Protein AF-A0A951I8P9-F1 (afdb_monomer_lite)

Secondary structure (DSSP, 8-state):
-----HHHHHHHHHHHHHHHHHHHHHHSS------PPEEEEEE-TT--GGGEEEEEEETTEEEEEE-S-SSSEEEEEEETTT--EEEEEESS--TT-EEEE-SSEEEEEEEEEETTEEEEEEEEEETTS-EEEEEEEEEE--SS--EEEE-TTS-EEEEEEEEE-SSSEEEEEEEEEESSS-EEEEEEEEEE--TTTBPPPEEEE-TT--EEEEEEB-TT-S-SSEEEEEEEE-SS-SS-EEEEEEETTEEES--EEEEETTTTEEEEEEEEEETTT--EEEEEEEEEETT--S----EEEEPPHHHHHHHHTTS---HHHHHHHEEEEEEEEETTEEEEEEEE--SPPPP-----GGG-HHHHHHHHHHHHHHHHS-----------------------------------------------PPPPPP----TTTPPEEEEEEE-TTS-EEEEEEE----SSSGGGGGS-EE----SS--EEEEEEEE-TTS-EEEEEEEEETTEEEEEE-SSSSEEE---EEEETTEEEEEEEETTT--EEEEEEE---

Sequence (552 aa):
MPAAPMAAYMDFISYIKRSAIALVCLMAIPQLWAQTPEFLFYPIKGLAMEQQGFIGRTGDHLFLLNLESKAELGLYIHDMQTGEGINRKYPVPAAGLQFIQKPASVLFVSCSEEKETLIVHFLELDEKGGTILKKDLIVPALKTPVHMLVSSDKTQLLLYQLVKKSSDSVSIRGSLFNTVPKVVKQLAYSFRHDGELDMEPEVFLDNGGNTHVLVYDKPSNYRISADLTLNTIPAGEDQIVSETFNFNKVKLQSLRVFQNNECNCMQAEGLYLDGMDKTNKGLYSMIFPANRKNALAPRFIPFQPDMIRNFRRGFSATDELVQHSLQLQDIFYSDSGSFAVFRLSVGEPQKLLNPDMNSDPSVRNLQRSLAVSRAYEPPATVSRVASGAPNIRGAGTPSRTSSTIGVSSDRSNDFSPLLSSAYKKPPPLLSRASGRNAPKIIFVKLDKDRGANWYTGRSLDVFNSSADLYNRQFMAGALGQQVGMILYQADVTDEPLPVFVQVTEGKMMQEKFPVKNLLFSPIQQLGAGQFGSLYVNGETGESGVVMIVIRK

Foldseek 3Di:
DDDDDPPVVVVVVVVVVVVVVVVCVVVPPPPPVVQDKDKDFLFQPPPLLLQWDWDFAADQWTWIWGNPFQQWTWIWIAGNVVSDIDIDIGRAGPPQWDWADDNFKIWIWDWDDDDQKIKIWIFIAGNNRHTPDTDIDIDGRDPFDWDWDAAPNRFKIWIWTWADDDQFKIWIWTFMAGPVRDTLDTGTDMDTAHPVFKADWDWDAYPQRKIKIWIKGALPHLDQKMKIKIWIHGSPDRDIDIDIDIGPQKGFHDKDWHQDPVQSWIKIKGWMAGSPPRWTFAMKIWIGHPVNPDPIDIDGDGQDPVNLVVQCQLHPDDSRLQRRQWDFPDWAFFPFAIWTWTDGPDDDPPDDDDDPCVPPCVLVSVLSVLVVVVVVVDDPDDDDDDDDDDDDDDDDDDDDDDDDDDDDDDDDDDDDDDDDDPPPPDPDDDDAQDLNNARWTKIWGQGPVRDIDIDTDGAHNLPRDSSSSQAWAWDHDDAARKTWTWHWHQDPPGATWIWIWIAHNNDIDIGTDPDGQKTWAHWDDNHHQKIKIWIARPVPRTIGMMIIHRDD

Structure (mmCIF, N/CA/C/O backbone):
data_AF-A0A951I8P9-F1
#
_entry.id   AF-A0A951I8P9-F1
#
loop_
_atom_site.group_PDB
_atom_site.id
_atom_site.type_symbol
_atom_site.label_atom_id
_atom_site.label_alt_id
_atom_site.label_comp_id
_atom_site.l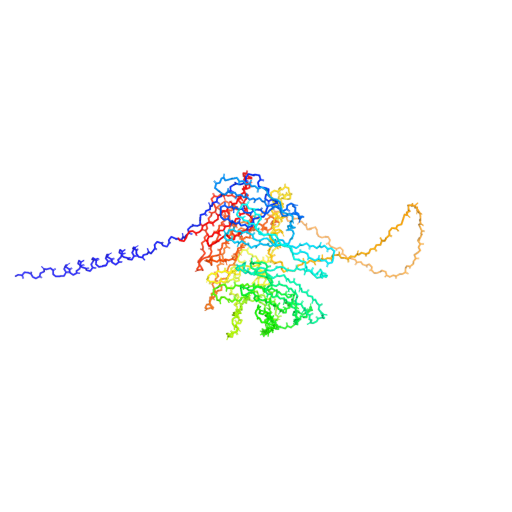abel_asym_id
_atom_site.label_entity_id
_atom_site.label_seq_id
_atom_site.pdbx_PDB_ins_code
_atom_site.Cartn_x
_atom_site.Cartn_y
_atom_site.Cartn_z
_atom_site.occupancy
_atom_site.B_iso_or_equiv
_atom_site.auth_seq_id
_atom_site.auth_comp_id
_atom_site.auth_asym_id
_atom_site.auth_atom_id
_atom_site.pdbx_PDB_model_num
ATOM 1 N N . MET A 1 1 ? -32.854 -46.186 -67.258 1.00 48.38 1 MET A N 1
ATOM 2 C CA . MET A 1 1 ? -33.132 -45.538 -65.957 1.00 48.38 1 MET A CA 1
ATOM 3 C C . MET A 1 1 ? -31.915 -44.699 -65.602 1.00 48.38 1 MET A C 1
ATOM 5 O O . MET A 1 1 ? -30.846 -45.288 -65.487 1.00 48.38 1 MET A O 1
ATOM 9 N N . PRO A 1 2 ? -32.006 -43.360 -65.560 1.00 46.53 2 PRO A N 1
ATOM 10 C CA . PRO A 1 2 ? -30.828 -42.532 -65.351 1.00 46.53 2 PRO A CA 1
ATOM 11 C C . PRO A 1 2 ? -30.468 -42.518 -63.863 1.00 46.53 2 PRO A C 1
ATOM 13 O O . PRO A 1 2 ? -31.278 -42.156 -63.013 1.00 46.53 2 PRO A O 1
ATOM 16 N N . ALA A 1 3 ? -29.245 -42.942 -63.559 1.00 53.81 3 ALA A N 1
ATOM 17 C CA . ALA A 1 3 ? -28.650 -42.844 -62.238 1.00 53.81 3 ALA A CA 1
ATOM 18 C C . ALA A 1 3 ? -28.105 -41.423 -62.027 1.00 53.81 3 ALA A C 1
ATOM 20 O O . ALA A 1 3 ? -26.953 -41.133 -62.329 1.00 53.81 3 ALA A O 1
ATOM 21 N N . ALA A 1 4 ? -28.953 -40.532 -61.525 1.00 56.06 4 ALA A N 1
ATOM 22 C CA . ALA A 1 4 ? -28.571 -39.315 -60.809 1.00 56.06 4 ALA A CA 1
ATOM 23 C C . ALA A 1 4 ? -29.785 -38.925 -59.951 1.00 56.06 4 ALA A C 1
ATOM 25 O O . ALA A 1 4 ? -30.877 -38.815 -60.507 1.00 56.06 4 ALA A O 1
ATOM 26 N N . PRO A 1 5 ? -29.648 -38.780 -58.616 1.00 59.84 5 PRO A N 1
ATOM 27 C CA . PRO A 1 5 ? -28.985 -37.592 -58.081 1.00 59.84 5 PRO A CA 1
ATOM 28 C C . PRO A 1 5 ? -28.321 -37.835 -56.706 1.00 59.84 5 PRO A C 1
ATOM 30 O O . PRO A 1 5 ? -28.568 -37.108 -55.748 1.00 59.84 5 PRO A O 1
ATOM 33 N N . MET A 1 6 ? -27.493 -38.873 -56.557 1.00 61.72 6 MET A N 1
ATOM 34 C CA . MET A 1 6 ? -26.866 -39.140 -55.251 1.00 61.72 6 MET A CA 1
ATOM 35 C C . MET A 1 6 ? -25.736 -38.144 -54.925 1.00 61.72 6 MET A C 1
ATOM 37 O O . MET A 1 6 ? -25.550 -37.778 -53.767 1.00 61.72 6 MET A O 1
ATOM 41 N N . ALA A 1 7 ? -25.035 -37.640 -55.949 1.00 64.81 7 ALA A N 1
ATOM 42 C CA . ALA A 1 7 ? -23.979 -36.638 -55.789 1.00 64.81 7 ALA A CA 1
ATOM 43 C C . ALA A 1 7 ? -24.532 -35.282 -55.310 1.00 64.81 7 ALA A C 1
ATOM 45 O O . ALA A 1 7 ? -24.052 -34.737 -54.321 1.00 64.81 7 ALA A O 1
ATOM 46 N N . ALA A 1 8 ? -25.619 -34.800 -55.925 1.00 67.00 8 ALA A N 1
ATOM 47 C CA . ALA A 1 8 ? -26.260 -33.542 -55.532 1.00 67.00 8 ALA A CA 1
ATOM 48 C C . ALA A 1 8 ? -26.799 -33.579 -54.088 1.00 67.00 8 ALA A C 1
ATOM 50 O O . ALA A 1 8 ? -26.758 -32.579 -53.375 1.00 67.00 8 ALA A O 1
ATOM 51 N N . TYR A 1 9 ? -27.264 -34.747 -53.635 1.00 71.06 9 TYR A N 1
ATOM 52 C CA . TYR A 1 9 ? -27.729 -34.936 -52.263 1.00 71.06 9 TYR A CA 1
ATOM 53 C C . TYR A 1 9 ? -26.576 -34.915 -51.242 1.00 71.06 9 TYR A C 1
ATOM 55 O O . TYR A 1 9 ? -26.698 -34.307 -50.178 1.00 71.06 9 TYR A O 1
ATOM 63 N N . MET A 1 10 ? -25.431 -35.519 -51.578 1.00 72.69 10 MET A N 1
ATOM 64 C CA . MET A 1 10 ? -24.228 -35.484 -50.735 1.00 72.69 10 MET A CA 1
ATOM 65 C C . MET A 1 10 ? -23.642 -34.071 -50.619 1.00 72.69 10 MET A C 1
ATOM 67 O O . MET A 1 10 ? -23.266 -33.652 -49.520 1.00 72.69 10 MET A O 1
ATOM 71 N N . ASP A 1 11 ? -23.635 -33.307 -51.713 1.00 76.44 11 ASP A N 1
ATOM 72 C CA . ASP A 1 11 ? -23.175 -31.915 -51.708 1.00 76.44 11 ASP A CA 1
ATOM 73 C C . ASP A 1 11 ? -24.094 -31.013 -50.877 1.00 76.44 11 ASP A C 1
ATOM 75 O O . ASP A 1 11 ? -23.617 -30.179 -50.102 1.00 76.44 11 ASP A O 1
ATOM 79 N N . PHE A 1 12 ? -25.410 -31.237 -50.940 1.00 75.62 12 PHE A N 1
ATOM 80 C CA . PHE A 1 12 ? -26.379 -30.510 -50.122 1.00 75.62 12 PHE A CA 1
ATOM 81 C C . PHE A 1 12 ? -26.209 -30.791 -48.619 1.00 75.62 12 PHE A C 1
ATOM 83 O O . PHE A 1 12 ? -26.192 -29.862 -47.810 1.00 75.62 12 PHE A O 1
ATOM 90 N N . ILE A 1 13 ? -25.991 -32.053 -48.226 1.00 78.19 13 ILE A N 1
ATOM 91 C CA . ILE A 1 13 ? -25.718 -32.412 -46.822 1.00 78.19 13 ILE A CA 1
ATOM 92 C C . ILE A 1 13 ? -24.390 -31.811 -46.342 1.00 78.19 13 ILE A C 1
ATOM 94 O O . ILE A 1 13 ? -24.305 -31.320 -45.213 1.00 78.19 13 ILE A O 1
ATOM 98 N N . SER A 1 14 ? -23.355 -31.822 -47.185 1.00 78.69 14 SER A N 1
ATOM 99 C CA . SER A 1 14 ? -22.060 -31.200 -46.885 1.00 78.69 14 SER A CA 1
ATOM 100 C C . SER A 1 14 ? -22.199 -29.688 -46.675 1.00 78.69 14 SER A C 1
ATOM 102 O O . SER A 1 14 ? -21.657 -29.143 -45.710 1.00 78.69 14 SER A O 1
ATOM 104 N N . TYR A 1 15 ? -22.993 -29.018 -47.514 1.00 81.62 15 TYR A N 1
ATOM 105 C CA . TYR A 1 15 ? -23.287 -27.592 -47.396 1.00 81.62 15 TYR A CA 1
ATOM 106 C C . TYR A 1 15 ? -24.054 -27.256 -46.110 1.00 81.62 15 TYR A C 1
ATOM 108 O O . TYR A 1 15 ? -23.663 -26.337 -45.393 1.00 81.62 15 TYR A O 1
ATOM 116 N N . ILE A 1 16 ? -25.087 -28.031 -45.755 1.00 82.75 16 ILE A N 1
ATOM 117 C CA . ILE A 1 16 ? -25.834 -27.835 -44.500 1.00 82.75 16 ILE A CA 1
ATOM 118 C C . ILE A 1 16 ? -24.924 -28.032 -43.287 1.00 82.75 16 ILE A C 1
ATOM 120 O O . ILE A 1 16 ? -24.959 -27.220 -42.367 1.00 82.75 16 ILE A O 1
ATOM 124 N N . LYS A 1 17 ? -24.066 -29.061 -43.285 1.00 77.19 17 LYS A N 1
ATOM 125 C CA . LYS A 1 17 ? -23.124 -29.297 -42.180 1.00 77.19 17 LYS A CA 1
ATOM 126 C C . LYS A 1 17 ? -22.113 -28.165 -42.032 1.00 77.19 17 LYS A C 1
ATOM 128 O O . LYS A 1 17 ? -21.875 -27.722 -40.915 1.00 77.19 17 LYS A O 1
ATOM 133 N N . ARG A 1 18 ? -21.541 -27.667 -43.132 1.00 80.38 18 ARG A N 1
ATOM 134 C CA . ARG A 1 18 ? -20.599 -26.534 -43.097 1.00 80.38 18 ARG A CA 1
ATOM 135 C C . ARG A 1 18 ? -21.276 -25.251 -42.626 1.00 80.38 18 ARG A C 1
ATOM 137 O O . ARG A 1 18 ? -20.708 -24.548 -41.799 1.00 80.38 18 ARG A O 1
ATOM 144 N N . SER A 1 19 ? -22.495 -24.989 -43.088 1.00 79.50 19 SER A N 1
ATOM 145 C CA . SER A 1 19 ? -23.290 -23.835 -42.661 1.00 79.50 19 SER A CA 1
ATOM 146 C C . SER A 1 19 ? -23.705 -23.936 -41.192 1.00 79.50 19 SER A C 1
ATOM 148 O O . SER A 1 19 ? -23.611 -22.952 -40.471 1.00 79.50 19 SER A O 1
ATOM 150 N N . ALA A 1 20 ? -24.079 -25.125 -40.712 1.00 78.19 20 ALA A N 1
ATOM 151 C CA . ALA A 1 20 ? -24.385 -25.361 -39.304 1.00 78.19 20 ALA A CA 1
ATOM 152 C C . ALA A 1 20 ? -23.140 -25.223 -38.415 1.00 78.19 20 ALA A C 1
ATOM 154 O O . ALA A 1 20 ? -23.228 -24.618 -37.355 1.00 78.19 20 ALA A O 1
ATOM 155 N N . ILE A 1 21 ? -21.973 -25.707 -38.855 1.00 77.19 21 ILE A N 1
ATOM 156 C CA . ILE A 1 21 ? -20.702 -25.509 -38.141 1.00 77.19 21 ILE A CA 1
ATOM 157 C C . ILE A 1 21 ? -20.325 -24.027 -38.125 1.00 77.19 21 ILE A C 1
ATOM 159 O O . ILE A 1 21 ? -19.961 -23.524 -37.074 1.00 77.19 21 ILE A O 1
ATOM 163 N N . ALA A 1 22 ? -20.463 -23.301 -39.236 1.00 74.25 22 ALA A N 1
ATOM 164 C CA . ALA A 1 22 ? -20.201 -21.863 -39.277 1.00 74.25 22 ALA A CA 1
ATOM 165 C C . ALA A 1 22 ? -21.160 -21.076 -38.371 1.00 74.25 22 ALA A C 1
ATOM 167 O O . ALA A 1 22 ? -20.727 -20.167 -37.671 1.00 74.25 22 ALA A O 1
ATOM 168 N N . LEU A 1 23 ? -22.442 -21.455 -38.333 1.00 74.44 23 LEU A N 1
ATOM 169 C CA . LEU A 1 23 ? -23.452 -20.847 -37.469 1.00 74.44 23 LEU A CA 1
ATOM 170 C C . LEU A 1 23 ? -23.193 -21.164 -35.988 1.00 74.44 23 LEU A C 1
ATOM 172 O O . LEU A 1 23 ? -23.276 -20.271 -35.155 1.00 74.44 23 LEU A O 1
ATOM 176 N N . VAL A 1 24 ? -22.813 -22.403 -35.660 1.00 72.69 24 VAL A N 1
ATOM 177 C CA . VAL A 1 24 ? -22.394 -22.790 -34.306 1.00 72.69 24 VAL A CA 1
ATOM 178 C C . VAL A 1 24 ? -21.094 -22.088 -33.930 1.00 72.69 24 VAL A C 1
ATOM 180 O O . VAL A 1 24 ? -21.002 -21.609 -32.817 1.00 72.69 24 VAL A O 1
ATOM 183 N N . CYS A 1 25 ? -20.124 -21.923 -34.830 1.00 66.69 25 CYS A N 1
ATOM 184 C CA . CYS A 1 25 ? -18.923 -21.129 -34.565 1.00 66.69 25 CYS A CA 1
ATOM 185 C C . CYS A 1 25 ? -19.245 -19.639 -34.382 1.00 66.69 25 CYS A C 1
ATOM 187 O O . CYS A 1 25 ? -18.626 -19.005 -33.542 1.00 66.69 25 CYS A O 1
ATOM 189 N N . LEU A 1 26 ? -20.225 -19.083 -35.101 1.00 60.94 26 LEU A N 1
ATOM 190 C CA . LEU A 1 26 ? -20.686 -17.699 -34.926 1.00 60.94 26 LEU A CA 1
ATOM 191 C C . LEU A 1 26 ? -21.480 -17.495 -33.626 1.00 60.94 26 LEU A C 1
ATOM 193 O O . LEU A 1 26 ? -21.363 -16.439 -33.015 1.00 60.94 26 LEU A O 1
ATOM 197 N N . MET A 1 27 ? -22.255 -18.493 -33.189 1.00 57.47 27 MET A N 1
ATOM 198 C CA . MET A 1 27 ? -23.034 -18.450 -31.941 1.00 57.47 27 MET A CA 1
ATOM 199 C C . MET A 1 27 ? -22.258 -18.938 -30.706 1.00 57.47 27 MET A C 1
ATOM 201 O O . MET A 1 27 ? -22.633 -18.614 -29.585 1.00 57.47 27 MET A O 1
ATOM 205 N N . ALA A 1 28 ? -21.186 -19.710 -30.900 1.00 48.78 28 ALA A N 1
ATOM 206 C CA . ALA A 1 28 ? -20.274 -20.186 -29.859 1.00 48.78 28 ALA A CA 1
ATOM 207 C C . ALA A 1 28 ? -18.998 -19.345 -29.763 1.00 48.78 28 ALA A C 1
ATOM 209 O O . ALA A 1 28 ? -18.128 -19.685 -28.967 1.00 48.78 28 ALA A O 1
ATOM 210 N N . ILE A 1 29 ? -18.882 -18.245 -30.520 1.00 51.03 29 ILE A N 1
ATOM 211 C CA . ILE A 1 29 ? -18.137 -17.087 -30.027 1.00 51.03 29 ILE A CA 1
ATOM 212 C C . ILE A 1 29 ? -19.000 -16.595 -28.868 1.00 51.03 29 ILE A C 1
ATOM 214 O O . ILE A 1 29 ? -20.047 -15.994 -29.128 1.00 51.03 29 ILE A O 1
ATOM 218 N N . PRO A 1 30 ? -18.630 -16.861 -27.598 1.00 47.53 30 PRO A N 1
ATOM 219 C CA . PRO A 1 30 ? -19.264 -16.122 -26.529 1.00 47.53 30 PRO A CA 1
ATOM 220 C C . PRO A 1 30 ? -19.042 -14.674 -26.923 1.00 47.53 30 PRO A C 1
ATOM 222 O O . PRO A 1 30 ? -17.935 -14.304 -27.330 1.00 47.53 30 PRO A O 1
ATOM 225 N N . GLN A 1 31 ? -20.098 -13.881 -26.882 1.00 42.97 31 GLN A N 1
ATOM 226 C CA . GLN A 1 31 ? -19.967 -12.445 -26.848 1.00 42.97 31 GLN A CA 1
ATOM 227 C C . GLN A 1 31 ? -19.040 -12.117 -25.666 1.00 42.97 31 GLN A C 1
ATOM 229 O O . GLN A 1 31 ? -19.479 -11.909 -24.544 1.00 42.97 31 GLN A O 1
ATOM 234 N N . LEU A 1 32 ? -17.729 -12.133 -25.928 1.00 43.28 32 LEU A N 1
ATOM 235 C CA . LEU A 1 32 ? -16.637 -11.579 -25.146 1.00 43.28 32 LEU A CA 1
ATOM 236 C C . LEU A 1 32 ? -16.824 -10.070 -25.242 1.00 43.28 32 LEU A C 1
ATOM 238 O O . LEU A 1 32 ? -16.033 -9.351 -25.845 1.00 43.28 32 LEU A O 1
ATOM 242 N N . TRP A 1 33 ? -17.959 -9.596 -24.741 1.00 48.16 33 TRP A N 1
ATOM 243 C CA . TRP A 1 33 ? -18.144 -8.198 -24.459 1.00 48.16 33 TRP A CA 1
ATOM 244 C C . TRP A 1 33 ? -17.157 -7.956 -23.337 1.00 48.16 33 TRP A C 1
ATOM 246 O O . TRP A 1 33 ? -17.308 -8.477 -22.233 1.00 48.16 33 TRP A O 1
ATOM 256 N N . ALA A 1 34 ? -16.059 -7.283 -23.675 1.00 54.06 34 ALA A N 1
ATOM 257 C CA . ALA A 1 34 ? -15.178 -6.729 -22.672 1.00 54.06 34 ALA A CA 1
ATOM 258 C C . ALA A 1 34 ? -16.085 -5.979 -21.688 1.00 54.06 34 ALA A C 1
ATOM 260 O O . ALA A 1 34 ? -16.851 -5.118 -22.115 1.00 54.06 34 ALA A O 1
ATOM 261 N N . GLN A 1 35 ? -16.086 -6.400 -20.423 1.00 68.50 35 GLN A N 1
ATOM 262 C CA . GLN A 1 35 ? -16.945 -5.834 -19.388 1.00 68.50 35 GLN A CA 1
ATOM 263 C C . GLN A 1 35 ? -16.652 -4.339 -19.296 1.00 68.50 35 GLN A C 1
ATOM 265 O O . GLN A 1 35 ? -15.616 -3.950 -18.772 1.00 68.50 35 GLN A O 1
ATOM 270 N N . THR A 1 36 ? -17.516 -3.498 -19.855 1.00 78.25 36 THR A N 1
ATOM 271 C CA . THR A 1 36 ? -17.284 -2.056 -19.846 1.00 78.25 36 THR A CA 1
ATOM 272 C C . THR A 1 36 ? -17.544 -1.528 -18.439 1.00 78.25 36 THR A C 1
ATOM 274 O O . THR A 1 36 ? -18.623 -1.798 -17.897 1.00 78.25 36 THR A O 1
ATOM 277 N N . PRO A 1 37 ? -16.599 -0.793 -17.833 1.00 85.88 37 PRO A N 1
AT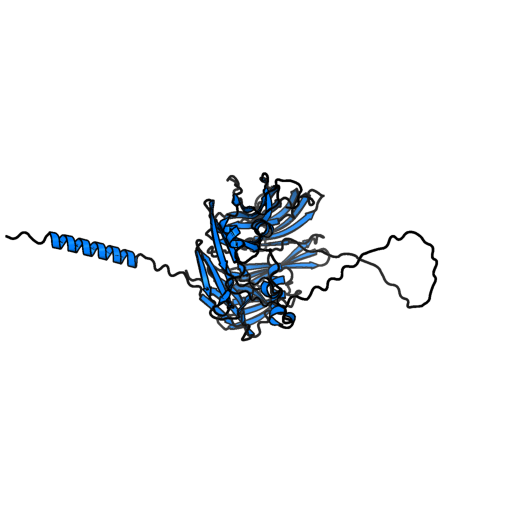OM 278 C CA . PRO A 1 37 ? -16.812 -0.194 -16.527 1.00 85.88 37 PRO A CA 1
ATOM 279 C C . PRO A 1 37 ? -17.950 0.831 -16.604 1.00 85.88 37 PRO A C 1
ATOM 281 O O . PRO A 1 37 ? -18.030 1.640 -17.526 1.00 85.88 37 PRO A O 1
ATOM 284 N N . GLU A 1 38 ? -18.834 0.793 -15.616 1.00 90.69 38 GLU A N 1
ATOM 285 C CA . GLU A 1 38 ? -19.907 1.759 -15.419 1.00 90.69 38 GLU A CA 1
ATOM 286 C C . GLU A 1 38 ? -19.442 2.816 -14.410 1.00 90.69 38 GLU A C 1
ATOM 288 O O . GLU A 1 38 ? -19.038 2.483 -13.294 1.00 90.69 38 GLU A O 1
ATOM 293 N N . PHE A 1 39 ? -19.491 4.091 -14.803 1.00 92.06 39 PHE A N 1
ATOM 294 C CA . PHE A 1 39 ? -19.123 5.222 -13.949 1.00 92.06 39 PHE A CA 1
ATOM 295 C C . PHE A 1 39 ? -20.377 5.857 -13.344 1.00 92.06 39 PHE A C 1
ATOM 297 O O . PHE A 1 39 ? -21.166 6.482 -14.051 1.00 92.06 39 PHE A O 1
ATOM 304 N N . LEU A 1 40 ? -20.553 5.713 -12.033 1.00 92.50 40 LEU A N 1
ATOM 305 C CA . LEU A 1 40 ? -21.676 6.259 -11.274 1.00 92.50 40 LEU A CA 1
ATOM 306 C C . LEU A 1 40 ? -21.196 7.450 -10.443 1.00 92.50 40 LEU A C 1
ATOM 308 O O . LEU A 1 40 ? -20.392 7.281 -9.529 1.00 92.50 40 LEU A O 1
ATOM 312 N N . PHE A 1 41 ? -21.682 8.648 -10.752 1.00 92.00 41 PHE A N 1
ATOM 313 C CA . PHE A 1 41 ? -21.313 9.874 -10.044 1.00 92.00 41 PHE A CA 1
ATOM 314 C C . PHE A 1 41 ? -22.359 10.220 -8.982 1.00 92.00 41 PHE A C 1
ATOM 316 O O . PHE A 1 41 ? -23.542 10.347 -9.289 1.00 92.00 41 PHE A O 1
ATOM 323 N N . TYR A 1 42 ? -21.901 10.398 -7.745 1.00 92.25 42 TYR A N 1
ATOM 324 C CA . TYR A 1 42 ? -22.693 10.827 -6.595 1.00 92.25 42 TYR A CA 1
ATOM 325 C C . TYR A 1 42 ? -22.229 12.229 -6.187 1.00 92.25 42 TYR A C 1
ATOM 327 O O . TYR A 1 42 ? -21.264 12.348 -5.424 1.00 92.25 42 TYR A O 1
ATOM 335 N N . PRO A 1 43 ? -22.847 13.297 -6.724 1.00 90.75 43 PRO A N 1
ATOM 336 C CA . PRO A 1 43 ? -22.480 14.663 -6.377 1.00 90.75 43 PRO A CA 1
ATOM 337 C C . PRO A 1 43 ? -22.873 14.962 -4.928 1.00 90.75 43 PRO A C 1
ATOM 339 O O . PRO A 1 43 ? -24.006 14.720 -4.512 1.00 90.75 43 PRO A O 1
ATOM 342 N N . ILE A 1 44 ? -21.949 15.537 -4.160 1.00 89.25 44 ILE A N 1
ATOM 343 C CA . ILE A 1 44 ? -22.154 15.868 -2.748 1.00 89.25 44 ILE A CA 1
ATOM 344 C C . ILE A 1 44 ? -22.018 17.379 -2.584 1.00 89.25 44 ILE A C 1
ATOM 346 O O . ILE A 1 44 ? -20.945 17.964 -2.728 1.00 89.25 44 ILE A O 1
ATOM 350 N N . LYS A 1 45 ? -23.135 18.042 -2.274 1.00 82.31 45 LYS A N 1
ATOM 351 C CA . LYS A 1 45 ? -23.165 19.502 -2.134 1.00 82.31 45 LYS A CA 1
ATOM 352 C C . LYS A 1 45 ? -22.289 19.959 -0.968 1.00 82.31 45 LYS A C 1
ATOM 354 O O . LYS A 1 45 ? -22.458 19.500 0.157 1.00 82.31 45 LYS A O 1
ATOM 359 N N . GLY A 1 46 ? -21.406 20.922 -1.235 1.00 71.69 46 GLY A N 1
ATOM 360 C CA . GLY A 1 46 ? -20.544 21.521 -0.212 1.00 71.69 46 GLY A CA 1
ATOM 361 C C . GLY A 1 46 ? -19.418 20.606 0.275 1.00 71.69 46 GLY A C 1
ATOM 362 O O . GL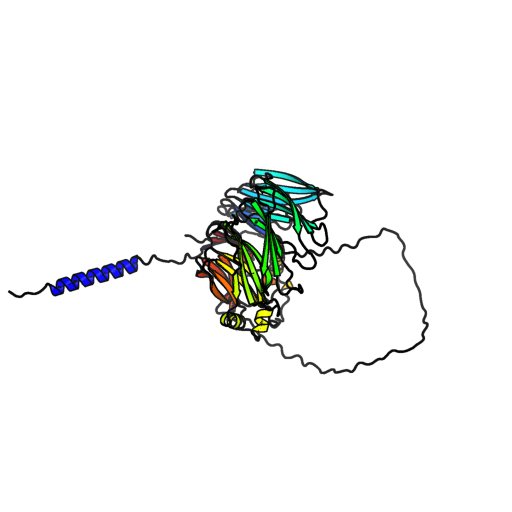Y A 1 46 ? -18.856 20.861 1.338 1.00 71.69 46 GLY A O 1
ATOM 363 N N . LEU A 1 47 ? -19.088 19.549 -0.477 1.00 75.31 47 LEU A N 1
ATOM 364 C CA . LEU A 1 47 ? -17.964 18.671 -0.175 1.00 75.31 47 LEU A CA 1
ATOM 365 C C . LEU A 1 47 ? -16.642 19.453 -0.261 1.00 75.31 47 LEU A C 1
ATOM 367 O O . LEU A 1 47 ? -16.122 19.740 -1.338 1.00 75.31 47 LEU A O 1
ATOM 371 N N . ALA A 1 48 ? -16.074 19.800 0.892 1.00 69.06 48 ALA A N 1
ATOM 372 C CA . ALA A 1 48 ? -14.755 20.414 0.965 1.00 69.06 48 ALA A CA 1
ATOM 373 C C . ALA A 1 48 ? -13.676 19.335 0.780 1.00 69.06 48 ALA A C 1
ATOM 375 O O . ALA A 1 48 ? -13.191 18.752 1.744 1.00 69.06 48 ALA A O 1
ATOM 376 N N . MET A 1 49 ? -13.297 19.057 -0.467 1.00 64.12 49 MET A N 1
ATOM 377 C CA . MET A 1 49 ? -12.335 18.001 -0.840 1.00 64.12 49 MET A CA 1
ATOM 378 C C . MET A 1 49 ? -10.969 18.097 -0.144 1.00 64.12 49 MET A C 1
ATOM 380 O O . MET A 1 49 ? -10.296 17.095 0.073 1.00 64.12 49 MET A O 1
ATOM 384 N N . GLU A 1 50 ? -10.581 19.302 0.263 1.00 56.03 50 GLU A N 1
ATOM 385 C CA . GLU A 1 50 ? -9.421 19.580 1.124 1.00 56.03 50 GLU A CA 1
ATOM 386 C C . GLU A 1 50 ? -9.430 18.869 2.464 1.00 56.03 50 GLU A C 1
ATOM 388 O O . GLU A 1 50 ? -8.395 18.586 3.065 1.00 56.03 50 GLU A O 1
ATOM 393 N N . GLN A 1 51 ? -10.640 18.698 2.963 1.00 64.38 51 GLN A N 1
ATOM 394 C CA . GLN A 1 51 ? -10.951 18.340 4.322 1.00 64.38 51 GLN A CA 1
ATOM 395 C C . GLN A 1 51 ? -11.548 16.951 4.359 1.00 64.38 51 GLN A C 1
ATOM 397 O O . GLN A 1 51 ? -11.974 16.537 5.424 1.00 64.38 51 GLN A O 1
ATOM 402 N N . GLN A 1 52 ? -11.634 16.248 3.227 1.00 67.69 52 GLN A N 1
ATOM 403 C CA . GLN A 1 52 ? -12.301 14.963 3.172 1.00 67.69 52 GLN A CA 1
ATOM 404 C C . GLN A 1 52 ? -11.423 13.869 2.571 1.00 67.69 52 GLN A C 1
ATOM 406 O O . GLN A 1 52 ? -10.775 14.048 1.542 1.00 67.69 52 GLN A O 1
ATOM 411 N N . GLY A 1 53 ? -11.390 12.726 3.252 1.00 76.44 53 GLY A N 1
ATOM 412 C CA . GLY A 1 53 ? -10.824 11.478 2.754 1.00 76.44 53 GLY A CA 1
ATOM 413 C C . GLY A 1 53 ? -11.933 10.461 2.518 1.00 76.44 53 GLY A C 1
ATOM 414 O O . GLY A 1 53 ? -12.862 10.365 3.315 1.00 76.44 53 GLY A O 1
ATOM 415 N N . PHE A 1 54 ? -11.851 9.683 1.443 1.00 81.12 54 PHE A N 1
ATOM 416 C CA . PHE A 1 54 ? -12.760 8.554 1.265 1.00 81.12 54 PHE A CA 1
ATOM 417 C C . PHE A 1 54 ? -12.337 7.392 2.163 1.00 81.12 54 PHE A C 1
ATOM 419 O O . PHE A 1 54 ? -11.142 7.154 2.327 1.00 81.12 54 PHE A O 1
ATOM 426 N N . ILE A 1 55 ? -13.302 6.719 2.787 1.00 81.31 55 ILE A N 1
ATOM 427 C CA . ILE A 1 55 ? -13.055 5.540 3.632 1.00 81.31 55 ILE A CA 1
ATOM 428 C C . ILE A 1 55 ? -13.600 4.286 2.953 1.00 81.31 55 ILE A C 1
ATOM 430 O O . ILE A 1 55 ? -12.955 3.243 2.962 1.00 81.31 55 ILE A O 1
ATOM 434 N N . GLY A 1 56 ? -14.811 4.369 2.404 1.00 84.62 56 GLY A N 1
ATOM 435 C CA . GLY A 1 56 ? -15.453 3.233 1.760 1.00 84.62 56 GLY A CA 1
ATOM 436 C C . GLY A 1 56 ? -16.974 3.312 1.787 1.00 84.62 56 GLY A C 1
ATOM 437 O O . GLY A 1 56 ? -17.560 4.389 1.933 1.00 84.62 56 GLY A O 1
ATOM 438 N N . ARG A 1 57 ? -17.612 2.146 1.647 1.00 87.44 57 ARG A N 1
ATOM 439 C CA . ARG A 1 57 ? -19.068 1.991 1.533 1.00 87.44 57 ARG A CA 1
ATOM 440 C C . ARG A 1 57 ? -19.580 0.888 2.458 1.00 87.44 57 ARG A C 1
ATOM 442 O O . ARG A 1 57 ? -19.097 -0.235 2.399 1.00 87.44 57 ARG A O 1
ATOM 449 N N . THR A 1 58 ? -20.630 1.159 3.217 1.00 87.38 58 THR A N 1
ATOM 450 C CA . THR A 1 58 ? -21.316 0.126 4.009 1.00 87.38 58 THR A CA 1
ATOM 451 C C . THR A 1 58 ? -22.806 0.204 3.716 1.00 87.38 58 THR A C 1
ATOM 453 O O . THR A 1 58 ? -23.398 1.274 3.859 1.00 87.38 58 THR A O 1
ATOM 456 N N . GLY A 1 59 ? -23.404 -0.893 3.246 1.00 87.38 59 GLY A N 1
ATOM 457 C CA . GLY A 1 59 ? -24.767 -0.865 2.708 1.00 87.38 59 GLY A CA 1
ATOM 458 C C . GLY A 1 59 ? -24.897 0.180 1.595 1.00 87.38 59 GLY A C 1
ATOM 459 O O . GLY A 1 59 ? -24.108 0.187 0.648 1.00 87.38 59 GLY A O 1
ATOM 460 N N . ASP A 1 60 ? -25.849 1.100 1.733 1.00 90.56 60 ASP A N 1
ATOM 461 C CA . ASP A 1 60 ? -26.053 2.215 0.797 1.00 90.56 60 ASP A CA 1
ATOM 462 C C . ASP A 1 60 ? -25.445 3.547 1.258 1.00 90.56 60 ASP A C 1
ATOM 464 O O . ASP A 1 60 ? -25.776 4.604 0.724 1.00 90.56 60 ASP A O 1
ATOM 468 N N . HIS A 1 61 ? -24.518 3.499 2.219 1.00 92.50 61 HIS A N 1
ATOM 469 C CA . HIS A 1 61 ? -23.884 4.686 2.779 1.00 92.50 61 HIS A CA 1
ATOM 470 C C . HIS A 1 61 ? -22.399 4.767 2.423 1.00 92.50 61 HIS A C 1
ATOM 472 O O . HIS A 1 61 ? -21.650 3.795 2.558 1.00 92.50 61 HIS A O 1
ATOM 478 N N . LEU A 1 62 ? -21.961 5.953 2.004 1.00 91.69 62 LEU A N 1
ATOM 479 C CA . LEU A 1 62 ? -20.559 6.300 1.795 1.00 91.69 62 LEU A CA 1
ATOM 480 C C . LEU A 1 62 ? -20.004 6.965 3.053 1.00 91.69 62 LEU A C 1
ATOM 482 O O . LEU A 1 62 ? -20.627 7.866 3.615 1.00 91.69 62 LEU A O 1
ATOM 486 N N . PHE A 1 63 ? -18.814 6.540 3.468 1.00 91.62 63 PHE A N 1
ATOM 487 C CA . PHE A 1 63 ? -18.121 7.077 4.633 1.00 91.62 63 PHE A CA 1
ATOM 488 C C . PHE A 1 63 ? -16.993 8.002 4.181 1.00 91.62 63 PHE A C 1
ATOM 490 O O . PHE A 1 63 ? -16.065 7.584 3.481 1.00 91.62 63 PHE A O 1
ATOM 497 N N . LEU A 1 64 ? -17.080 9.261 4.604 1.00 90.06 64 LEU A N 1
ATOM 498 C CA . LEU A 1 64 ? -16.126 10.315 4.287 1.00 90.06 64 LEU A CA 1
ATOM 499 C C . LEU A 1 64 ? -15.512 10.850 5.581 1.00 90.06 64 LEU A C 1
ATOM 501 O O . LEU A 1 64 ? -16.215 11.277 6.492 1.00 90.06 64 LEU A O 1
ATOM 505 N N . LEU A 1 65 ? -14.190 10.802 5.682 1.00 87.19 65 LEU A N 1
ATOM 506 C CA . LEU A 1 65 ? -13.417 11.261 6.829 1.00 87.19 65 LEU A CA 1
ATOM 507 C C . LEU A 1 65 ? -13.229 12.771 6.759 1.00 87.19 65 LEU A C 1
ATOM 509 O O . LEU A 1 65 ? -12.596 13.233 5.823 1.00 87.19 65 LEU A O 1
ATOM 513 N N . ASN A 1 66 ? -13.674 13.526 7.761 1.00 83.31 66 ASN A N 1
ATOM 514 C CA . ASN A 1 66 ? -13.313 14.931 7.915 1.00 83.31 66 ASN A CA 1
ATOM 515 C C . ASN A 1 66 ? -11.907 15.063 8.539 1.00 83.31 66 ASN A C 1
ATOM 517 O O . ASN A 1 66 ? -11.655 14.607 9.653 1.00 83.31 66 ASN A O 1
ATOM 521 N N . LEU A 1 67 ? -11.004 15.712 7.809 1.00 70.00 67 LEU A N 1
ATOM 522 C CA . LEU A 1 67 ? -9.578 15.877 8.072 1.00 70.00 67 LEU A CA 1
ATOM 523 C C . LEU A 1 67 ? -9.232 17.172 8.830 1.00 70.00 67 LEU A C 1
ATOM 525 O O . LEU A 1 67 ? -8.074 17.346 9.210 1.00 70.00 67 LEU A O 1
ATOM 529 N N . GLU A 1 68 ? -10.180 18.094 9.049 1.00 68.38 68 GLU A N 1
ATOM 530 C CA . GLU A 1 68 ? -9.899 19.360 9.753 1.00 68.38 68 GLU A CA 1
ATOM 531 C C . GLU A 1 68 ? -9.562 19.149 11.231 1.00 68.38 68 GLU A C 1
ATOM 533 O O . GLU A 1 68 ? -8.705 19.838 11.791 1.00 68.38 68 GLU A O 1
ATOM 538 N N . SER A 1 69 ? -10.229 18.191 11.877 1.00 65.81 69 SER A N 1
ATOM 539 C CA . SER A 1 69 ? -10.019 17.888 13.288 1.00 65.81 69 SER A CA 1
ATOM 540 C C . SER A 1 69 ? -9.077 16.703 13.432 1.00 65.81 69 SER A C 1
ATOM 542 O O . SER A 1 69 ? -9.415 15.578 13.086 1.00 65.81 69 SER A O 1
ATOM 544 N N . LYS A 1 70 ? -7.885 16.937 13.990 1.00 69.62 70 LYS A N 1
ATOM 545 C CA . LYS A 1 70 ? -6.993 15.839 14.406 1.00 69.62 70 LYS A CA 1
ATOM 546 C C . LYS A 1 70 ? -7.371 15.260 15.769 1.00 69.62 70 LYS A C 1
ATOM 548 O O . LYS A 1 70 ? -7.029 14.116 16.056 1.00 69.62 70 LYS A O 1
ATOM 553 N N . ALA A 1 71 ? -8.049 16.056 16.596 1.00 77.56 71 ALA A N 1
ATOM 554 C CA . ALA A 1 71 ? -8.415 15.693 17.962 1.00 77.56 71 ALA A CA 1
ATOM 555 C C . ALA A 1 71 ? -9.614 14.736 18.018 1.00 77.56 71 ALA A C 1
ATOM 557 O O . ALA A 1 71 ? -9.700 13.917 18.926 1.00 77.56 71 ALA A O 1
ATOM 558 N N . GLU A 1 72 ? -10.514 14.826 17.039 1.00 86.81 72 GLU A N 1
ATOM 559 C CA . GLU A 1 72 ? -11.742 14.037 16.973 1.00 86.81 72 GLU A CA 1
ATOM 560 C C . GLU A 1 72 ? -11.962 13.509 15.560 1.00 86.81 72 GLU A C 1
ATOM 562 O O . GLU A 1 72 ? -11.706 14.203 14.578 1.00 86.81 72 GLU A O 1
ATOM 567 N N . LEU A 1 73 ? -12.514 12.308 15.470 1.00 88.00 73 LEU A N 1
ATOM 568 C CA . LEU A 1 73 ? -12.904 11.666 14.236 1.00 88.00 73 LEU A CA 1
ATOM 569 C C . LEU A 1 73 ? -14.210 12.303 13.767 1.00 88.00 73 LEU A C 1
ATOM 571 O O . LEU A 1 73 ? -15.282 12.012 14.299 1.00 88.00 73 LEU A O 1
ATOM 575 N N . GLY A 1 74 ? -14.123 13.190 12.782 1.00 89.81 74 GLY A N 1
ATOM 576 C CA . GLY A 1 74 ? -15.291 13.691 12.068 1.00 89.81 74 GLY A CA 1
ATOM 577 C C . GLY A 1 74 ? -15.600 12.791 10.879 1.00 89.81 74 GLY A C 1
ATOM 578 O O . GLY A 1 74 ? -14.702 12.490 10.103 1.00 89.81 74 GLY A O 1
ATOM 579 N N . LEU A 1 75 ? -16.853 12.378 10.715 1.00 91.31 75 LEU A N 1
ATOM 580 C CA . LEU A 1 75 ? -17.320 11.618 9.560 1.00 91.31 75 LEU A CA 1
ATOM 581 C C . LEU A 1 75 ? -18.507 12.329 8.917 1.00 91.31 75 LEU A C 1
ATOM 583 O O . LEU A 1 75 ? -19.431 12.747 9.614 1.00 91.31 75 LEU A O 1
ATOM 587 N N . TYR A 1 76 ? -18.503 12.418 7.595 1.00 91.38 76 TYR A N 1
ATOM 588 C CA . TYR A 1 76 ? -19.687 12.698 6.801 1.00 91.38 76 TYR A CA 1
ATOM 589 C C . TYR A 1 76 ? -20.174 11.383 6.191 1.00 91.38 76 TYR A C 1
ATOM 591 O O . TYR A 1 76 ? -19.422 10.676 5.520 1.00 91.38 76 TYR A O 1
ATOM 599 N N . ILE A 1 77 ? -21.418 11.024 6.484 1.00 92.38 77 ILE A N 1
ATOM 600 C CA . ILE A 1 77 ? -22.030 9.767 6.053 1.00 92.38 77 ILE A CA 1
ATOM 601 C C . ILE A 1 77 ? -23.106 10.124 5.041 1.00 92.38 77 ILE A C 1
ATOM 603 O O . ILE A 1 77 ? -24.084 10.778 5.401 1.00 92.38 77 ILE A O 1
ATOM 607 N N . HIS A 1 78 ? -22.899 9.735 3.788 1.00 92.69 78 HIS A N 1
ATOM 608 C CA . HIS A 1 78 ? -23.776 10.074 2.671 1.00 92.69 78 HIS A CA 1
ATOM 609 C C . HIS A 1 78 ? -24.622 8.871 2.266 1.00 92.69 78 HIS A C 1
ATOM 611 O O . HIS A 1 78 ? -24.069 7.818 1.962 1.00 92.69 78 HIS A O 1
ATOM 617 N N . ASP A 1 79 ? -25.940 9.029 2.247 1.00 92.25 79 ASP A N 1
ATOM 618 C CA . ASP A 1 79 ? -26.897 8.028 1.782 1.00 92.25 79 ASP A CA 1
ATOM 619 C C . ASP A 1 79 ? -27.082 8.164 0.265 1.00 92.25 79 ASP A C 1
ATOM 621 O O . ASP A 1 79 ? -27.539 9.190 -0.240 1.00 92.25 79 ASP A O 1
ATOM 625 N N . MET A 1 80 ? -26.727 7.113 -0.472 1.00 90.19 80 MET A N 1
ATOM 626 C CA . MET A 1 80 ? -26.778 7.114 -1.934 1.00 90.19 80 MET A CA 1
ATOM 627 C C . MET A 1 80 ? -28.197 7.011 -2.507 1.00 90.19 80 MET A C 1
ATOM 629 O O . MET A 1 80 ? -28.385 7.314 -3.683 1.00 90.19 80 MET A O 1
ATOM 633 N N . GLN A 1 81 ? -29.186 6.559 -1.728 1.00 90.56 81 GLN A N 1
ATOM 634 C CA . GLN A 1 81 ? -30.576 6.468 -2.182 1.00 90.56 81 GLN A CA 1
ATOM 635 C C . GLN A 1 81 ? -31.285 7.816 -2.067 1.00 90.56 81 GLN A C 1
ATOM 637 O O . GLN A 1 81 ? -31.998 8.228 -2.982 1.00 90.56 81 GLN A O 1
ATOM 642 N N . THR A 1 82 ? -31.105 8.493 -0.933 1.00 90.19 82 THR A N 1
ATOM 643 C CA . THR A 1 82 ? -31.765 9.776 -0.656 1.00 90.19 82 THR A CA 1
ATOM 644 C C . THR A 1 82 ? -30.959 10.971 -1.162 1.00 90.19 82 THR A C 1
ATOM 646 O O . THR A 1 82 ? -31.527 12.033 -1.415 1.00 90.19 82 THR A O 1
ATOM 649 N N . GLY A 1 83 ? -29.642 10.812 -1.331 1.00 87.88 83 GLY A N 1
ATOM 650 C CA . GLY A 1 83 ? -28.713 11.899 -1.639 1.00 87.88 83 GLY A CA 1
ATOM 651 C C . GLY A 1 83 ? -28.446 12.822 -0.445 1.00 87.88 83 GLY A C 1
ATOM 652 O O . GLY A 1 83 ? -27.789 13.856 -0.596 1.00 87.88 83 GLY A O 1
ATOM 653 N N . GLU A 1 84 ? -28.955 12.480 0.739 1.00 89.25 84 GLU A N 1
ATOM 654 C CA . GLU A 1 84 ? -28.727 13.228 1.970 1.00 89.25 84 GLU A CA 1
ATOM 655 C C . GLU A 1 84 ? -27.439 12.768 2.659 1.00 89.25 84 GLU A C 1
ATOM 657 O O . GLU A 1 84 ? -26.895 11.698 2.390 1.00 89.25 84 GLU A O 1
ATOM 662 N N . GLY A 1 85 ? -26.918 13.581 3.576 1.00 88.56 85 GLY A N 1
ATOM 663 C CA . GLY A 1 85 ? -25.799 13.143 4.395 1.00 88.56 85 GLY A CA 1
ATOM 664 C C . GLY A 1 85 ? -25.753 13.815 5.750 1.00 88.56 85 GLY A C 1
ATOM 665 O O . GLY A 1 85 ? -26.244 14.928 5.941 1.00 88.56 85 GLY A O 1
ATOM 666 N N . ILE A 1 86 ? -25.154 13.110 6.702 1.00 90.38 86 ILE A N 1
ATOM 667 C CA . ILE A 1 86 ? -25.083 13.505 8.103 1.00 90.38 86 ILE A CA 1
ATOM 668 C C . ILE A 1 86 ? -23.630 13.636 8.546 1.00 90.38 86 ILE A C 1
ATOM 670 O O . ILE A 1 86 ? -22.810 12.746 8.331 1.00 90.38 86 ILE A O 1
ATOM 674 N N . ASN A 1 87 ? -23.319 14.748 9.210 1.00 89.12 87 ASN A N 1
ATOM 675 C CA . ASN A 1 87 ? -22.044 14.926 9.895 1.00 89.12 87 ASN A CA 1
ATOM 676 C C . ASN A 1 87 ? -22.130 14.343 11.306 1.00 89.12 87 ASN A C 1
ATOM 678 O O . ASN A 1 87 ? -23.028 14.688 12.076 1.00 89.12 87 ASN A O 1
ATOM 682 N N . ARG A 1 88 ? -21.165 13.502 11.670 1.00 90.88 88 ARG A N 1
ATOM 683 C CA . ARG A 1 88 ? -20.993 12.961 13.018 1.00 90.88 88 ARG A CA 1
ATOM 684 C C . ARG A 1 88 ? -19.573 13.203 13.499 1.00 90.88 88 ARG A C 1
ATOM 686 O O . ARG A 1 88 ? -18.632 13.213 12.714 1.00 90.88 88 ARG A O 1
ATOM 693 N N . LYS A 1 89 ? -19.425 13.405 14.804 1.00 91.19 89 LYS A N 1
ATOM 694 C CA . LYS A 1 89 ? -18.126 13.521 15.465 1.00 91.19 89 LYS A CA 1
ATOM 695 C C . LYS A 1 89 ? -18.025 12.458 16.539 1.00 91.19 89 LYS A C 1
ATOM 697 O O . LYS A 1 89 ? -18.987 12.231 17.273 1.00 91.19 89 LYS A O 1
ATOM 702 N N . TYR A 1 90 ? -16.860 11.837 16.629 1.00 91.38 90 TYR A N 1
ATOM 703 C CA . TYR A 1 90 ? -16.566 10.814 17.615 1.00 91.38 90 TYR A CA 1
ATOM 704 C C . TYR A 1 90 ? -15.340 11.229 18.428 1.00 91.38 90 TYR A C 1
ATOM 706 O O . TYR A 1 90 ? -14.366 11.726 17.858 1.00 91.38 90 TYR A O 1
ATOM 714 N N . PRO A 1 91 ? -15.355 11.000 19.752 1.00 86.81 91 PRO A N 1
ATOM 715 C CA . PRO A 1 91 ? -14.258 11.350 20.652 1.00 86.81 91 PRO A CA 1
ATOM 716 C C . PRO A 1 91 ? -13.130 10.312 20.543 1.00 86.81 91 PRO A C 1
ATOM 718 O O . PRO A 1 91 ? -12.874 9.549 21.474 1.00 86.81 91 PRO A O 1
ATOM 721 N N . VAL A 1 92 ? -12.543 10.222 19.355 1.00 85.88 92 VAL A N 1
ATOM 722 C CA . VAL A 1 92 ? -11.464 9.316 18.953 1.00 85.88 92 VAL A CA 1
ATOM 723 C C . VAL A 1 92 ? -10.540 10.134 18.053 1.00 85.88 92 VAL A C 1
ATOM 725 O O . VAL A 1 92 ? -11.056 10.806 17.166 1.00 85.88 92 VAL A O 1
ATOM 728 N N . PRO A 1 93 ? -9.215 10.134 18.244 1.00 83.62 93 PRO A N 1
ATOM 729 C CA . PRO A 1 93 ? -8.320 10.940 17.422 1.00 83.62 93 PRO A CA 1
ATOM 730 C C . PRO A 1 93 ? -8.340 10.481 15.958 1.00 83.62 93 PRO A C 1
ATOM 732 O O . PRO A 1 93 ? -8.331 9.290 15.657 1.00 83.62 93 PRO A O 1
ATOM 735 N N . ALA A 1 94 ? -8.322 11.439 15.031 1.00 75.56 94 ALA A N 1
ATOM 736 C CA . ALA A 1 94 ? -8.203 11.144 13.600 1.00 75.56 94 ALA A CA 1
ATOM 737 C C . ALA A 1 94 ? -6.741 10.910 13.171 1.00 75.56 94 ALA A C 1
ATOM 739 O O . ALA A 1 94 ? -6.475 10.398 12.086 1.00 75.56 94 ALA A O 1
ATOM 740 N N . ALA A 1 95 ? -5.769 11.297 14.002 1.00 69.12 95 ALA A N 1
ATOM 741 C CA . ALA A 1 95 ? -4.356 11.077 13.718 1.00 69.12 95 ALA A CA 1
ATOM 742 C C . ALA A 1 95 ? -3.994 9.582 13.808 1.00 69.12 95 ALA A C 1
ATOM 744 O O . ALA A 1 95 ? -4.304 8.923 14.797 1.00 69.12 95 ALA A O 1
ATOM 745 N N . GLY A 1 96 ? -3.313 9.053 12.783 1.00 66.50 96 GLY A N 1
ATOM 746 C CA . GLY A 1 96 ? -2.884 7.647 12.757 1.00 66.50 96 GLY A CA 1
ATOM 747 C C . GLY A 1 96 ? -4.037 6.641 12.654 1.00 66.50 96 GLY A C 1
ATOM 748 O O . GLY A 1 96 ? -3.881 5.497 13.074 1.00 66.50 96 GLY A O 1
ATOM 749 N N . LEU A 1 97 ? -5.188 7.074 12.132 1.00 79.75 97 LEU A N 1
ATOM 750 C CA . LEU A 1 97 ? -6.379 6.252 11.958 1.00 79.75 97 LEU A CA 1
ATOM 751 C C . LEU A 1 97 ? -6.139 5.124 10.939 1.00 79.75 97 LEU A C 1
ATOM 753 O O . LEU A 1 97 ? -5.681 5.354 9.826 1.00 79.75 97 LEU A O 1
ATOM 757 N N . GLN A 1 98 ? -6.506 3.905 11.293 1.00 82.19 98 GLN A N 1
ATOM 758 C CA . GLN A 1 98 ? -6.683 2.788 10.372 1.00 82.19 98 GLN A CA 1
ATOM 759 C C . GLN A 1 98 ? -8.138 2.345 10.421 1.00 82.19 98 GLN A C 1
ATOM 761 O O . GLN A 1 98 ? -8.838 2.584 11.409 1.00 82.19 98 GLN A O 1
ATOM 766 N N . PHE A 1 99 ? -8.606 1.690 9.364 1.00 83.69 99 PHE A N 1
ATOM 767 C CA . PHE A 1 99 ? -9.964 1.173 9.335 1.00 83.69 99 PHE A CA 1
ATOM 768 C C . PHE A 1 99 ? -10.072 -0.187 8.651 1.00 83.69 99 PHE A C 1
ATOM 770 O O . PHE A 1 99 ? -9.278 -0.561 7.787 1.00 83.69 99 PHE A O 1
ATOM 777 N N . ILE A 1 100 ? -11.089 -0.930 9.072 1.00 82.00 100 ILE A N 1
ATOM 778 C CA . ILE A 1 100 ? -11.480 -2.233 8.553 1.00 82.00 100 ILE A CA 1
ATOM 779 C C . ILE A 1 100 ? -12.946 -2.120 8.144 1.00 82.00 100 ILE A C 1
ATOM 781 O O . ILE A 1 100 ? -13.828 -1.986 8.995 1.00 82.00 100 ILE A O 1
ATOM 785 N N . GLN A 1 101 ? -13.200 -2.162 6.839 1.00 79.81 101 GLN A N 1
ATOM 786 C CA . GLN A 1 101 ? -14.550 -2.193 6.288 1.00 79.81 101 GLN A CA 1
ATOM 787 C C . GLN A 1 101 ? -15.099 -3.621 6.380 1.00 79.81 101 GLN A C 1
ATOM 789 O O . GLN A 1 101 ? -14.469 -4.575 5.922 1.00 79.81 101 GLN A O 1
ATOM 794 N N . LYS A 1 102 ? -16.276 -3.768 6.985 1.00 80.62 102 LYS A N 1
ATOM 795 C CA . LYS A 1 102 ? -17.053 -5.009 7.062 1.00 80.62 102 LYS A CA 1
ATOM 796 C C . LYS A 1 102 ? -18.349 -4.819 6.255 1.00 80.62 102 LYS A C 1
ATOM 798 O O . LYS A 1 102 ? -18.722 -3.684 5.973 1.00 80.62 102 LYS A O 1
ATOM 803 N N . PRO A 1 103 ? -19.079 -5.893 5.901 1.00 82.00 103 PRO A N 1
ATOM 804 C CA . PRO A 1 103 ? -20.301 -5.762 5.102 1.00 82.00 103 PRO A CA 1
ATOM 805 C C . PRO A 1 103 ? -21.367 -4.821 5.691 1.00 82.00 103 PRO A C 1
ATOM 807 O O . PRO A 1 103 ? -22.053 -4.153 4.926 1.00 82.00 103 PRO A O 1
ATOM 810 N N . ALA A 1 104 ? -21.483 -4.761 7.024 1.00 87.31 104 ALA A N 1
ATOM 811 C CA . ALA A 1 104 ? -22.514 -4.000 7.744 1.00 87.31 104 ALA A CA 1
ATOM 812 C C . ALA A 1 104 ? -21.948 -2.999 8.774 1.00 87.31 104 ALA A C 1
ATOM 814 O O . ALA A 1 104 ? -22.698 -2.401 9.547 1.00 87.31 104 ALA A O 1
ATOM 815 N N . SER A 1 105 ? -20.624 -2.834 8.832 1.00 90.56 105 SER A N 1
ATOM 816 C CA . SER A 1 105 ? -19.981 -1.915 9.772 1.00 90.56 105 SER A CA 1
ATOM 817 C C . SER A 1 105 ? -18.589 -1.488 9.315 1.00 90.56 105 SER A C 1
ATOM 819 O O . SER A 1 105 ? -17.974 -2.115 8.454 1.00 90.56 105 SER A O 1
ATOM 821 N N . VAL A 1 106 ? -18.054 -0.436 9.930 1.00 89.50 106 VAL A N 1
ATOM 822 C CA . VAL A 1 106 ? -16.655 -0.019 9.768 1.00 89.50 106 VAL A CA 1
ATOM 823 C C . VAL A 1 106 ? -16.009 0.070 11.143 1.00 89.50 106 VAL A C 1
ATOM 825 O O . VAL A 1 106 ? -16.516 0.759 12.027 1.00 89.50 106 VAL A O 1
ATOM 828 N N . LEU A 1 107 ? -14.892 -0.632 11.330 1.00 88.75 107 LEU A N 1
ATOM 829 C CA . LEU A 1 107 ? -14.075 -0.551 12.539 1.00 88.75 107 LEU A CA 1
ATOM 830 C C . LEU A 1 107 ? -12.929 0.428 12.312 1.00 88.75 107 LEU A C 1
ATOM 832 O O . LEU A 1 107 ? -12.096 0.211 11.442 1.00 88.75 107 LEU A O 1
ATOM 836 N N . PHE A 1 108 ? -12.865 1.457 13.140 1.00 89.25 108 PHE A N 1
ATOM 837 C CA . PHE A 1 108 ? -11.792 2.432 13.215 1.00 89.25 108 PHE A CA 1
ATOM 838 C C . PHE A 1 108 ? -10.846 2.099 14.363 1.00 89.25 108 PHE A C 1
ATOM 840 O O . PHE A 1 108 ? -11.281 1.739 15.461 1.00 89.25 108 PHE A O 1
ATOM 847 N N . VAL A 1 109 ? -9.552 2.262 14.110 1.00 87.12 109 VAL A N 1
ATOM 848 C CA . VAL A 1 109 ? -8.484 2.092 15.090 1.00 87.12 109 VAL A CA 1
ATOM 849 C C . VAL A 1 109 ? -7.596 3.321 15.049 1.00 87.12 109 VAL A C 1
ATOM 851 O O . VAL A 1 109 ? -7.127 3.702 13.985 1.00 87.12 109 VAL A O 1
ATOM 854 N N . SER A 1 110 ? -7.353 3.952 16.187 1.00 87.69 110 SER A N 1
ATOM 855 C CA . SER A 1 110 ? -6.426 5.084 16.280 1.00 87.69 110 SER A CA 1
ATOM 856 C C . SER A 1 110 ? -5.628 5.018 17.571 1.00 87.69 110 SER A C 1
ATOM 858 O O . SER A 1 110 ? -5.961 4.252 18.476 1.00 87.69 110 SER A O 1
ATOM 860 N N . CYS A 1 111 ? -4.580 5.829 17.663 1.00 84.56 111 CYS A N 1
ATOM 861 C CA . CYS A 1 111 ? -3.747 5.909 18.851 1.00 84.56 111 CYS A CA 1
ATOM 862 C C . CYS A 1 111 ? -3.664 7.357 19.342 1.00 84.56 111 CYS A C 1
ATOM 864 O O . CYS A 1 111 ? -3.472 8.274 18.544 1.00 84.56 111 CYS A O 1
ATOM 866 N N . SER A 1 112 ? -3.754 7.559 20.653 1.00 85.56 112 SER A N 1
ATOM 867 C CA . SER A 1 112 ? -3.355 8.799 21.319 1.00 85.56 112 SER A CA 1
ATOM 868 C C . SER A 1 112 ? -2.262 8.520 22.343 1.00 85.56 112 SER A C 1
ATOM 870 O O . SER A 1 112 ? -2.160 7.421 22.884 1.00 85.56 112 SER A O 1
ATOM 872 N N . GLU A 1 113 ? -1.422 9.515 22.601 1.00 81.88 113 GLU A N 1
ATOM 873 C CA . GLU A 1 113 ? -0.444 9.465 23.684 1.00 81.88 113 GLU A CA 1
ATOM 874 C C . GLU A 1 113 ? -0.928 10.347 24.832 1.00 81.88 113 GLU A C 1
ATOM 876 O O . GLU A 1 113 ? -1.205 11.534 24.652 1.00 81.88 113 GLU A O 1
ATOM 881 N N . GLU A 1 114 ? -0.996 9.771 26.028 1.00 82.56 114 GLU A N 1
ATOM 882 C CA . GLU A 1 114 ? -1.260 10.486 27.266 1.00 82.56 114 GLU A CA 1
ATOM 883 C C . GLU A 1 114 ? -0.121 10.204 28.255 1.00 82.56 114 GLU A C 1
ATOM 885 O O . GLU A 1 114 ? -0.005 9.117 28.825 1.00 82.56 114 GLU A O 1
ATOM 890 N N . LYS A 1 115 ? 0.745 11.205 28.466 1.00 80.31 115 LYS A N 1
ATOM 891 C CA . LYS A 1 115 ? 1.936 11.120 29.333 1.00 80.31 115 LYS A CA 1
ATOM 892 C C . LYS A 1 115 ? 2.883 9.983 28.913 1.00 80.31 115 LYS A C 1
ATOM 894 O O . LYS A 1 115 ? 3.548 10.092 27.893 1.00 80.31 115 LYS A O 1
ATOM 899 N N . GLU A 1 116 ? 2.961 8.921 29.715 1.00 80.12 116 GLU A N 1
ATOM 900 C CA . GLU A 1 116 ? 3.779 7.719 29.492 1.00 80.12 116 GLU A CA 1
ATOM 901 C C . GLU A 1 116 ? 2.917 6.515 29.074 1.00 80.12 116 GLU A C 1
ATOM 903 O O . GLU A 1 116 ? 3.332 5.360 29.177 1.00 80.12 116 GLU A O 1
ATOM 908 N N . THR A 1 117 ? 1.696 6.769 28.604 1.00 81.88 117 THR A N 1
ATOM 909 C CA . THR A 1 117 ? 0.779 5.739 28.114 1.00 81.88 117 THR A CA 1
ATOM 910 C C . THR A 1 117 ? 0.334 6.044 26.696 1.00 81.88 117 THR A C 1
ATOM 912 O O . THR A 1 117 ? 0.104 7.194 26.334 1.00 81.88 117 THR A O 1
ATOM 915 N N . LEU A 1 118 ? 0.236 5.001 25.885 1.00 83.50 118 LEU A N 1
ATOM 916 C CA . LEU A 1 118 ? -0.406 5.045 24.586 1.00 83.50 118 LEU A CA 1
ATOM 917 C C . LEU A 1 118 ? -1.790 4.420 24.746 1.00 83.50 118 LEU A C 1
ATOM 919 O O . LEU A 1 118 ? -1.918 3.297 25.236 1.00 83.50 118 LEU A O 1
ATOM 923 N N . ILE A 1 119 ? -2.822 5.137 24.328 1.00 86.56 119 ILE A N 1
ATOM 924 C CA . ILE A 1 119 ? -4.195 4.653 24.312 1.00 86.56 119 ILE A CA 1
ATOM 925 C C . ILE A 1 119 ? -4.542 4.304 22.872 1.00 86.56 119 ILE A C 1
ATOM 927 O O . ILE A 1 119 ? -4.492 5.144 21.978 1.00 86.56 119 ILE A O 1
ATOM 931 N N . VAL A 1 120 ? -4.894 3.046 22.649 1.00 86.00 120 VAL A N 1
ATOM 932 C CA . VAL A 1 120 ? -5.387 2.543 21.372 1.00 86.00 120 VAL A CA 1
ATOM 933 C C . VAL A 1 120 ? -6.908 2.536 21.433 1.00 86.00 120 VAL A C 1
ATOM 935 O O . VAL A 1 120 ? -7.495 1.812 22.237 1.00 86.00 120 VAL A O 1
ATOM 938 N N . HIS A 1 121 ? -7.544 3.323 20.578 1.00 89.62 121 HIS A N 1
ATOM 939 C CA . HIS A 1 121 ? -8.990 3.461 20.512 1.00 89.62 121 HIS A CA 1
ATOM 940 C C . HIS A 1 121 ? -9.556 2.577 19.407 1.00 89.62 121 HIS A C 1
ATOM 942 O O . HIS A 1 121 ? -9.161 2.704 18.249 1.00 89.62 121 HIS A O 1
ATOM 948 N N . PHE A 1 122 ? -10.523 1.736 19.754 1.00 90.06 122 PHE A N 1
ATOM 949 C CA . PHE A 1 122 ? -11.327 0.952 18.824 1.00 90.06 122 PHE A CA 1
ATOM 950 C C . PHE A 1 122 ? -12.746 1.514 18.795 1.00 90.06 122 PHE A C 1
ATOM 952 O O . PHE A 1 122 ? -13.404 1.601 19.837 1.00 90.06 122 PHE A O 1
ATOM 959 N N . LEU A 1 123 ? -13.232 1.859 17.606 1.00 92.88 123 LEU A N 1
ATOM 960 C CA . LEU A 1 123 ? -14.583 2.367 17.388 1.00 92.88 123 LEU A CA 1
ATOM 961 C C . LEU A 1 123 ? -15.214 1.653 16.195 1.00 92.88 123 LEU A C 1
ATOM 963 O O . LEU A 1 123 ? -14.789 1.858 15.066 1.00 92.88 123 LEU A O 1
ATOM 967 N N . GLU A 1 124 ? -16.236 0.838 16.428 1.00 93.12 124 GLU A N 1
ATOM 968 C CA . GLU A 1 124 ? -17.005 0.208 15.353 1.00 93.12 124 GLU A CA 1
ATOM 969 C C . GLU A 1 124 ? -18.334 0.926 15.163 1.00 93.12 124 GLU A C 1
ATOM 971 O O . GLU A 1 124 ? -19.068 1.140 16.132 1.00 93.12 124 GLU A O 1
ATOM 976 N N . LEU A 1 125 ? -18.634 1.279 13.915 1.00 94.81 125 LEU A N 1
ATOM 977 C CA . LEU A 1 125 ? -19.839 1.994 13.518 1.00 94.81 125 LEU A CA 1
ATOM 978 C C . LEU A 1 125 ? -20.695 1.143 12.580 1.00 94.81 125 LEU A C 1
ATOM 980 O O . LEU A 1 125 ? -20.151 0.467 11.711 1.00 94.81 125 LEU A O 1
ATOM 984 N N . ASP A 1 126 ? -22.016 1.202 12.734 1.00 94.44 126 ASP A N 1
ATOM 985 C CA . ASP A 1 126 ? -22.976 0.645 11.775 1.00 94.44 126 ASP A CA 1
ATOM 986 C C . ASP A 1 126 ? -23.058 1.490 10.488 1.00 94.44 126 ASP A C 1
ATOM 988 O O . ASP A 1 126 ? -22.456 2.561 10.385 1.00 94.44 126 ASP A O 1
ATOM 992 N N . GLU A 1 127 ? -23.839 1.023 9.511 1.00 91.94 127 GLU A N 1
ATOM 993 C CA . GLU A 1 127 ? -24.081 1.692 8.221 1.00 91.94 127 GLU A CA 1
ATOM 994 C C . GLU A 1 127 ? -24.527 3.159 8.332 1.00 91.94 127 GLU A C 1
ATOM 996 O O . GLU A 1 127 ? -24.206 3.966 7.466 1.00 91.94 127 GLU A O 1
ATOM 1001 N N . LYS A 1 128 ? -25.234 3.528 9.405 1.00 92.44 128 LYS A N 1
ATOM 1002 C CA . LYS A 1 128 ? -25.758 4.883 9.644 1.00 92.44 128 LYS A CA 1
ATOM 1003 C C . LYS A 1 128 ? -24.855 5.700 10.576 1.00 92.44 128 LYS A C 1
ATOM 1005 O O . LYS A 1 128 ? -25.229 6.797 11.006 1.00 92.44 128 LYS A O 1
ATOM 1010 N N . GLY A 1 129 ? -23.689 5.165 10.943 1.00 91.94 129 GLY A N 1
ATOM 1011 C CA . GLY A 1 129 ? -22.755 5.765 11.891 1.00 91.94 129 GLY A CA 1
ATOM 1012 C C . GLY A 1 129 ? -23.151 5.612 13.359 1.00 91.94 129 GLY A C 1
ATOM 1013 O O . GLY A 1 129 ? -22.657 6.359 14.209 1.00 91.94 129 GLY A O 1
ATOM 1014 N N . GLY A 1 130 ? -24.096 4.739 13.695 1.00 95.19 130 GLY A N 1
ATOM 1015 C CA . GLY A 1 130 ? -24.384 4.368 15.078 1.00 95.19 130 GLY A CA 1
ATOM 1016 C C . GLY A 1 130 ? -23.223 3.578 15.679 1.00 95.19 130 GLY A C 1
ATOM 1017 O O . GLY A 1 130 ? -22.626 2.739 15.015 1.00 95.19 130 GLY A O 1
ATOM 1018 N N . THR A 1 131 ? -22.864 3.859 16.931 1.00 95.00 131 THR A N 1
ATOM 1019 C CA . THR A 1 131 ? -21.758 3.160 17.600 1.00 95.00 131 THR A CA 1
ATOM 1020 C C . THR A 1 131 ? -22.177 1.744 17.997 1.00 95.00 131 THR A C 1
ATOM 1022 O O . THR A 1 131 ? -23.047 1.581 18.850 1.00 95.00 131 THR A O 1
ATOM 1025 N N . ILE A 1 132 ? -21.515 0.735 17.428 1.00 94.25 132 ILE A N 1
ATOM 1026 C CA . ILE A 1 132 ? -21.654 -0.686 17.789 1.00 94.25 132 ILE A CA 1
ATOM 1027 C C . ILE A 1 132 ? -20.681 -1.041 18.919 1.00 94.25 132 ILE A C 1
ATOM 1029 O O . ILE A 1 132 ? -21.044 -1.723 19.877 1.00 94.25 132 ILE A O 1
ATOM 1033 N N . LEU A 1 133 ? -19.434 -0.573 18.814 1.00 91.75 133 LEU A N 1
ATOM 1034 C CA . LEU A 1 133 ? -18.368 -0.853 19.773 1.00 91.75 133 LEU A CA 1
ATOM 1035 C C . LEU A 1 133 ? -17.562 0.412 20.042 1.00 91.75 133 LEU A C 1
ATOM 1037 O O . LEU A 1 133 ? -17.173 1.112 19.113 1.00 91.75 133 LEU A O 1
ATOM 1041 N N . LYS A 1 134 ? -17.232 0.646 21.311 1.00 92.75 134 LYS A N 1
ATOM 1042 C CA . LYS A 1 134 ? -16.179 1.575 21.714 1.00 92.75 134 LYS A CA 1
ATOM 1043 C C . LYS A 1 134 ? -15.333 0.917 22.796 1.00 92.75 134 LYS A C 1
ATOM 1045 O O . LYS A 1 134 ? -15.868 0.530 23.834 1.00 92.75 134 LYS A O 1
ATOM 1050 N N . LYS A 1 135 ? -14.035 0.761 22.551 1.00 90.12 135 LYS A N 1
ATOM 1051 C CA . LYS A 1 135 ? -13.108 0.116 23.485 1.00 90.12 135 LYS A CA 1
ATOM 1052 C C . LYS A 1 135 ? -11.746 0.786 23.414 1.00 90.12 135 LYS A C 1
ATOM 1054 O O . LYS A 1 135 ? -11.195 0.915 22.330 1.00 90.12 135 LYS A O 1
ATOM 1059 N N . ASP A 1 136 ? -11.191 1.115 24.570 1.00 89.69 136 ASP A N 1
ATOM 1060 C CA . ASP A 1 136 ? -9.842 1.659 24.679 1.00 89.69 136 ASP A CA 1
ATOM 1061 C C . ASP A 1 136 ? -8.908 0.601 25.277 1.00 89.69 136 ASP A C 1
ATOM 1063 O O . ASP A 1 136 ? -9.276 -0.127 26.205 1.00 89.69 136 ASP A O 1
ATOM 1067 N N . LEU A 1 137 ? -7.700 0.496 24.729 1.00 84.38 137 LEU A N 1
ATOM 1068 C CA . LEU A 1 137 ? -6.631 -0.347 25.246 1.00 84.38 137 LEU A CA 1
ATOM 1069 C C . LEU A 1 137 ? -5.440 0.528 25.616 1.00 84.38 137 LEU A C 1
ATOM 1071 O O . LEU A 1 137 ? -4.891 1.230 24.774 1.00 84.38 137 LEU A O 1
ATOM 1075 N N . ILE A 1 138 ? -5.013 0.440 26.869 1.00 83.44 138 ILE A N 1
ATOM 1076 C CA . ILE A 1 138 ? -3.850 1.172 27.362 1.00 83.44 138 ILE A CA 1
ATOM 1077 C C . ILE A 1 138 ? -2.622 0.282 27.199 1.00 83.44 138 ILE A C 1
ATOM 1079 O O . ILE A 1 138 ? -2.584 -0.832 27.728 1.00 83.44 138 ILE A O 1
ATOM 1083 N N . VAL A 1 139 ? -1.614 0.777 26.488 1.00 75.44 139 VAL A N 1
ATOM 1084 C CA . VAL A 1 139 ? -0.296 0.147 26.383 1.00 75.44 139 VAL A CA 1
ATOM 1085 C C . VAL A 1 139 ? 0.784 1.114 26.884 1.00 75.44 139 VAL A C 1
ATOM 1087 O O . VAL A 1 139 ? 0.613 2.332 26.799 1.00 75.44 139 VAL A O 1
ATOM 1090 N N . PRO A 1 140 ? 1.899 0.619 27.447 1.00 71.06 140 PRO A N 1
ATOM 1091 C CA . PRO A 1 140 ? 2.982 1.491 27.895 1.00 71.06 140 PRO A CA 1
ATOM 1092 C C . PRO A 1 140 ? 3.530 2.326 26.729 1.00 71.06 140 PRO A C 1
ATOM 1094 O O . PRO A 1 140 ? 3.882 1.761 25.690 1.00 71.06 140 PRO A O 1
ATOM 1097 N N . ALA A 1 141 ? 3.641 3.649 26.890 1.00 67.94 141 ALA A N 1
ATOM 1098 C CA . ALA A 1 141 ? 4.328 4.470 25.900 1.00 67.94 141 ALA A CA 1
ATOM 1099 C C . ALA A 1 141 ? 5.833 4.234 26.046 1.00 67.94 141 ALA A C 1
ATOM 1101 O O . ALA A 1 141 ? 6.464 4.606 27.036 1.00 67.94 141 ALA A O 1
ATOM 1102 N N . LEU A 1 142 ? 6.421 3.581 25.051 1.00 66.69 142 LEU A N 1
ATOM 1103 C CA . LEU A 1 142 ? 7.870 3.529 24.908 1.00 66.69 142 LEU A CA 1
ATOM 1104 C C . LEU A 1 142 ? 8.321 4.730 24.072 1.00 66.69 142 LEU A C 1
ATOM 1106 O O . LEU A 1 142 ? 7.575 5.218 23.233 1.00 66.69 142 LEU A O 1
ATOM 1110 N N . LYS A 1 143 ? 9.576 5.169 24.241 1.00 72.19 143 LYS A N 1
ATOM 1111 C CA . LYS A 1 143 ? 10.193 6.253 23.438 1.00 72.19 143 LYS A CA 1
ATOM 1112 C C . LYS A 1 143 ? 10.287 5.944 21.930 1.00 72.19 143 LYS A C 1
ATOM 1114 O O . LYS A 1 143 ? 10.881 6.714 21.182 1.00 72.19 143 LYS A O 1
ATOM 1119 N N . THR A 1 144 ? 9.786 4.791 21.502 1.00 75.81 144 THR A N 1
ATOM 1120 C CA . THR A 1 144 ? 9.807 4.303 20.126 1.00 75.81 144 THR A CA 1
ATOM 1121 C C . THR A 1 144 ? 8.420 4.420 19.503 1.00 75.81 144 THR A C 1
ATOM 1123 O O . THR A 1 144 ? 7.443 4.034 20.152 1.00 75.81 144 THR A O 1
ATOM 1126 N N . PRO A 1 145 ? 8.326 4.887 18.247 1.00 79.69 145 PRO A N 1
ATOM 1127 C CA . PRO A 1 145 ? 7.051 5.050 17.565 1.00 79.69 145 PRO A CA 1
ATOM 1128 C C . PRO A 1 145 ? 6.312 3.717 17.453 1.00 79.69 145 PRO A C 1
ATOM 1130 O O . PRO A 1 145 ? 6.919 2.662 17.254 1.00 79.69 145 PRO A O 1
ATOM 1133 N N . VAL A 1 146 ? 4.993 3.785 17.605 1.00 81.25 146 VAL A N 1
ATOM 1134 C CA . VAL A 1 146 ? 4.091 2.645 17.450 1.00 81.25 146 VAL A CA 1
ATOM 1135 C C . VAL A 1 146 ? 3.616 2.615 16.011 1.00 81.25 146 VAL A C 1
ATOM 1137 O O . VAL A 1 146 ? 3.148 3.613 15.468 1.00 81.25 146 VAL A O 1
ATOM 1140 N N . HIS A 1 147 ? 3.736 1.449 15.407 1.00 85.75 147 HIS A N 1
ATOM 1141 C CA . HIS A 1 147 ? 3.314 1.160 14.055 1.00 85.75 147 HIS A CA 1
ATOM 1142 C C . HIS A 1 147 ? 2.063 0.288 14.085 1.00 85.75 147 HIS A C 1
ATOM 1144 O O . HIS A 1 147 ? 1.875 -0.529 14.989 1.00 85.75 147 HIS A O 1
ATOM 1150 N N . MET A 1 148 ? 1.217 0.462 13.076 1.00 86.06 148 MET A N 1
ATOM 1151 C CA . MET A 1 148 ? -0.026 -0.276 12.917 1.00 86.06 148 MET A CA 1
ATOM 1152 C C . MET A 1 148 ? -0.070 -0.887 11.520 1.00 86.06 148 MET A C 1
ATOM 1154 O O . MET A 1 148 ? 0.163 -0.190 10.536 1.00 86.06 148 MET A O 1
ATOM 1158 N N . LEU A 1 149 ? -0.362 -2.183 11.441 1.00 87.44 149 LEU A N 1
ATOM 1159 C CA . LEU A 1 149 ? -0.546 -2.912 10.189 1.00 87.44 149 LEU A CA 1
ATOM 1160 C C . LEU A 1 149 ? -1.871 -3.656 10.215 1.00 87.44 149 LEU A C 1
ATOM 1162 O O . LEU A 1 149 ? -2.252 -4.221 11.237 1.00 87.44 149 LEU A O 1
ATOM 1166 N N . VAL A 1 150 ? -2.544 -3.691 9.073 1.00 84.88 150 VAL A N 1
ATOM 1167 C CA . VAL A 1 150 ? -3.775 -4.456 8.869 1.00 84.88 150 VAL A CA 1
ATOM 1168 C C . VAL A 1 150 ? -3.503 -5.499 7.789 1.00 84.88 150 VAL A C 1
ATOM 1170 O O . VAL A 1 150 ? -2.897 -5.163 6.769 1.00 84.88 150 VAL A O 1
ATOM 1173 N N . SER A 1 151 ? -3.933 -6.746 7.998 1.00 84.62 151 SER A N 1
ATOM 1174 C CA . SER A 1 151 ? -3.785 -7.805 6.991 1.00 84.62 151 SER A CA 1
ATOM 1175 C C . SER A 1 151 ? -4.525 -7.444 5.699 1.00 84.62 151 SER A C 1
ATOM 1177 O O . SER A 1 151 ? -5.412 -6.586 5.680 1.00 84.62 151 SER A O 1
ATOM 1179 N N . SER A 1 152 ? -4.172 -8.091 4.588 1.00 78.75 152 SER A N 1
ATOM 1180 C CA . SER A 1 152 ? -4.750 -7.748 3.279 1.00 78.75 152 SER A CA 1
ATOM 1181 C C . SER A 1 152 ? -6.253 -8.035 3.208 1.00 78.75 152 SER A C 1
ATOM 1183 O O . SER A 1 152 ? -7.000 -7.260 2.616 1.00 78.75 152 SER A O 1
ATOM 1185 N N . ASP A 1 153 ? -6.703 -9.100 3.870 1.00 76.44 153 ASP A N 1
ATOM 1186 C CA . ASP A 1 153 ? -8.117 -9.455 4.040 1.00 76.44 153 ASP A CA 1
ATOM 1187 C C . ASP A 1 153 ? -8.843 -8.651 5.138 1.00 76.44 153 ASP A C 1
ATOM 1189 O O . ASP A 1 153 ? -10.032 -8.864 5.372 1.00 76.44 153 ASP A O 1
ATOM 1193 N N . LYS A 1 154 ? -8.139 -7.731 5.812 1.00 79.38 154 LYS A N 1
ATOM 1194 C CA . LYS A 1 154 ? -8.668 -6.879 6.885 1.00 79.38 154 LYS A CA 1
ATOM 1195 C C . LYS A 1 154 ? -9.185 -7.646 8.108 1.00 79.38 154 LYS A C 1
ATOM 1197 O O . LYS A 1 154 ? -9.977 -7.108 8.878 1.00 79.38 154 LYS A O 1
ATOM 1202 N N . THR A 1 155 ? -8.738 -8.884 8.324 1.00 83.12 155 THR A N 1
ATOM 1203 C CA . THR A 1 155 ? -9.171 -9.696 9.475 1.00 83.12 155 THR A CA 1
ATOM 1204 C C . THR A 1 155 ? -8.252 -9.594 10.693 1.00 83.12 155 THR A C 1
ATOM 1206 O O . THR A 1 155 ? -8.685 -9.884 11.813 1.00 83.12 155 THR A O 1
ATOM 1209 N N . GLN A 1 156 ? -7.009 -9.156 10.494 1.00 87.94 156 GLN A N 1
ATOM 1210 C CA . GLN A 1 156 ? -5.987 -9.050 11.529 1.00 87.94 156 GLN A CA 1
ATOM 1211 C C . GLN A 1 156 ? -5.439 -7.627 11.611 1.00 87.94 156 GLN A C 1
ATOM 1213 O O . GLN A 1 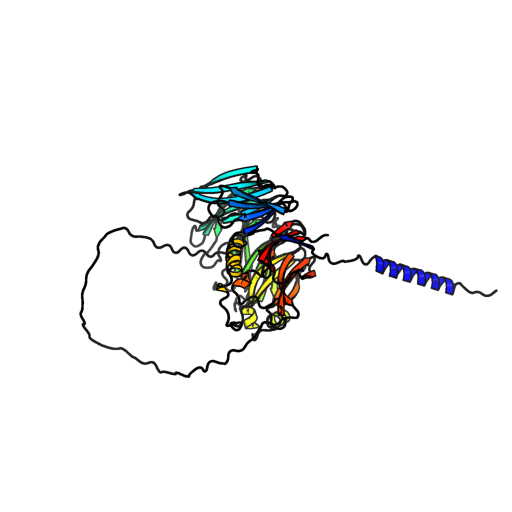156 ? -5.302 -6.927 10.606 1.00 87.94 156 GLN A O 1
ATOM 1218 N N . LEU A 1 157 ? -5.071 -7.229 12.823 1.00 88.69 157 LEU A N 1
ATOM 1219 C CA . LEU A 1 157 ? -4.452 -5.949 13.132 1.00 88.69 157 LEU A CA 1
ATOM 1220 C C . LEU A 1 157 ? -3.228 -6.188 14.013 1.00 88.69 157 LEU A C 1
ATOM 1222 O O . LEU A 1 157 ? -3.348 -6.758 15.094 1.00 88.69 157 LEU A O 1
ATOM 1226 N N . LEU A 1 158 ? -2.066 -5.702 13.599 1.00 90.81 158 LEU A N 1
ATOM 1227 C CA . LEU A 1 158 ? -0.846 -5.721 14.392 1.00 90.81 158 LEU A CA 1
ATOM 1228 C C . LEU A 1 158 ? -0.500 -4.305 14.845 1.00 90.81 158 LEU A C 1
ATOM 1230 O O . LEU A 1 158 ? -0.309 -3.415 14.021 1.00 90.81 158 LEU A O 1
ATOM 1234 N N . LEU A 1 159 ? -0.341 -4.128 16.153 1.00 88.69 159 LEU A N 1
ATOM 1235 C CA . LEU A 1 159 ? 0.316 -2.963 16.739 1.00 88.69 159 LEU A CA 1
ATOM 1236 C C . LEU A 1 159 ? 1.714 -3.375 17.158 1.00 88.69 159 LEU A C 1
ATOM 1238 O O . LEU A 1 159 ? 1.848 -4.326 17.925 1.00 88.69 159 LEU A O 1
ATOM 1242 N N . TYR A 1 160 ? 2.749 -2.693 16.678 1.00 90.56 160 TYR A N 1
ATOM 1243 C CA . TYR A 1 160 ? 4.123 -3.069 16.993 1.00 90.56 160 TYR A CA 1
ATOM 1244 C C . TYR A 1 160 ? 5.075 -1.880 17.099 1.00 90.56 160 TYR A C 1
ATOM 1246 O O . TYR A 1 160 ? 4.797 -0.774 16.655 1.00 90.56 160 TYR A O 1
ATOM 1254 N N . GLN A 1 161 ? 6.231 -2.130 17.696 1.00 89.62 161 GLN A N 1
ATOM 1255 C CA . GLN A 1 161 ? 7.346 -1.209 17.842 1.00 89.62 161 GLN A CA 1
ATOM 1256 C C . GLN A 1 161 ? 8.636 -1.948 17.510 1.00 89.62 161 GLN A C 1
ATOM 1258 O O . GLN A 1 161 ? 8.808 -3.110 17.893 1.00 89.62 161 GLN A O 1
ATOM 1263 N N . LEU A 1 162 ? 9.557 -1.254 16.844 1.00 91.56 162 LEU A N 1
ATOM 1264 C CA . LEU A 1 162 ? 10.930 -1.709 16.653 1.00 91.56 162 LEU A CA 1
ATOM 1265 C C . LEU A 1 162 ? 11.836 -0.978 17.642 1.00 91.56 162 LEU A C 1
ATOM 1267 O O . LEU A 1 162 ? 11.909 0.249 17.666 1.00 91.56 162 LEU A O 1
ATOM 1271 N N . VAL A 1 163 ? 12.519 -1.745 18.486 1.00 90.69 163 VAL A N 1
ATOM 1272 C CA . VAL A 1 163 ? 13.383 -1.235 19.549 1.00 90.69 163 VAL A CA 1
ATOM 1273 C C . VAL A 1 163 ? 14.804 -1.705 19.291 1.00 90.69 163 VAL A C 1
ATOM 1275 O O . VAL A 1 163 ? 15.099 -2.896 19.413 1.00 90.69 163 VAL A O 1
ATOM 1278 N N . LYS A 1 164 ? 15.703 -0.770 18.981 1.00 89.19 164 LYS A N 1
ATOM 1279 C CA . LYS A 1 164 ? 17.135 -1.063 18.868 1.00 89.19 164 LYS A CA 1
ATOM 1280 C C . LYS A 1 164 ? 17.679 -1.537 20.219 1.00 89.19 164 LYS A C 1
ATOM 1282 O O . LYS A 1 164 ? 17.486 -0.868 21.235 1.00 89.19 164 LYS A O 1
ATOM 1287 N N . LYS A 1 165 ? 18.329 -2.704 20.234 1.00 87.06 165 LYS A N 1
ATOM 1288 C CA . LYS A 1 165 ? 18.918 -3.309 21.441 1.00 87.06 165 LYS A CA 1
ATOM 1289 C C . LYS A 1 165 ? 20.421 -3.075 21.514 1.00 87.06 165 LYS A C 1
ATOM 1291 O O . LYS A 1 165 ? 20.920 -2.682 22.563 1.00 87.06 165 LYS A O 1
ATOM 1296 N N . SER A 1 166 ? 21.106 -3.279 20.398 1.00 88.81 166 SER A N 1
ATOM 1297 C CA . SER A 1 166 ? 22.550 -3.102 20.220 1.00 88.81 166 SER A CA 1
ATOM 1298 C C . SER A 1 166 ? 22.828 -2.566 18.810 1.00 88.81 166 SER A C 1
ATOM 1300 O O . SER A 1 166 ? 21.903 -2.183 18.091 1.00 88.81 166 SER A O 1
ATOM 1302 N N . SER A 1 167 ? 24.098 -2.475 18.408 1.00 86.06 167 SER A N 1
ATOM 1303 C CA . SER A 1 167 ? 24.478 -2.105 17.036 1.00 86.06 167 SER A CA 1
ATOM 1304 C C . SER A 1 167 ? 24.052 -3.138 15.989 1.00 86.06 167 SER A C 1
ATOM 1306 O O . SER A 1 167 ? 23.848 -2.761 14.842 1.00 86.06 167 SER A O 1
ATOM 1308 N N . ASP A 1 168 ? 23.902 -4.397 16.400 1.00 91.19 168 ASP A N 1
ATOM 1309 C CA . ASP A 1 168 ? 23.687 -5.581 15.562 1.00 91.19 168 ASP A CA 1
ATOM 1310 C C . ASP A 1 168 ? 22.354 -6.309 15.841 1.00 91.19 168 ASP A C 1
ATOM 1312 O O . ASP A 1 168 ? 22.111 -7.401 15.317 1.00 91.19 168 ASP A O 1
ATOM 1316 N N . SER A 1 169 ? 21.474 -5.729 16.667 1.00 93.00 169 SER A N 1
ATOM 1317 C CA . SER A 1 169 ? 20.186 -6.334 17.009 1.00 93.00 169 SER A CA 1
ATOM 1318 C C . SER A 1 169 ? 19.063 -5.323 17.237 1.00 93.00 169 SER A C 1
ATOM 1320 O O . SER A 1 169 ? 19.209 -4.303 17.925 1.00 93.00 169 SER A O 1
ATOM 1322 N N . VAL A 1 170 ? 17.889 -5.688 16.723 1.00 94.56 170 VAL A N 1
ATOM 1323 C CA . VAL A 1 170 ? 16.609 -5.004 16.916 1.00 94.56 170 VAL A CA 1
ATOM 1324 C C . VAL A 1 170 ? 15.594 -5.989 17.497 1.00 94.56 170 VAL A C 1
ATOM 1326 O O . VAL A 1 170 ? 15.634 -7.190 17.233 1.00 94.56 170 VAL A O 1
ATOM 1329 N N . SER A 1 171 ? 14.676 -5.479 18.318 1.00 93.56 171 SER A N 1
ATOM 1330 C CA . SER A 1 171 ? 13.561 -6.237 18.878 1.00 93.56 171 SER A CA 1
ATOM 1331 C C . SER A 1 171 ? 12.225 -5.696 18.388 1.00 93.56 171 SER A C 1
ATOM 1333 O O . SER A 1 171 ? 11.984 -4.494 18.472 1.00 93.56 171 SER A O 1
ATOM 1335 N N . ILE A 1 172 ? 11.348 -6.589 17.929 1.00 94.00 172 ILE A N 1
ATOM 1336 C CA . ILE A 1 172 ? 9.942 -6.295 17.658 1.00 94.00 172 ILE A CA 1
ATOM 1337 C C . ILE A 1 172 ? 9.093 -6.628 18.886 1.00 94.00 172 ILE A C 1
ATOM 1339 O O . ILE A 1 172 ? 9.166 -7.728 19.444 1.00 94.00 172 ILE A O 1
ATOM 1343 N N . ARG A 1 173 ? 8.285 -5.658 19.316 1.00 91.94 173 ARG A N 1
ATOM 1344 C CA . ARG A 1 173 ? 7.342 -5.783 20.434 1.00 91.94 173 ARG A CA 1
ATOM 1345 C C . ARG A 1 173 ? 5.967 -5.326 20.002 1.00 91.94 173 ARG A C 1
ATOM 1347 O O . ARG A 1 173 ? 5.891 -4.368 19.247 1.00 91.94 173 ARG A O 1
ATOM 1354 N N . GLY A 1 174 ? 4.899 -5.962 20.463 1.00 90.25 174 GLY A N 1
ATOM 1355 C CA . GLY A 1 174 ? 3.571 -5.590 19.988 1.00 90.25 174 GLY A CA 1
ATOM 1356 C C . GLY A 1 174 ? 2.459 -6.550 20.362 1.00 90.25 174 GLY A C 1
ATOM 1357 O O . GLY A 1 174 ? 2.680 -7.527 21.068 1.00 90.25 174 GLY A O 1
ATOM 1358 N N . SER A 1 175 ? 1.265 -6.287 19.848 1.00 90.31 175 SER A N 1
ATOM 1359 C CA . SER A 1 175 ? 0.087 -7.127 20.031 1.00 90.31 175 SER A CA 1
ATOM 1360 C C . SER A 1 175 ? -0.638 -7.312 18.701 1.00 90.31 175 SER A C 1
ATOM 1362 O O . SER A 1 175 ? -0.909 -6.345 17.989 1.00 90.31 175 SER A O 1
ATOM 1364 N N . LEU A 1 176 ? -0.963 -8.562 18.389 1.00 92.38 176 LEU A N 1
ATOM 1365 C CA . LEU A 1 176 ? -1.822 -8.958 17.281 1.00 92.38 176 LEU A CA 1
ATOM 1366 C C . LEU A 1 176 ? -3.266 -9.068 17.777 1.00 92.38 176 LEU A C 1
ATOM 1368 O O . LEU A 1 176 ? -3.514 -9.677 18.821 1.00 92.38 176 LEU A O 1
ATOM 1372 N N . PHE A 1 177 ? -4.211 -8.534 17.014 1.00 88.75 177 PHE A N 1
ATOM 1373 C CA . PHE A 1 177 ? -5.644 -8.545 17.288 1.00 88.75 177 PHE A CA 1
ATOM 1374 C C . PHE A 1 177 ? -6.419 -9.125 16.109 1.00 88.75 177 PHE A C 1
ATOM 1376 O O . PHE A 1 177 ? -6.035 -8.940 14.956 1.00 88.75 177 PHE A O 1
ATOM 1383 N N . ASN A 1 178 ? -7.551 -9.755 16.414 1.00 86.56 178 ASN A N 1
ATOM 1384 C CA . ASN A 1 178 ? -8.537 -10.172 15.419 1.00 86.56 178 ASN A CA 1
ATOM 1385 C C . ASN A 1 178 ? -9.655 -9.122 15.240 1.00 86.56 178 ASN A C 1
ATOM 1387 O O . ASN A 1 178 ? -9.671 -8.080 15.897 1.00 86.56 178 ASN A O 1
ATOM 1391 N N . THR A 1 179 ? -10.648 -9.444 14.406 1.00 76.00 179 THR A N 1
ATOM 1392 C CA . THR A 1 179 ? -11.827 -8.605 14.109 1.00 76.00 179 THR A CA 1
ATOM 1393 C C . THR A 1 179 ? -12.738 -8.273 15.300 1.00 76.00 179 THR A C 1
ATOM 1395 O O . THR A 1 179 ? -13.597 -7.397 15.163 1.00 76.00 179 THR A O 1
ATOM 1398 N N . VAL A 1 180 ? -12.583 -8.952 16.447 1.00 80.56 180 VAL A N 1
ATOM 1399 C CA . VAL A 1 180 ? -13.383 -8.767 17.678 1.00 80.56 180 VAL A CA 1
ATOM 1400 C C . VAL A 1 180 ? -12.525 -8.114 18.782 1.00 80.56 180 VAL A C 1
ATOM 1402 O O . VAL A 1 180 ? -12.561 -8.524 19.942 1.00 80.56 180 VAL A O 1
ATOM 1405 N N . PRO A 1 181 ? -11.742 -7.081 18.418 1.00 78.06 181 PRO A N 1
ATOM 1406 C CA . PRO A 1 181 ? -10.556 -6.546 19.115 1.00 78.06 181 PRO A CA 1
ATOM 1407 C C . PRO A 1 181 ? -10.067 -7.341 20.336 1.00 78.06 181 PRO A C 1
ATOM 1409 O O . PRO A 1 181 ? -9.989 -6.842 21.472 1.00 78.06 181 PRO A O 1
ATOM 1412 N N . LYS A 1 182 ? -9.758 -8.619 20.099 1.00 85.25 182 LYS A N 1
ATOM 1413 C CA . LYS A 1 182 ? -9.220 -9.543 21.092 1.00 85.25 182 LYS A CA 1
ATOM 1414 C C . LYS A 1 182 ? -7.772 -9.816 20.734 1.00 85.25 182 LYS A C 1
ATOM 1416 O O . LYS A 1 182 ? -7.468 -10.112 19.581 1.00 85.25 182 LYS A O 1
ATOM 1421 N N . VAL A 1 183 ? -6.901 -9.732 21.736 1.00 88.44 183 VAL A N 1
ATOM 1422 C CA . VAL A 1 183 ? -5.488 -10.081 21.584 1.00 88.44 183 VAL A CA 1
ATOM 1423 C C . VAL A 1 183 ? -5.392 -11.555 21.196 1.00 88.44 183 VAL A C 1
ATOM 1425 O O . VAL A 1 183 ? -5.854 -12.426 21.933 1.00 88.44 183 VAL A O 1
ATOM 1428 N N . VAL A 1 184 ? -4.801 -11.804 20.034 1.00 91.75 184 VAL A N 1
ATOM 1429 C CA . VAL A 1 184 ? -4.459 -13.130 19.514 1.00 91.75 184 VAL A CA 1
ATOM 1430 C C . VAL A 1 184 ? -3.076 -13.530 20.014 1.00 91.75 184 VAL A C 1
ATOM 1432 O O . VAL A 1 184 ? -2.902 -14.644 20.495 1.00 91.75 184 VAL A O 1
ATOM 1435 N N . LYS A 1 185 ? -2.104 -12.610 19.944 1.00 93.25 185 LYS A N 1
ATOM 1436 C CA . LYS A 1 185 ? -0.712 -12.876 20.318 1.00 93.25 185 LYS A CA 1
ATOM 1437 C C . LYS A 1 185 ? 0.015 -11.617 20.786 1.00 93.25 185 LYS A C 1
ATOM 1439 O O . LYS A 1 185 ? -0.237 -10.526 20.283 1.00 93.25 185 LYS A O 1
ATOM 1444 N N . GLN A 1 186 ? 0.942 -11.781 21.729 1.00 92.12 186 GLN A N 1
ATOM 1445 C CA . GLN A 1 186 ? 1.917 -10.761 22.118 1.00 92.12 186 GLN A CA 1
ATOM 1446 C C . GLN A 1 186 ? 3.259 -11.046 21.436 1.00 92.12 186 GLN A C 1
ATOM 1448 O O . GLN A 1 186 ? 3.723 -12.184 21.413 1.00 92.12 186 GLN A O 1
ATOM 1453 N N . LEU A 1 187 ? 3.879 -10.017 20.869 1.00 92.75 187 LEU A N 1
ATOM 1454 C CA . LEU A 1 187 ? 5.176 -10.092 20.209 1.00 92.75 187 LEU A CA 1
ATOM 1455 C C . LEU A 1 187 ? 6.245 -9.569 21.168 1.00 92.75 187 LEU A C 1
ATOM 1457 O O . LEU A 1 187 ? 6.099 -8.487 21.737 1.00 92.75 187 LEU A O 1
ATOM 1461 N N . ALA A 1 188 ? 7.332 -10.321 21.319 1.00 93.06 188 ALA A N 1
ATOM 1462 C CA . ALA A 1 188 ? 8.511 -9.912 22.075 1.00 93.06 188 ALA A CA 1
ATOM 1463 C C . ALA A 1 188 ? 9.746 -10.663 21.559 1.00 93.06 188 ALA A C 1
ATOM 1465 O O . ALA A 1 188 ? 10.327 -11.493 22.254 1.00 93.06 188 ALA A O 1
ATOM 1466 N N . TYR A 1 189 ? 10.128 -10.383 20.315 1.00 94.44 189 TYR A N 1
ATOM 1467 C CA . TYR A 1 189 ? 11.171 -11.122 19.605 1.00 94.44 189 TYR A CA 1
ATOM 1468 C C . TYR A 1 189 ? 12.349 -10.221 19.265 1.00 94.44 189 TYR A C 1
ATOM 1470 O O . TYR A 1 189 ? 12.178 -9.017 19.081 1.00 94.44 189 TYR A O 1
ATOM 1478 N N . SER A 1 190 ? 13.543 -10.800 19.179 1.00 94.19 190 SER A N 1
ATOM 1479 C CA . SER A 1 190 ? 14.758 -10.116 18.732 1.00 94.19 190 SER A CA 1
ATOM 1480 C C . SER A 1 190 ? 15.303 -10.805 17.494 1.00 94.19 190 SER A C 1
ATOM 1482 O O . SER A 1 190 ? 15.245 -12.028 17.390 1.00 94.19 190 SER A O 1
ATOM 1484 N N . PHE A 1 191 ? 15.845 -10.018 16.576 1.00 94.31 191 PHE A N 1
ATOM 1485 C CA . PHE A 1 191 ? 16.486 -10.494 15.358 1.00 94.31 191 PHE A CA 1
ATOM 1486 C C . PHE A 1 191 ? 17.755 -9.677 15.086 1.00 94.31 191 PHE A C 1
ATOM 1488 O O . PHE A 1 191 ? 17.996 -8.627 15.698 1.00 94.31 191 PHE A O 1
ATOM 1495 N N . ARG A 1 192 ? 18.605 -10.205 14.205 1.00 94.19 192 ARG A N 1
ATOM 1496 C CA . ARG A 1 192 ? 19.846 -9.550 13.788 1.00 94.19 192 ARG A CA 1
ATOM 1497 C C . ARG A 1 192 ? 19.527 -8.381 12.857 1.00 94.19 192 ARG A C 1
ATOM 1499 O O . ARG A 1 192 ? 18.748 -8.547 11.923 1.00 94.19 192 ARG A O 1
ATOM 1506 N N . HIS A 1 193 ? 20.141 -7.233 13.113 1.00 94.94 193 HIS A N 1
ATOM 1507 C CA . HIS A 1 193 ? 20.060 -6.048 12.260 1.00 94.94 193 HIS A CA 1
ATOM 1508 C C . HIS A 1 193 ? 21.292 -5.181 12.486 1.00 94.94 193 HIS A C 1
ATOM 1510 O O . HIS A 1 193 ? 21.482 -4.647 13.577 1.00 94.94 193 HIS A O 1
ATOM 1516 N N . ASP A 1 194 ? 22.126 -5.060 11.464 1.00 93.12 194 ASP A N 1
ATOM 1517 C CA . ASP A 1 194 ? 23.276 -4.170 11.453 1.00 93.12 194 ASP A CA 1
ATOM 1518 C C . ASP A 1 194 ? 22.877 -2.844 10.803 1.00 93.12 194 ASP A C 1
ATOM 1520 O O . ASP A 1 194 ? 22.813 -2.722 9.583 1.00 93.12 194 ASP A O 1
ATOM 1524 N N . GLY A 1 195 ? 22.629 -1.819 11.617 1.00 87.81 195 GLY A N 1
ATOM 1525 C CA . GLY A 1 195 ? 22.172 -0.520 11.116 1.00 87.81 195 GLY A CA 1
ATOM 1526 C C . GLY A 1 195 ? 23.157 0.196 10.179 1.00 87.81 195 GLY A C 1
ATOM 1527 O O . GLY A 1 195 ? 22.765 1.170 9.530 1.00 87.81 195 GLY A O 1
ATOM 1528 N N . GLU A 1 196 ? 24.420 -0.235 10.080 1.00 89.06 196 GLU A N 1
ATOM 1529 C CA . GLU A 1 196 ? 25.371 0.300 9.101 1.00 89.06 196 GLU A CA 1
ATOM 1530 C C . GLU A 1 196 ? 25.197 -0.359 7.732 1.00 89.06 196 GLU A C 1
ATOM 1532 O O . GLU A 1 196 ? 25.175 0.349 6.717 1.00 89.06 196 GLU A O 1
ATOM 1537 N N . LEU A 1 197 ? 25.006 -1.679 7.712 1.00 91.00 197 LEU A N 1
ATOM 1538 C CA . LEU A 1 197 ? 24.996 -2.509 6.505 1.00 91.00 197 LEU A CA 1
ATOM 1539 C C . LEU A 1 197 ? 23.597 -2.793 5.956 1.00 91.00 197 LEU A C 1
ATOM 1541 O O . LEU A 1 197 ? 23.435 -2.839 4.736 1.00 91.00 197 LEU A O 1
ATOM 1545 N N . ASP A 1 198 ? 22.607 -2.915 6.833 1.00 92.25 198 ASP A N 1
ATOM 1546 C CA . ASP A 1 198 ? 21.248 -3.349 6.527 1.00 92.25 198 ASP A CA 1
ATOM 1547 C C . ASP A 1 198 ? 20.302 -2.157 6.364 1.00 92.25 198 ASP A C 1
ATOM 1549 O O . ASP A 1 198 ? 20.407 -1.130 7.042 1.00 92.25 198 ASP A O 1
ATOM 1553 N N . MET A 1 199 ? 19.337 -2.292 5.462 1.00 90.50 199 MET A N 1
ATOM 1554 C CA . MET A 1 199 ? 18.178 -1.407 5.394 1.00 90.50 199 MET A CA 1
ATOM 1555 C C . MET A 1 199 ? 17.376 -1.469 6.702 1.00 90.50 199 MET A C 1
ATOM 1557 O O . MET A 1 199 ? 17.500 -2.410 7.488 1.00 90.50 199 MET A O 1
ATOM 1561 N N . GLU A 1 200 ? 16.554 -0.449 6.954 1.00 89.62 200 GLU A N 1
ATOM 1562 C CA . GLU A 1 200 ? 15.607 -0.502 8.073 1.00 89.62 200 GLU A CA 1
ATOM 1563 C C . GLU A 1 200 ? 14.665 -1.708 7.904 1.00 89.62 200 GLU A C 1
ATOM 1565 O O . GLU A 1 200 ? 14.226 -1.959 6.778 1.00 89.62 200 GLU A O 1
ATOM 1570 N N . PRO A 1 201 ? 14.353 -2.461 8.976 1.00 91.69 201 PRO A N 1
ATOM 1571 C CA . PRO A 1 201 ? 13.531 -3.658 8.859 1.00 91.69 201 PRO A CA 1
ATOM 1572 C C . PRO A 1 201 ? 12.124 -3.337 8.353 1.00 91.69 201 PRO A C 1
ATOM 1574 O O . PRO A 1 201 ? 11.441 -2.466 8.896 1.00 91.69 201 PRO A O 1
ATOM 1577 N N . GLU A 1 202 ? 11.659 -4.094 7.365 1.00 90.25 202 GLU A N 1
ATOM 1578 C CA . GLU A 1 202 ? 10.291 -3.986 6.863 1.00 90.25 202 GLU A CA 1
ATOM 1579 C C . GLU A 1 202 ? 9.411 -5.062 7.508 1.00 90.25 202 GLU A C 1
ATOM 1581 O O . GLU A 1 202 ? 9.760 -6.246 7.508 1.00 90.25 202 GLU A O 1
ATOM 1586 N N . VAL A 1 203 ? 8.273 -4.656 8.079 1.00 91.75 203 VAL A N 1
ATOM 1587 C CA . VAL A 1 203 ? 7.351 -5.551 8.795 1.00 91.75 203 VAL A CA 1
ATOM 1588 C C . VAL A 1 203 ? 6.062 -5.721 8.003 1.00 91.75 203 VAL A C 1
ATOM 1590 O O . VAL A 1 203 ? 5.487 -4.745 7.526 1.00 91.75 203 VAL A O 1
ATOM 1593 N N . PHE A 1 204 ? 5.591 -6.961 7.908 1.00 89.44 204 PHE A N 1
ATOM 1594 C CA . PHE A 1 204 ? 4.391 -7.340 7.170 1.00 89.44 204 PHE A CA 1
ATOM 1595 C C . PHE A 1 204 ? 3.519 -8.283 7.993 1.00 89.44 204 PHE A C 1
ATOM 1597 O O . PHE A 1 204 ? 4.016 -9.053 8.816 1.00 89.44 204 PHE A O 1
ATOM 1604 N N . LEU A 1 205 ? 2.214 -8.226 7.742 1.00 89.69 205 LEU A N 1
ATOM 1605 C CA . LEU A 1 205 ? 1.211 -9.077 8.371 1.00 89.69 205 LEU A CA 1
ATOM 1606 C C . LEU A 1 205 ? 0.468 -9.856 7.284 1.00 89.69 205 LEU A C 1
ATOM 1608 O O . LEU A 1 205 ? -0.159 -9.246 6.414 1.00 89.69 205 LEU A O 1
ATOM 1612 N N . ASP A 1 206 ? 0.551 -11.185 7.324 1.00 87.62 206 ASP A N 1
ATOM 1613 C CA . ASP A 1 206 ? -0.191 -12.040 6.395 1.00 87.62 206 ASP A CA 1
ATOM 1614 C C . ASP A 1 206 ? -1.653 -12.247 6.846 1.00 87.62 206 ASP A C 1
ATOM 1616 O O . ASP A 1 206 ? -2.048 -11.887 7.960 1.00 87.62 206 ASP A O 1
ATOM 1620 N N . ASN A 1 207 ? -2.484 -12.834 5.978 1.00 86.44 207 ASN A N 1
ATOM 1621 C CA . ASN A 1 207 ? -3.893 -13.116 6.302 1.00 86.44 207 ASN A CA 1
ATOM 1622 C C . ASN A 1 207 ? -4.051 -14.199 7.392 1.00 86.44 207 ASN A C 1
ATOM 1624 O O . ASN A 1 207 ? -5.100 -14.303 8.021 1.00 86.44 207 ASN A O 1
ATOM 1628 N N . GLY A 1 208 ? -3.018 -15.014 7.626 1.00 87.19 208 GLY A N 1
ATOM 1629 C CA . GLY A 1 208 ? -2.978 -15.996 8.711 1.00 87.19 208 GLY A CA 1
ATOM 1630 C C . GLY A 1 208 ? -2.648 -15.386 10.078 1.00 87.19 208 GLY A C 1
ATOM 1631 O O . GLY A 1 208 ? -2.710 -16.090 11.085 1.00 87.19 208 GLY A O 1
ATOM 1632 N N . GLY A 1 209 ? -2.306 -14.095 10.131 1.00 89.69 209 GLY A N 1
ATOM 1633 C CA . GLY A 1 209 ? -1.850 -13.404 11.336 1.00 89.69 209 GLY A CA 1
ATOM 1634 C C . GLY A 1 209 ? -0.365 -13.615 11.648 1.00 89.69 209 GLY A C 1
ATOM 1635 O O . GLY A 1 209 ? 0.101 -13.201 12.710 1.00 89.69 209 GLY A O 1
ATOM 1636 N N . ASN A 1 210 ? 0.397 -14.254 10.760 1.00 91.50 210 ASN A N 1
ATOM 1637 C CA . ASN A 1 210 ? 1.838 -14.373 10.923 1.00 91.50 210 ASN A CA 1
ATOM 1638 C C . ASN A 1 210 ? 2.484 -13.014 10.659 1.00 91.50 210 ASN A C 1
ATOM 1640 O O . ASN A 1 210 ? 2.169 -12.317 9.691 1.00 91.50 210 ASN A O 1
ATOM 1644 N N . THR A 1 211 ? 3.409 -12.638 11.536 1.00 93.38 211 THR A N 1
ATOM 1645 C CA . THR A 1 211 ? 4.183 -11.407 11.382 1.00 93.38 211 THR A CA 1
ATOM 1646 C C . THR A 1 211 ? 5.520 -11.732 10.748 1.00 93.38 211 THR A C 1
ATOM 1648 O O . THR A 1 211 ? 6.249 -12.601 11.223 1.00 93.38 211 THR A O 1
ATOM 1651 N N . HIS A 1 212 ? 5.864 -11.013 9.695 1.00 91.94 212 HIS A N 1
ATOM 1652 C CA . HIS A 1 212 ? 7.093 -11.202 8.947 1.00 91.94 212 HIS A CA 1
ATOM 1653 C C . HIS A 1 212 ? 7.955 -9.954 9.043 1.00 91.94 212 HIS A C 1
ATOM 1655 O O . HIS A 1 212 ? 7.448 -8.844 8.923 1.00 91.94 212 HIS A O 1
ATOM 1661 N N . VAL A 1 213 ? 9.253 -10.134 9.253 1.00 93.62 213 VAL A N 1
ATOM 1662 C CA . VAL A 1 213 ? 10.237 -9.057 9.322 1.00 93.62 213 VAL A CA 1
ATOM 1663 C C . VAL A 1 213 ? 11.352 -9.354 8.335 1.00 93.62 213 VAL A C 1
ATOM 1665 O O . VAL A 1 213 ? 12.087 -10.333 8.501 1.00 93.62 213 VAL A O 1
ATOM 1668 N N . LEU A 1 214 ? 11.471 -8.516 7.311 1.00 91.88 214 LEU A N 1
ATOM 1669 C CA . LEU A 1 214 ? 12.507 -8.619 6.295 1.00 91.88 214 LEU A CA 1
ATOM 1670 C C . LEU A 1 214 ? 13.650 -7.662 6.622 1.00 91.88 214 LEU A C 1
ATOM 1672 O O . LEU A 1 214 ? 13.436 -6.488 6.917 1.00 91.88 214 LEU A O 1
ATOM 1676 N N . VAL A 1 215 ? 14.870 -8.182 6.544 1.00 93.31 215 VAL A N 1
ATOM 1677 C CA . VAL A 1 215 ? 16.118 -7.437 6.721 1.00 93.31 215 VAL A CA 1
ATOM 1678 C C . VAL A 1 215 ? 17.007 -7.743 5.527 1.00 93.31 215 VAL A C 1
ATOM 1680 O O . VAL A 1 215 ? 17.251 -8.912 5.235 1.00 93.31 215 VAL A O 1
ATOM 1683 N N . TYR A 1 216 ? 17.472 -6.718 4.819 1.00 92.12 216 TYR A N 1
ATOM 1684 C CA . TYR A 1 216 ? 18.320 -6.893 3.642 1.00 92.12 216 TYR A CA 1
ATOM 1685 C C . TYR A 1 216 ? 19.363 -5.787 3.518 1.00 92.12 216 TYR A C 1
ATOM 1687 O O . TYR A 1 216 ? 19.176 -4.684 4.029 1.00 92.12 216 TYR A O 1
ATOM 1695 N N . ASP A 1 217 ? 20.456 -6.089 2.823 1.00 91.75 217 ASP A N 1
ATOM 1696 C CA . ASP A 1 217 ? 21.590 -5.176 2.669 1.00 91.75 217 ASP A CA 1
ATOM 1697 C C . ASP A 1 217 ? 21.216 -3.851 1.985 1.00 91.75 217 ASP A C 1
ATOM 1699 O O . ASP A 1 217 ? 20.499 -3.809 0.980 1.00 91.75 217 ASP A O 1
ATOM 1703 N N . LYS A 1 218 ? 21.818 -2.750 2.450 1.00 90.75 218 LYS A N 1
ATOM 1704 C CA . LYS A 1 218 ? 21.773 -1.462 1.749 1.00 90.75 218 LYS A CA 1
ATOM 1705 C C . LYS A 1 218 ? 22.423 -1.585 0.366 1.00 90.75 218 LYS A C 1
ATOM 1707 O O . LYS A 1 218 ? 23.532 -2.120 0.245 1.00 90.75 218 LYS A O 1
ATOM 1712 N N . PRO A 1 219 ? 21.865 -0.949 -0.680 1.00 86.38 219 PRO A N 1
ATOM 1713 C CA . PRO A 1 219 ? 22.502 -0.916 -2.002 1.00 86.38 219 PRO A CA 1
ATOM 1714 C C . PRO A 1 219 ? 23.910 -0.290 -1.962 1.00 86.38 219 PRO A C 1
ATOM 1716 O O . PRO A 1 219 ? 24.836 -0.704 -2.672 1.00 86.38 219 PRO A O 1
ATOM 1719 N N . SER A 1 220 ? 24.100 0.690 -1.075 1.00 86.00 220 SER A N 1
ATOM 1720 C CA . SER A 1 220 ? 25.372 1.379 -0.852 1.00 86.00 220 SER A CA 1
ATOM 1721 C C . SER A 1 220 ? 26.434 0.527 -0.150 1.00 86.00 220 SER A C 1
ATOM 1723 O O . SER A 1 220 ? 27.605 0.888 -0.247 1.00 86.00 220 SER A O 1
ATOM 1725 N N . ASN A 1 221 ? 26.075 -0.611 0.460 1.00 84.12 221 ASN A N 1
ATOM 1726 C CA . ASN A 1 221 ? 27.010 -1.523 1.127 1.00 84.12 221 ASN A CA 1
ATOM 1727 C C . ASN A 1 221 ? 28.191 -1.890 0.190 1.00 84.12 221 ASN A C 1
ATOM 1729 O O . ASN A 1 221 ? 28.019 -2.012 -1.031 1.00 84.12 221 ASN A O 1
ATOM 1733 N N . TYR A 1 222 ? 29.398 -2.031 0.746 1.00 84.06 222 TYR A N 1
ATOM 1734 C CA . TYR A 1 222 ? 30.620 -2.390 0.016 1.00 84.06 222 TYR A CA 1
ATOM 1735 C C . TYR A 1 222 ? 30.617 -3.847 -0.470 1.00 84.06 222 TYR A C 1
ATOM 1737 O O . TYR A 1 222 ? 31.320 -4.170 -1.425 1.00 84.06 222 TYR A O 1
ATOM 1745 N N . ARG A 1 223 ? 29.830 -4.730 0.163 1.00 87.44 223 ARG A N 1
ATOM 1746 C CA . ARG A 1 223 ? 29.686 -6.131 -0.260 1.00 87.44 223 ARG A CA 1
ATOM 1747 C C . ARG A 1 223 ? 29.118 -6.207 -1.673 1.00 87.44 223 ARG A C 1
ATOM 1749 O O . ARG A 1 223 ? 28.190 -5.473 -1.992 1.00 87.44 223 ARG A O 1
ATOM 1756 N N . ILE A 1 224 ? 29.666 -7.088 -2.508 1.00 87.12 224 ILE A N 1
ATOM 1757 C CA . ILE A 1 224 ? 29.233 -7.265 -3.907 1.00 87.12 224 ILE A CA 1
ATOM 1758 C C . ILE A 1 224 ? 27.913 -8.055 -3.966 1.00 87.12 224 ILE A C 1
ATOM 1760 O O . ILE A 1 224 ? 27.040 -7.752 -4.773 1.00 87.12 224 ILE A O 1
ATOM 1764 N N . SER A 1 225 ? 27.768 -9.051 -3.097 1.00 89.38 225 SER A N 1
ATOM 1765 C CA . SER A 1 225 ? 26.545 -9.839 -2.921 1.00 89.38 225 SER A CA 1
ATOM 1766 C C . SER A 1 225 ? 25.652 -9.212 -1.852 1.00 89.38 225 SER A C 1
ATOM 1768 O O . SER A 1 225 ? 26.161 -8.492 -0.989 1.00 89.38 225 SER A O 1
ATOM 1770 N N . ALA A 1 226 ? 24.354 -9.495 -1.914 1.00 88.56 226 ALA A N 1
ATOM 1771 C CA . ALA A 1 226 ? 23.390 -9.101 -0.895 1.00 88.56 226 ALA A CA 1
ATOM 1772 C C . ALA A 1 226 ? 22.806 -10.314 -0.176 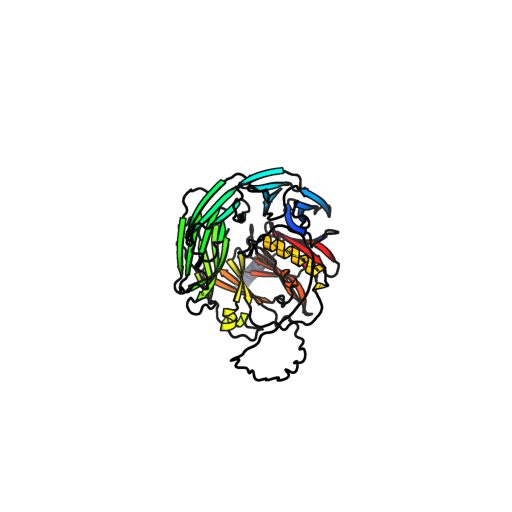1.00 88.56 226 ALA A C 1
ATOM 1774 O O . ALA A 1 226 ? 22.499 -11.326 -0.815 1.00 88.56 226 ALA A O 1
ATOM 1775 N N . ASP A 1 227 ? 22.580 -10.150 1.120 1.00 90.88 227 ASP A N 1
ATOM 1776 C CA . ASP A 1 227 ? 21.826 -11.084 1.941 1.00 90.88 227 ASP A CA 1
ATOM 1777 C C . ASP A 1 227 ? 20.410 -10.527 2.183 1.00 90.88 227 ASP A C 1
ATOM 1779 O O . ASP A 1 227 ? 20.210 -9.327 2.395 1.00 90.88 227 ASP A O 1
ATOM 1783 N N . LEU A 1 228 ? 19.412 -11.409 2.151 1.00 91.31 228 LEU A N 1
ATOM 1784 C CA . LEU A 1 228 ? 18.035 -11.143 2.564 1.00 91.31 228 LEU A CA 1
ATOM 1785 C C . LEU A 1 228 ? 17.662 -12.141 3.651 1.00 91.31 228 LEU A C 1
ATOM 1787 O O . LEU A 1 228 ? 17.642 -13.342 3.408 1.00 91.31 228 LEU A O 1
ATOM 1791 N N . THR A 1 229 ? 17.323 -11.650 4.833 1.00 91.62 229 THR A N 1
ATOM 1792 C CA . THR A 1 229 ? 16.820 -12.464 5.936 1.00 91.62 229 THR A CA 1
ATOM 1793 C C . THR A 1 229 ? 15.340 -12.198 6.152 1.00 91.62 229 THR A C 1
ATOM 1795 O O . THR A 1 229 ? 14.920 -11.057 6.335 1.00 91.62 229 THR A O 1
ATOM 1798 N N . LEU A 1 230 ? 14.551 -13.265 6.170 1.00 91.12 230 LEU A N 1
ATOM 1799 C CA . LEU A 1 230 ? 13.143 -13.250 6.519 1.00 91.12 230 LEU A CA 1
ATOM 1800 C C . LEU A 1 230 ? 12.956 -13.895 7.889 1.00 91.12 230 LEU A C 1
ATOM 1802 O O . LEU A 1 230 ? 13.200 -15.086 8.064 1.00 91.12 230 LEU A O 1
ATOM 1806 N N . ASN A 1 231 ? 12.474 -13.113 8.846 1.00 92.62 231 ASN A N 1
ATOM 1807 C CA . ASN A 1 231 ? 12.098 -13.587 10.168 1.00 92.62 231 ASN A CA 1
ATOM 1808 C C . ASN A 1 231 ? 10.574 -13.694 10.238 1.00 92.62 231 ASN A C 1
ATOM 1810 O O . ASN A 1 231 ? 9.874 -12.703 10.057 1.00 92.62 231 ASN A O 1
ATOM 1814 N N . THR A 1 232 ? 10.048 -14.883 10.491 1.00 91.81 232 THR A N 1
ATOM 1815 C CA . THR A 1 232 ? 8.614 -15.155 10.598 1.00 91.81 232 THR A CA 1
ATOM 1816 C C . THR A 1 232 ? 8.264 -15.487 12.038 1.00 91.81 232 THR A C 1
ATOM 1818 O O . THR A 1 232 ? 8.842 -16.394 12.629 1.00 91.81 232 THR A O 1
ATOM 1821 N N . ILE A 1 233 ? 7.296 -14.764 12.586 1.00 93.44 233 ILE A N 1
ATOM 1822 C CA . ILE A 1 233 ? 6.688 -14.985 13.894 1.00 93.44 233 ILE A CA 1
ATOM 1823 C C . ILE A 1 233 ? 5.286 -15.546 13.629 1.00 93.44 233 ILE A C 1
ATOM 1825 O O . ILE A 1 233 ? 4.383 -14.772 13.287 1.00 93.44 233 ILE A O 1
ATOM 1829 N N . PRO A 1 234 ? 5.078 -16.867 13.753 1.00 91.38 234 PRO A N 1
ATOM 1830 C CA . PRO A 1 234 ? 3.779 -17.468 13.490 1.00 91.38 234 PRO A CA 1
ATOM 1831 C C . PRO A 1 234 ? 2.721 -16.980 14.484 1.00 91.38 234 PRO A C 1
ATOM 1833 O O . PRO A 1 234 ? 3.035 -16.716 15.647 1.00 91.38 234 PRO A O 1
ATOM 1836 N N . ALA A 1 235 ? 1.459 -16.890 14.065 1.00 91.06 235 ALA A N 1
ATOM 1837 C CA . ALA A 1 235 ? 0.366 -16.480 14.953 1.00 91.06 235 ALA A CA 1
ATOM 1838 C C . ALA A 1 235 ? 0.122 -17.485 16.094 1.00 91.06 235 ALA A C 1
ATOM 1840 O O . ALA A 1 235 ? -0.220 -17.083 17.204 1.00 91.06 235 ALA A O 1
ATOM 1841 N N . GLY A 1 236 ? 0.300 -18.783 15.817 1.00 88.00 236 GLY A N 1
ATOM 1842 C CA . GLY A 1 236 ? -0.028 -19.881 16.735 1.00 88.00 236 GLY A CA 1
ATOM 1843 C C . GLY A 1 236 ? 1.156 -20.534 17.454 1.00 88.00 236 GLY A C 1
ATOM 1844 O O . GLY A 1 236 ? 0.934 -21.417 18.275 1.00 88.00 236 GLY A O 1
ATOM 1845 N N . GLU A 1 237 ? 2.396 -20.136 17.161 1.00 87.50 237 GLU A N 1
ATOM 1846 C CA . GLU A 1 237 ? 3.603 -20.762 17.724 1.00 87.50 237 GLU A CA 1
ATOM 1847 C C . GLU A 1 237 ? 4.495 -19.719 18.383 1.00 87.50 237 GLU A C 1
ATOM 1849 O O . GLU A 1 237 ? 4.632 -18.621 17.858 1.00 87.50 237 GLU A O 1
ATOM 1854 N N . ASP A 1 238 ? 5.157 -20.043 19.491 1.00 86.69 238 ASP A N 1
ATOM 1855 C CA . ASP A 1 238 ? 6.003 -19.076 20.201 1.00 86.69 238 ASP A CA 1
ATOM 1856 C C . ASP A 1 238 ? 7.411 -18.928 19.618 1.00 86.69 238 ASP A C 1
ATOM 1858 O O . ASP A 1 238 ? 8.125 -18.008 20.009 1.00 86.69 238 ASP A O 1
ATOM 1862 N N . GLN A 1 239 ? 7.828 -19.787 18.687 1.00 86.94 239 GLN A N 1
ATOM 1863 C CA . GLN A 1 239 ? 9.168 -19.742 18.103 1.00 86.94 239 GLN A CA 1
ATOM 1864 C C . GLN A 1 239 ? 9.210 -18.870 16.846 1.00 86.94 239 GLN A C 1
ATOM 1866 O O . GLN A 1 239 ? 8.291 -18.877 16.032 1.00 86.94 239 GLN A O 1
ATOM 1871 N N . ILE A 1 240 ? 10.300 -18.115 16.690 1.00 89.62 240 ILE A N 1
ATOM 1872 C CA . ILE A 1 240 ? 10.592 -17.369 15.464 1.00 89.62 240 ILE A CA 1
ATOM 1873 C C . ILE A 1 240 ? 11.353 -18.266 14.485 1.00 89.62 240 ILE A C 1
ATOM 1875 O O . ILE A 1 240 ? 12.263 -18.994 14.882 1.00 89.62 240 ILE A O 1
ATOM 1879 N N . VAL A 1 241 ? 10.997 -18.192 13.206 1.00 89.31 241 VAL A N 1
ATOM 1880 C CA . VAL A 1 241 ? 11.680 -18.894 12.114 1.00 89.31 241 VAL A CA 1
ATOM 1881 C C . VAL A 1 241 ? 12.452 -17.872 11.290 1.00 89.31 241 VAL A C 1
ATOM 1883 O O . VAL A 1 241 ? 11.849 -16.941 10.762 1.00 89.31 241 VAL A O 1
ATOM 1886 N N . SER A 1 242 ? 13.767 -18.039 11.162 1.00 90.00 242 SER A N 1
ATOM 1887 C CA . SER A 1 242 ? 14.631 -17.138 10.388 1.00 90.00 242 SER A CA 1
ATOM 1888 C C . SER A 1 242 ? 15.243 -17.871 9.199 1.00 90.00 242 SER A C 1
ATOM 1890 O O . SER A 1 242 ? 15.893 -18.902 9.365 1.00 90.00 242 SER A O 1
ATOM 1892 N N . GLU A 1 243 ? 15.058 -17.320 8.004 1.00 88.06 243 GLU A N 1
ATOM 1893 C CA . GLU A 1 243 ? 15.581 -17.856 6.746 1.00 88.06 243 GLU A CA 1
ATOM 1894 C C . GLU A 1 243 ? 16.438 -16.784 6.063 1.00 88.06 243 GLU A C 1
ATOM 1896 O O . GLU A 1 243 ? 15.975 -15.658 5.893 1.00 88.06 243 GLU A O 1
ATOM 1901 N N . THR A 1 244 ? 17.667 -17.114 5.657 1.00 89.50 244 THR A N 1
ATOM 1902 C CA . THR A 1 244 ? 18.576 -16.177 4.973 1.00 89.50 244 THR A CA 1
ATOM 1903 C C . THR A 1 244 ? 18.878 -16.649 3.554 1.00 89.50 244 THR A C 1
ATOM 1905 O O . THR A 1 244 ? 19.202 -17.816 3.326 1.00 89.50 244 THR A O 1
ATOM 1908 N N . PHE A 1 245 ? 18.801 -15.722 2.604 1.00 88.19 245 PHE A N 1
ATOM 1909 C CA . PHE A 1 245 ? 19.041 -15.925 1.182 1.00 88.19 245 PHE A CA 1
ATOM 1910 C C . PHE A 1 245 ? 20.207 -15.063 0.734 1.00 88.19 245 PHE A C 1
ATOM 1912 O O . PHE A 1 245 ? 20.185 -13.851 0.923 1.00 88.19 245 PHE A O 1
ATOM 1919 N N . ASN A 1 246 ? 21.190 -15.691 0.096 1.00 89.81 246 ASN A N 1
ATOM 1920 C CA . ASN A 1 246 ? 22.387 -15.008 -0.377 1.00 89.81 246 ASN A CA 1
ATOM 1921 C C . ASN A 1 246 ? 22.327 -14.885 -1.900 1.00 89.81 246 ASN A C 1
ATOM 1923 O O . ASN A 1 246 ? 22.208 -15.889 -2.611 1.00 89.81 246 ASN A O 1
ATOM 1927 N N . PHE A 1 247 ? 22.447 -13.664 -2.412 1.00 89.81 247 PHE A N 1
ATOM 1928 C CA . PHE A 1 247 ? 22.386 -13.375 -3.841 1.00 89.81 247 PHE A CA 1
ATOM 1929 C C . PHE A 1 247 ? 23.776 -13.050 -4.383 1.00 89.81 247 PHE A C 1
ATOM 1931 O O . PHE A 1 247 ? 24.331 -11.975 -4.160 1.00 89.81 247 PHE A O 1
ATOM 1938 N N . ASN A 1 248 ? 24.358 -14.002 -5.112 1.00 90.25 248 ASN A N 1
ATOM 1939 C CA . ASN A 1 248 ? 25.722 -13.875 -5.612 1.00 90.25 248 ASN A CA 1
ATOM 1940 C C . ASN A 1 248 ? 25.840 -12.771 -6.673 1.00 90.25 248 ASN A C 1
ATOM 1942 O O . ASN A 1 248 ? 25.201 -12.857 -7.721 1.00 90.25 248 ASN A O 1
ATOM 1946 N N . LYS A 1 249 ? 26.695 -11.773 -6.420 1.00 91.75 249 LYS A N 1
ATOM 1947 C CA . LYS A 1 249 ? 26.928 -10.611 -7.301 1.00 91.75 249 LYS A CA 1
ATOM 1948 C C . LYS A 1 249 ? 25.671 -9.816 -7.661 1.00 91.75 249 LYS A C 1
ATOM 1950 O O . LYS A 1 249 ? 25.631 -9.152 -8.696 1.00 91.75 249 LYS A O 1
ATOM 1955 N N . VAL A 1 250 ? 24.658 -9.868 -6.808 1.00 91.88 250 VAL A N 1
ATOM 1956 C CA . VAL A 1 250 ? 23.407 -9.138 -6.987 1.00 91.88 250 VAL A CA 1
ATOM 1957 C C . VAL A 1 250 ? 23.122 -8.347 -5.724 1.00 91.88 250 VAL A C 1
ATOM 1959 O O . VAL A 1 250 ? 23.313 -8.849 -4.619 1.00 91.88 250 VAL A O 1
ATOM 1962 N N . LYS A 1 251 ? 22.634 -7.118 -5.895 1.00 92.31 251 LYS A N 1
ATOM 1963 C CA . LYS A 1 251 ? 22.104 -6.291 -4.808 1.00 92.31 251 LYS A CA 1
ATOM 1964 C C . LYS A 1 251 ? 20.625 -6.025 -5.015 1.00 92.31 251 LYS A C 1
ATOM 1966 O O . LYS A 1 251 ? 20.183 -5.869 -6.147 1.00 92.31 251 LYS A O 1
ATOM 1971 N N . LEU A 1 252 ? 19.874 -5.909 -3.929 1.00 90.94 252 LEU A N 1
ATOM 1972 C CA . LEU A 1 252 ? 18.485 -5.460 -3.978 1.00 90.94 252 LEU A CA 1
ATOM 1973 C C . LEU A 1 252 ? 18.458 -3.940 -3.805 1.00 90.94 252 LEU A C 1
ATOM 1975 O O . LEU A 1 252 ? 18.984 -3.425 -2.824 1.00 90.94 252 LEU A O 1
ATOM 1979 N N . GLN A 1 253 ? 17.896 -3.212 -4.772 1.00 89.12 253 GLN A N 1
ATOM 1980 C CA . GLN A 1 253 ? 17.759 -1.755 -4.688 1.00 89.12 253 GLN A CA 1
ATOM 1981 C C . GLN A 1 253 ? 16.503 -1.356 -3.914 1.00 89.12 253 GLN A C 1
ATOM 1983 O O . GLN A 1 253 ? 16.517 -0.423 -3.116 1.00 89.12 253 GLN A O 1
ATOM 1988 N N . SER A 1 254 ? 15.406 -2.048 -4.204 1.00 85.75 254 SER A N 1
ATOM 1989 C CA . SER A 1 254 ? 14.093 -1.839 -3.605 1.00 85.75 254 SER A CA 1
ATOM 1990 C C . SER A 1 254 ? 13.418 -3.186 -3.418 1.00 85.75 254 SER A C 1
ATOM 1992 O O . SER A 1 254 ? 13.710 -4.131 -4.154 1.00 85.75 254 SER A O 1
ATOM 1994 N N . LEU A 1 255 ? 12.526 -3.255 -2.438 1.00 83.94 255 LEU A N 1
ATOM 1995 C CA . LEU A 1 255 ? 11.726 -4.425 -2.134 1.00 83.94 255 LEU A CA 1
ATOM 1996 C C . LEU A 1 255 ? 10.319 -3.957 -1.764 1.00 83.94 255 LEU A C 1
ATOM 1998 O O . LEU A 1 255 ? 10.147 -2.950 -1.085 1.00 83.94 255 LEU A O 1
ATOM 2002 N N . ARG A 1 256 ? 9.308 -4.660 -2.257 1.00 83.19 256 ARG A N 1
ATOM 2003 C CA . ARG A 1 256 ? 7.909 -4.506 -1.875 1.00 83.19 256 ARG A CA 1
ATOM 2004 C C . ARG A 1 256 ? 7.383 -5.890 -1.558 1.00 83.19 256 ARG A C 1
ATOM 2006 O O . ARG A 1 256 ? 7.505 -6.789 -2.387 1.00 83.19 256 ARG A O 1
ATOM 2013 N N . VAL A 1 257 ? 6.815 -6.054 -0.370 1.00 80.44 257 VAL A N 1
ATOM 2014 C CA . VAL A 1 257 ? 6.227 -7.318 0.079 1.00 80.44 257 VAL A CA 1
ATOM 2015 C C . VAL A 1 257 ? 4.734 -7.137 0.278 1.00 80.44 257 VAL A C 1
ATOM 2017 O O . VAL A 1 257 ? 4.269 -6.083 0.707 1.00 80.44 257 VAL A O 1
ATOM 2020 N N . PHE A 1 258 ? 3.979 -8.169 -0.060 1.00 78.25 258 PHE A N 1
ATOM 2021 C CA . PHE A 1 258 ? 2.524 -8.164 -0.026 1.00 78.25 258 PHE A CA 1
ATOM 2022 C C . PHE A 1 258 ? 2.024 -9.615 0.006 1.00 78.25 258 PHE A C 1
ATOM 2024 O O . PHE A 1 258 ? 2.764 -10.574 -0.251 1.00 78.25 258 PHE A O 1
ATOM 2031 N N . GLN A 1 259 ? 0.742 -9.768 0.326 1.00 78.62 259 GLN A N 1
ATOM 2032 C CA . GLN A 1 259 ? 0.061 -11.054 0.322 1.00 78.62 259 GLN A CA 1
ATOM 2033 C C . GLN A 1 259 ? -0.438 -11.389 -1.088 1.00 78.62 259 GLN A C 1
ATOM 2035 O O . GLN A 1 259 ? -1.285 -10.689 -1.643 1.00 78.62 259 GLN A O 1
ATOM 2040 N N . ASN A 1 260 ? 0.020 -12.508 -1.644 1.00 75.88 260 ASN A N 1
ATOM 2041 C CA . ASN A 1 260 ? -0.580 -13.115 -2.822 1.00 75.88 260 ASN A CA 1
ATOM 2042 C C . ASN A 1 260 ? -1.707 -14.066 -2.384 1.00 75.88 260 ASN A C 1
ATOM 2044 O O . ASN A 1 260 ? -1.485 -15.170 -1.878 1.00 75.88 260 ASN A O 1
ATOM 2048 N N . ASN A 1 261 ? -2.945 -13.612 -2.587 1.00 72.94 261 ASN A N 1
ATOM 2049 C CA . ASN A 1 261 ? -4.150 -14.324 -2.165 1.00 72.94 261 ASN A CA 1
ATOM 2050 C C . ASN A 1 261 ? -4.409 -15.628 -2.945 1.00 72.94 261 ASN A C 1
ATOM 2052 O O . ASN A 1 261 ? -5.134 -16.480 -2.445 1.00 72.94 261 ASN A O 1
ATOM 2056 N N . GLU A 1 262 ? -3.824 -15.826 -4.132 1.00 69.56 262 GLU A N 1
ATOM 2057 C CA . GLU A 1 262 ? -4.053 -17.038 -4.940 1.00 69.56 262 GLU A CA 1
ATOM 2058 C C . GLU A 1 262 ? -3.366 -18.271 -4.372 1.00 69.56 262 GLU A C 1
ATOM 2060 O O . GLU A 1 262 ? -3.955 -19.337 -4.231 1.00 69.56 262 GLU A O 1
ATOM 2065 N N . CYS A 1 263 ? -2.082 -18.113 -4.072 1.00 71.25 263 CYS A N 1
ATOM 2066 C CA . CYS A 1 263 ? -1.252 -19.145 -3.468 1.00 71.25 263 CYS A CA 1
ATOM 2067 C C . CYS A 1 263 ? -1.364 -19.137 -1.940 1.00 71.25 263 CYS A C 1
ATOM 2069 O O . CYS A 1 263 ? -0.734 -19.975 -1.293 1.00 71.25 263 CYS A O 1
ATOM 2071 N N . ASN A 1 264 ? -2.091 -18.164 -1.373 1.00 76.00 264 ASN A N 1
ATOM 2072 C CA . ASN A 1 264 ? -2.060 -17.816 0.042 1.00 76.00 264 ASN A CA 1
ATOM 2073 C C . ASN A 1 264 ? -0.614 -17.752 0.564 1.00 76.00 264 ASN A C 1
ATOM 2075 O O . ASN A 1 264 ? -0.220 -18.467 1.485 1.00 76.00 264 ASN A O 1
ATOM 2079 N N . CYS A 1 265 ? 0.209 -16.962 -0.115 1.00 79.00 265 CYS A N 1
ATOM 2080 C CA . CYS A 1 265 ? 1.633 -16.872 0.141 1.00 79.00 265 CYS A CA 1
ATOM 2081 C C . CYS A 1 265 ? 2.079 -15.417 0.150 1.00 79.00 265 CYS A C 1
ATOM 2083 O O . CYS A 1 265 ? 1.464 -14.567 -0.486 1.00 79.00 265 CYS A O 1
ATOM 2085 N N . MET A 1 266 ? 3.163 -15.123 0.856 1.00 82.00 266 MET A N 1
ATOM 2086 C CA . MET A 1 266 ? 3.797 -13.822 0.713 1.00 82.00 266 MET A CA 1
ATOM 2087 C C . MET A 1 266 ? 4.648 -13.811 -0.544 1.00 82.00 266 MET A C 1
ATOM 2089 O O . MET A 1 266 ? 5.236 -14.825 -0.922 1.00 82.00 266 MET A O 1
ATOM 2093 N N . GLN A 1 267 ? 4.780 -12.652 -1.159 1.00 82.62 267 GLN A N 1
ATOM 2094 C CA . GLN A 1 267 ? 5.681 -12.472 -2.280 1.00 82.62 267 GLN A CA 1
ATOM 2095 C C . GLN A 1 267 ? 6.375 -11.122 -2.128 1.00 82.62 267 GLN A C 1
ATOM 2097 O O . GLN A 1 267 ? 5.806 -10.171 -1.600 1.00 82.62 267 GLN A O 1
ATOM 2102 N N . ALA A 1 268 ? 7.652 -11.089 -2.488 1.00 85.81 268 ALA A N 1
ATOM 2103 C CA . ALA A 1 268 ? 8.506 -9.923 -2.387 1.00 85.81 268 ALA A CA 1
ATOM 2104 C C . ALA A 1 268 ? 9.146 -9.657 -3.738 1.00 85.81 268 ALA A C 1
ATOM 2106 O O . ALA A 1 268 ? 9.777 -10.541 -4.318 1.00 85.81 268 ALA A O 1
ATOM 2107 N N . GLU A 1 269 ? 8.985 -8.441 -4.235 1.00 86.69 269 GLU A N 1
ATOM 2108 C CA . GLU A 1 269 ? 9.445 -8.058 -5.561 1.00 86.69 269 GLU A CA 1
ATOM 2109 C C . GLU A 1 269 ? 10.074 -6.676 -5.548 1.00 86.69 269 GLU A C 1
ATOM 2111 O O . GLU A 1 269 ? 9.798 -5.859 -4.674 1.00 86.69 269 GLU A O 1
ATOM 2116 N N . GLY A 1 270 ? 10.937 -6.395 -6.516 1.00 88.50 270 GLY A N 1
ATOM 2117 C CA . GLY A 1 270 ? 11.601 -5.103 -6.562 1.00 88.50 270 GLY A CA 1
ATOM 2118 C C . GLY A 1 270 ? 12.668 -5.001 -7.632 1.00 88.50 270 GLY A C 1
ATOM 2119 O O . GLY A 1 270 ? 12.767 -5.860 -8.504 1.00 88.50 270 GLY A O 1
ATOM 2120 N N . LEU A 1 271 ? 13.474 -3.944 -7.577 1.00 90.62 271 LEU A N 1
ATOM 2121 C CA . LEU A 1 271 ? 14.621 -3.776 -8.470 1.00 90.62 271 LEU A CA 1
ATOM 2122 C C . LEU A 1 271 ? 15.862 -4.461 -7.914 1.00 90.62 271 LEU A C 1
ATOM 2124 O O . LEU A 1 271 ? 16.168 -4.330 -6.726 1.00 90.62 271 LEU A O 1
ATOM 2128 N N . TYR A 1 272 ? 16.623 -5.099 -8.801 1.00 93.19 272 TYR A N 1
ATOM 2129 C CA . TYR A 1 272 ? 17.959 -5.582 -8.479 1.00 93.19 272 TYR A CA 1
ATOM 2130 C C . TYR A 1 272 ? 19.038 -4.894 -9.316 1.00 93.19 272 TYR A C 1
ATOM 2132 O O . TYR A 1 272 ? 18.836 -4.508 -10.476 1.00 93.19 272 TYR A O 1
ATOM 2140 N N . LEU A 1 273 ? 20.205 -4.766 -8.693 1.00 93.44 273 LEU A N 1
ATOM 2141 C CA . LEU A 1 273 ? 21.418 -4.218 -9.269 1.00 93.44 273 LEU A CA 1
ATOM 2142 C C . LEU A 1 273 ? 22.430 -5.327 -9.517 1.00 93.44 273 LEU A C 1
ATOM 2144 O O . LEU A 1 273 ? 22.478 -6.320 -8.782 1.00 93.44 273 LEU A O 1
ATOM 2148 N N . ASP A 1 274 ? 23.305 -5.101 -10.486 1.00 90.75 274 ASP A N 1
ATOM 2149 C CA . ASP A 1 274 ? 24.577 -5.813 -10.526 1.00 90.75 274 ASP A CA 1
ATOM 2150 C C . ASP A 1 274 ? 25.471 -5.343 -9.369 1.00 90.75 274 ASP A C 1
ATOM 2152 O O . ASP A 1 274 ? 25.564 -4.154 -9.053 1.00 90.75 274 ASP A O 1
ATOM 2156 N N . GLY A 1 275 ? 26.086 -6.303 -8.683 1.00 87.94 275 GLY A N 1
ATOM 2157 C CA . GLY A 1 275 ? 26.862 -6.046 -7.475 1.00 87.94 275 GLY A CA 1
ATOM 2158 C C . GLY A 1 275 ? 28.135 -5.227 -7.697 1.00 87.94 275 GLY A C 1
ATOM 2159 O O . GLY A 1 275 ? 28.610 -4.595 -6.752 1.00 87.94 275 GLY A O 1
ATOM 2160 N N . MET A 1 276 ? 28.686 -5.239 -8.915 1.00 87.38 276 MET A N 1
ATOM 2161 C CA . MET A 1 276 ? 29.934 -4.562 -9.274 1.00 87.38 276 MET A CA 1
ATOM 2162 C C . MET A 1 276 ? 29.674 -3.132 -9.740 1.00 87.38 276 MET A C 1
ATOM 2164 O O . MET A 1 276 ? 30.241 -2.193 -9.183 1.00 87.38 276 MET A O 1
ATOM 2168 N N . ASP A 1 277 ? 28.827 -2.965 -10.758 1.00 86.62 277 ASP A N 1
ATOM 2169 C CA . ASP A 1 277 ? 28.585 -1.664 -11.397 1.00 86.62 277 ASP A CA 1
ATOM 2170 C C . ASP A 1 277 ? 27.440 -0.868 -10.736 1.00 86.62 277 ASP A C 1
ATOM 2172 O O . ASP A 1 277 ? 27.289 0.331 -10.981 1.00 86.62 277 ASP A O 1
ATOM 2176 N N . LYS A 1 278 ? 26.655 -1.517 -9.861 1.00 85.06 278 LYS A N 1
ATOM 2177 C CA . LYS A 1 278 ? 25.483 -0.955 -9.168 1.00 85.06 278 LYS A CA 1
ATOM 2178 C C . LYS A 1 278 ? 24.443 -0.346 -10.125 1.00 85.06 278 LYS A C 1
ATOM 2180 O O . LYS A 1 278 ? 23.689 0.547 -9.737 1.00 85.06 278 LYS A O 1
ATOM 2185 N N . THR A 1 279 ? 24.381 -0.831 -11.365 1.00 88.12 279 THR A N 1
ATOM 2186 C CA . THR A 1 279 ? 23.369 -0.464 -12.367 1.00 88.12 279 THR A CA 1
ATOM 2187 C C . THR A 1 279 ? 22.112 -1.314 -12.197 1.00 88.12 279 THR A C 1
ATOM 2189 O O . THR A 1 279 ? 22.196 -2.493 -11.848 1.00 88.12 279 THR A O 1
ATOM 2192 N N . ASN A 1 280 ? 20.936 -0.747 -12.486 1.00 90.06 280 ASN A N 1
ATOM 2193 C CA . ASN A 1 280 ? 19.696 -1.523 -12.511 1.00 90.06 280 ASN A CA 1
ATOM 2194 C C . ASN A 1 280 ? 19.731 -2.545 -13.644 1.00 90.06 280 ASN A C 1
ATOM 2196 O O . ASN A 1 280 ? 19.810 -2.175 -14.818 1.00 90.06 280 ASN A O 1
ATOM 2200 N N . LYS A 1 281 ? 19.607 -3.828 -13.299 1.00 91.81 281 LYS A N 1
ATOM 2201 C CA . LYS A 1 281 ? 19.597 -4.914 -14.287 1.00 91.81 281 LYS A CA 1
ATOM 2202 C C . LYS A 1 281 ? 18.204 -5.459 -14.560 1.00 91.81 281 LYS A C 1
ATOM 2204 O O . LYS A 1 281 ? 17.986 -5.983 -15.648 1.00 91.81 281 LYS A O 1
ATOM 2209 N N . GLY A 1 282 ? 17.262 -5.315 -13.631 1.00 90.31 282 GLY A N 1
ATOM 2210 C CA . GLY A 1 282 ? 15.903 -5.798 -13.841 1.00 90.31 282 GLY A CA 1
ATOM 2211 C C . GLY A 1 282 ? 15.071 -5.899 -12.574 1.00 90.31 282 GLY A C 1
ATOM 2212 O O . GLY A 1 282 ? 15.353 -5.251 -11.564 1.00 90.31 282 GLY A O 1
ATOM 2213 N N . LEU A 1 283 ? 14.045 -6.743 -12.651 1.00 88.69 283 LEU A N 1
ATOM 2214 C CA . LEU A 1 283 ? 13.152 -7.067 -11.548 1.00 88.69 283 LEU A CA 1
ATOM 2215 C C . LEU A 1 283 ? 13.576 -8.349 -10.847 1.00 88.69 283 LEU A C 1
ATOM 2217 O O . LEU A 1 283 ? 13.978 -9.321 -11.477 1.00 88.69 283 LEU A O 1
ATOM 2221 N N . TYR A 1 284 ? 13.450 -8.355 -9.535 1.00 88.94 284 TYR A N 1
ATOM 2222 C CA . TYR A 1 284 ? 13.567 -9.533 -8.701 1.00 88.94 284 TYR A CA 1
ATOM 2223 C C . TYR A 1 284 ? 12.176 -9.915 -8.185 1.00 88.94 284 TYR A C 1
ATOM 2225 O O . TYR A 1 284 ? 11.348 -9.038 -7.931 1.00 88.94 284 TYR A O 1
ATOM 2233 N N . SER A 1 285 ? 11.923 -11.213 -8.037 1.00 86.25 285 SER A N 1
ATOM 2234 C CA . SER A 1 285 ? 10.695 -11.747 -7.452 1.00 86.25 285 SER A CA 1
ATOM 2235 C C . SER A 1 285 ? 10.993 -12.991 -6.627 1.00 86.25 285 SER A C 1
ATOM 2237 O O . SER A 1 285 ? 11.721 -13.885 -7.064 1.00 86.25 285 SER A O 1
ATOM 2239 N N . MET A 1 286 ? 10.422 -13.063 -5.433 1.00 85.44 286 MET A N 1
ATOM 2240 C CA . MET A 1 286 ? 10.556 -14.194 -4.530 1.00 85.44 286 MET A CA 1
ATOM 2241 C C . MET A 1 286 ? 9.228 -14.489 -3.859 1.00 85.44 286 MET A C 1
ATOM 2243 O O . MET A 1 286 ? 8.547 -13.589 -3.380 1.00 85.44 286 MET A O 1
ATOM 2247 N N . ILE A 1 287 ? 8.868 -15.766 -3.815 1.00 82.38 287 ILE A N 1
ATOM 2248 C CA . ILE A 1 287 ? 7.620 -16.237 -3.222 1.00 82.38 287 ILE A CA 1
ATOM 2249 C C . ILE A 1 287 ? 7.941 -17.018 -1.956 1.00 82.38 287 ILE A C 1
ATOM 2251 O O . ILE A 1 287 ? 8.781 -17.912 -1.984 1.00 82.38 287 ILE A O 1
ATOM 2255 N N . PHE A 1 288 ? 7.215 -16.717 -0.886 1.00 81.44 288 PHE A N 1
ATOM 2256 C CA . PHE A 1 288 ? 7.297 -17.314 0.437 1.00 81.44 288 PHE A CA 1
ATOM 2257 C C . PHE A 1 288 ? 5.985 -18.058 0.763 1.00 81.44 288 PHE A C 1
ATOM 2259 O O . PHE A 1 288 ? 5.026 -17.440 1.236 1.00 81.44 288 PHE A O 1
ATOM 2266 N N . PRO A 1 289 ? 5.894 -19.379 0.511 1.00 74.69 289 PRO A N 1
ATOM 2267 C CA . PRO A 1 289 ? 4.689 -20.154 0.780 1.00 74.69 289 PRO A CA 1
ATOM 2268 C C . PRO A 1 289 ? 4.380 -20.188 2.278 1.00 74.69 289 PRO A C 1
ATOM 2270 O O . PRO A 1 289 ? 5.289 -20.387 3.083 1.00 74.69 289 PRO A O 1
ATOM 2273 N N . ALA A 1 290 ? 3.097 -20.087 2.646 1.00 68.00 290 ALA A N 1
ATOM 2274 C CA . ALA A 1 290 ? 2.657 -20.105 4.046 1.00 68.00 290 ALA A CA 1
ATOM 2275 C C . ALA A 1 290 ? 3.182 -21.327 4.819 1.00 68.00 290 ALA A C 1
ATOM 2277 O O . ALA A 1 290 ? 3.672 -21.198 5.935 1.00 68.00 290 ALA A O 1
ATOM 2278 N N . ASN A 1 291 ? 3.173 -22.504 4.183 1.00 65.44 291 ASN A N 1
ATOM 2279 C CA . ASN A 1 291 ? 3.631 -23.747 4.806 1.00 65.44 291 ASN A CA 1
ATOM 2280 C C . ASN A 1 291 ? 5.154 -23.949 4.761 1.00 65.44 291 ASN A C 1
ATOM 2282 O O . ASN A 1 291 ? 5.619 -24.959 5.273 1.00 65.44 291 ASN A O 1
ATOM 2286 N N . ARG A 1 292 ? 5.925 -23.072 4.097 1.00 66.81 292 ARG A N 1
ATOM 2287 C CA . ARG A 1 292 ? 7.405 -23.124 4.002 1.00 66.81 292 ARG A CA 1
ATOM 2288 C C . ARG A 1 292 ? 8.021 -24.445 3.496 1.00 66.81 292 ARG A C 1
ATOM 2290 O O . ARG A 1 292 ? 9.231 -24.611 3.521 1.00 66.81 292 ARG A O 1
ATOM 2297 N N . LYS A 1 293 ? 7.211 -25.383 2.985 1.00 54.97 293 LYS A N 1
ATOM 2298 C CA . LYS A 1 293 ? 7.647 -26.724 2.536 1.00 54.97 293 LYS A CA 1
ATOM 2299 C C . LYS A 1 293 ? 8.317 -26.751 1.158 1.00 54.97 293 LYS A C 1
ATOM 2301 O O . LYS A 1 293 ? 8.921 -27.759 0.809 1.00 54.97 293 LYS A O 1
ATOM 2306 N N . ASN A 1 294 ? 8.192 -25.686 0.367 1.00 51.56 294 ASN A N 1
ATOM 2307 C CA . ASN A 1 294 ? 8.758 -25.623 -0.981 1.00 51.56 294 ASN A CA 1
ATOM 2308 C C . ASN A 1 294 ? 10.059 -24.825 -0.979 1.00 51.56 294 ASN A C 1
ATOM 2310 O O . ASN A 1 294 ? 10.159 -23.812 -0.289 1.00 51.56 294 ASN A O 1
ATOM 2314 N N . ALA A 1 295 ? 11.020 -25.251 -1.803 1.00 52.88 295 ALA A N 1
ATOM 2315 C CA . ALA A 1 295 ? 12.249 -24.505 -2.031 1.00 52.88 295 ALA A CA 1
ATOM 2316 C C . ALA A 1 295 ? 11.916 -23.089 -2.523 1.00 52.88 295 ALA A C 1
ATOM 2318 O O . ALA A 1 295 ? 11.297 -22.899 -3.574 1.00 52.88 295 ALA A O 1
ATOM 2319 N N . LEU A 1 296 ? 12.323 -22.103 -1.733 1.00 66.06 296 LEU A N 1
ATOM 2320 C CA . LEU A 1 296 ? 12.212 -20.693 -2.059 1.00 66.06 296 LEU A CA 1
ATOM 2321 C C . LEU A 1 296 ? 13.172 -20.397 -3.215 1.00 66.06 296 LEU A C 1
ATOM 2323 O O . LEU A 1 296 ? 14.385 -20.526 -3.069 1.00 66.06 296 LEU A O 1
ATOM 2327 N N . ALA A 1 297 ? 12.633 -20.050 -4.383 1.00 68.44 297 ALA A N 1
ATOM 2328 C CA . ALA A 1 297 ? 13.428 -19.798 -5.580 1.00 68.44 297 ALA A CA 1
ATOM 2329 C C . ALA A 1 297 ? 13.356 -18.308 -5.944 1.00 68.44 297 ALA A C 1
ATOM 2331 O O . ALA A 1 297 ? 12.339 -17.883 -6.504 1.00 68.44 297 ALA A O 1
ATOM 2332 N N . PRO A 1 298 ? 14.395 -17.508 -5.638 1.00 81.88 298 PRO A N 1
ATOM 2333 C CA . PRO A 1 298 ? 14.466 -16.141 -6.131 1.00 81.88 298 PRO A CA 1
ATOM 2334 C C . PRO A 1 298 ? 14.538 -16.149 -7.661 1.00 81.88 298 PRO A C 1
ATOM 2336 O O . PRO A 1 298 ? 15.221 -16.976 -8.271 1.00 81.88 298 PRO A O 1
ATOM 2339 N N . ARG A 1 299 ? 13.821 -15.222 -8.288 1.00 85.44 299 ARG A N 1
ATOM 2340 C CA . ARG A 1 299 ? 13.788 -15.020 -9.736 1.00 85.44 299 ARG A CA 1
ATOM 2341 C C . ARG A 1 299 ? 14.373 -13.654 -10.050 1.00 85.44 299 ARG A C 1
ATOM 2343 O O . ARG A 1 299 ? 13.977 -12.667 -9.443 1.00 85.44 299 ARG A O 1
ATOM 2350 N N . PHE A 1 300 ? 15.272 -13.608 -11.027 1.00 87.56 300 PHE A N 1
ATOM 2351 C CA . PHE A 1 300 ? 15.844 -12.374 -11.559 1.00 87.56 300 PHE A CA 1
ATOM 2352 C C . PHE A 1 300 ? 15.450 -12.255 -13.027 1.00 87.56 300 PHE A C 1
ATOM 2354 O O . PHE A 1 300 ? 15.788 -13.110 -13.844 1.00 87.56 300 PHE A O 1
ATOM 2361 N N . ILE A 1 301 ? 14.685 -11.218 -13.341 1.00 86.38 301 ILE A N 1
ATOM 2362 C CA . ILE A 1 301 ? 14.098 -10.945 -14.648 1.00 86.38 301 ILE A CA 1
ATOM 2363 C C . ILE A 1 301 ? 14.814 -9.718 -15.221 1.00 86.38 301 ILE A C 1
ATOM 2365 O O . ILE A 1 301 ? 14.496 -8.591 -14.828 1.00 86.38 301 ILE A O 1
ATOM 2369 N N . PRO A 1 302 ? 15.801 -9.907 -16.113 1.00 88.38 302 PRO A N 1
ATOM 2370 C CA . PRO A 1 302 ? 16.581 -8.803 -16.644 1.00 88.38 302 PRO A CA 1
ATOM 2371 C C . PRO A 1 302 ? 15.748 -7.936 -17.590 1.00 88.38 302 PRO A C 1
ATOM 2373 O O . PRO A 1 302 ? 14.909 -8.436 -18.347 1.00 88.38 302 PRO A O 1
ATOM 2376 N N . PHE A 1 303 ? 16.028 -6.633 -17.596 1.00 86.38 303 PHE A N 1
ATOM 2377 C CA . PHE A 1 303 ? 15.484 -5.728 -18.599 1.00 86.38 303 PHE A CA 1
ATOM 2378 C C . PHE A 1 303 ? 16.013 -6.094 -19.983 1.00 86.38 303 PHE A C 1
ATOM 2380 O O . PHE A 1 303 ? 17.222 -6.138 -20.214 1.00 86.38 303 PHE A O 1
ATOM 2387 N N . GLN A 1 304 ? 15.095 -6.326 -20.916 1.00 84.38 304 GLN A N 1
ATOM 2388 C CA . GLN A 1 304 ? 15.455 -6.659 -22.287 1.00 84.38 304 GLN A CA 1
ATOM 2389 C C . GLN A 1 304 ? 15.914 -5.402 -23.058 1.00 84.38 304 GLN A C 1
ATOM 2391 O O . GLN A 1 304 ? 15.433 -4.296 -22.784 1.00 84.38 304 GLN A O 1
ATOM 2396 N N . PRO A 1 305 ? 16.823 -5.516 -24.044 1.00 84.19 305 PRO A N 1
ATOM 2397 C CA . PRO A 1 305 ? 17.320 -4.355 -24.792 1.00 84.19 305 PRO A CA 1
ATOM 2398 C C . PRO A 1 305 ? 16.229 -3.564 -25.532 1.00 84.19 305 PRO A C 1
ATOM 2400 O O . PRO A 1 305 ? 16.303 -2.347 -25.681 1.00 84.19 305 PRO A O 1
ATOM 2403 N N . ASP A 1 306 ? 15.191 -4.232 -26.029 1.00 79.62 306 ASP A N 1
ATOM 2404 C CA . ASP A 1 306 ? 14.006 -3.598 -26.611 1.00 79.62 306 ASP A CA 1
ATOM 2405 C C . ASP A 1 306 ? 13.156 -2.855 -25.569 1.00 79.62 306 ASP A C 1
ATOM 2407 O O . ASP A 1 306 ? 12.651 -1.775 -25.884 1.00 79.62 306 ASP A O 1
ATOM 2411 N N . MET A 1 307 ? 13.058 -3.353 -24.331 1.00 78.06 307 MET A N 1
ATOM 2412 C CA . MET A 1 307 ? 12.441 -2.621 -23.218 1.00 78.06 307 MET A CA 1
ATOM 2413 C C . MET A 1 307 ? 13.200 -1.321 -22.946 1.00 78.06 307 MET A C 1
ATOM 2415 O O . MET A 1 307 ? 12.598 -0.251 -22.985 1.00 78.06 307 MET A O 1
ATOM 2419 N N . ILE A 1 308 ? 14.527 -1.383 -22.781 1.00 81.19 308 ILE A N 1
ATOM 2420 C CA . ILE A 1 308 ? 15.363 -0.195 -22.530 1.00 81.19 308 ILE A CA 1
ATOM 2421 C C . ILE A 1 308 ? 15.254 0.821 -23.675 1.00 81.19 308 ILE A C 1
ATOM 2423 O O . ILE A 1 308 ? 14.996 2.004 -23.434 1.00 81.19 308 ILE A O 1
ATOM 2427 N N . ARG A 1 309 ? 15.325 0.371 -24.937 1.00 78.38 309 ARG A N 1
ATOM 2428 C CA . ARG A 1 309 ? 15.105 1.243 -26.108 1.00 78.38 309 ARG A CA 1
ATOM 2429 C C . ARG A 1 309 ? 13.718 1.883 -26.104 1.00 78.38 309 ARG A C 1
ATOM 2431 O O . ARG A 1 309 ? 13.568 3.039 -26.506 1.00 78.38 309 ARG A O 1
ATOM 2438 N N . ASN A 1 310 ? 12.698 1.158 -25.647 1.00 72.81 310 ASN A N 1
ATOM 2439 C CA . ASN A 1 310 ? 11.359 1.710 -25.498 1.00 72.81 310 ASN A CA 1
ATOM 2440 C C . ASN A 1 310 ? 11.266 2.724 -24.361 1.00 72.81 310 ASN A C 1
ATOM 2442 O O . ASN A 1 310 ? 10.584 3.729 -24.556 1.00 72.81 310 ASN A O 1
ATOM 2446 N N . PHE A 1 311 ? 11.942 2.506 -23.233 1.00 73.44 311 PHE A N 1
ATOM 2447 C CA . PHE A 1 311 ? 11.979 3.451 -22.112 1.00 73.44 311 PHE A CA 1
ATOM 2448 C C . PHE A 1 311 ? 12.656 4.758 -22.534 1.00 73.44 311 PHE A C 1
ATOM 2450 O O . PHE A 1 311 ? 12.165 5.839 -22.228 1.00 73.44 311 PHE A O 1
ATOM 2457 N N . ARG A 1 312 ? 13.727 4.650 -23.329 1.00 71.88 312 ARG A N 1
ATOM 2458 C CA . ARG A 1 312 ? 14.470 5.775 -23.907 1.00 71.88 312 ARG A CA 1
ATOM 2459 C C . ARG A 1 312 ? 13.668 6.595 -24.919 1.00 71.88 312 ARG A C 1
ATOM 2461 O O . ARG A 1 312 ? 13.941 7.774 -25.102 1.00 71.88 312 ARG A O 1
ATOM 2468 N N . ARG A 1 313 ? 12.718 5.996 -25.647 1.00 67.94 313 ARG A N 1
ATOM 2469 C CA . ARG A 1 313 ? 12.016 6.673 -26.755 1.00 67.94 313 ARG A CA 1
ATOM 2470 C C . ARG A 1 313 ? 11.291 7.932 -26.259 1.00 67.94 313 ARG A C 1
ATOM 2472 O O . ARG A 1 313 ? 10.315 7.814 -25.527 1.00 67.94 313 ARG A O 1
ATOM 2479 N N . GLY A 1 314 ? 11.719 9.096 -26.749 1.00 60.25 314 GLY A N 1
ATOM 2480 C CA . GLY A 1 314 ? 11.224 10.413 -26.324 1.00 60.25 314 GLY A CA 1
ATOM 2481 C C . GLY A 1 314 ? 12.222 11.194 -25.460 1.00 60.25 314 GLY A C 1
ATOM 2482 O O . GLY A 1 314 ? 12.046 12.392 -25.285 1.00 60.25 314 GLY A O 1
ATOM 2483 N N . PHE A 1 315 ? 13.296 10.546 -24.997 1.00 62.88 315 PHE A N 1
ATOM 2484 C CA . PHE A 1 315 ? 14.368 11.134 -24.197 1.00 62.88 315 PHE A CA 1
ATOM 2485 C C . PHE A 1 315 ? 15.709 11.077 -24.941 1.00 62.88 315 PHE A C 1
ATOM 2487 O O . PHE A 1 315 ? 16.050 10.074 -25.573 1.00 62.88 315 PHE A O 1
ATOM 2494 N N . SER A 1 316 ? 16.509 12.136 -24.817 1.00 66.75 316 SER A N 1
ATOM 2495 C CA . SER A 1 316 ? 17.904 12.165 -25.277 1.00 66.75 316 SER A CA 1
ATOM 2496 C C . SER A 1 316 ? 18.821 11.564 -24.203 1.00 66.75 316 SER A C 1
ATOM 2498 O O . SER A 1 316 ? 19.503 12.292 -23.489 1.00 66.75 316 SER A O 1
ATOM 2500 N N . ALA A 1 317 ? 18.794 10.239 -24.047 1.00 71.44 317 ALA A N 1
ATOM 2501 C CA . ALA A 1 317 ? 19.541 9.502 -23.021 1.00 71.44 317 ALA A CA 1
ATOM 2502 C C . ALA A 1 317 ? 20.299 8.307 -23.619 1.00 71.44 317 ALA A C 1
ATOM 2504 O O . ALA A 1 317 ? 19.880 7.793 -24.651 1.00 71.44 317 ALA A O 1
ATOM 2505 N N . THR A 1 318 ? 21.380 7.840 -22.985 1.00 81.88 318 THR A N 1
ATOM 2506 C CA . THR A 1 318 ? 21.988 6.536 -23.324 1.00 81.88 318 THR A CA 1
ATOM 2507 C C . THR A 1 318 ? 21.259 5.398 -22.606 1.00 81.88 318 THR A C 1
ATOM 2509 O O . THR A 1 318 ? 20.495 5.643 -21.670 1.00 81.88 318 THR A O 1
ATOM 2512 N N . ASP A 1 319 ? 21.480 4.154 -23.030 1.00 83.56 319 ASP A N 1
ATOM 2513 C CA . ASP A 1 319 ? 20.843 2.987 -22.407 1.00 83.56 319 ASP A CA 1
ATOM 2514 C C . ASP A 1 319 ? 21.321 2.807 -20.955 1.00 83.56 319 ASP A C 1
ATOM 2516 O O . ASP A 1 319 ? 20.515 2.514 -20.071 1.00 83.56 319 ASP A O 1
ATOM 2520 N N . GLU A 1 320 ? 22.598 3.091 -20.682 1.00 83.75 320 GLU A N 1
ATOM 2521 C CA . GLU A 1 320 ? 23.179 3.064 -19.335 1.00 83.75 320 GLU A CA 1
ATOM 2522 C C . GLU A 1 320 ? 22.557 4.137 -18.439 1.00 83.75 320 GLU A C 1
ATOM 2524 O O . GLU A 1 320 ? 22.184 3.864 -17.298 1.00 83.75 320 GLU A O 1
ATOM 2529 N N . LEU A 1 321 ? 22.396 5.360 -18.959 1.00 81.31 321 LEU A N 1
ATOM 2530 C CA . LEU A 1 321 ? 21.768 6.450 -18.216 1.00 81.31 321 LEU A CA 1
ATOM 2531 C C . LEU A 1 321 ? 20.301 6.130 -17.905 1.00 81.31 321 LEU A C 1
ATOM 2533 O O . LEU A 1 321 ? 19.838 6.391 -16.798 1.00 81.31 321 LEU A O 1
ATOM 2537 N N . VAL A 1 322 ? 19.582 5.514 -18.852 1.00 81.38 322 VAL A N 1
ATOM 2538 C CA . VAL A 1 322 ? 18.217 5.031 -18.618 1.00 81.38 322 VAL A CA 1
ATOM 2539 C C . VAL A 1 322 ? 18.199 4.014 -17.486 1.00 81.38 322 VAL A C 1
ATOM 2541 O O . VAL A 1 322 ? 17.432 4.187 -16.543 1.00 81.38 322 VAL A O 1
ATOM 2544 N N . GLN A 1 323 ? 19.063 3.000 -17.537 1.00 85.44 323 GLN A N 1
ATOM 2545 C CA . GLN A 1 323 ? 19.144 1.977 -16.496 1.00 85.44 323 GLN A CA 1
ATOM 2546 C C . GLN A 1 323 ? 19.453 2.586 -15.126 1.00 85.44 323 GLN A C 1
ATOM 2548 O O . GLN A 1 323 ? 18.722 2.314 -14.178 1.00 85.44 323 GLN A O 1
ATOM 2553 N N . HIS A 1 324 ? 20.452 3.463 -15.006 1.00 83.25 324 HIS A N 1
ATOM 2554 C CA . HIS A 1 324 ? 20.792 4.119 -13.735 1.00 83.25 324 HIS A CA 1
ATOM 2555 C C . HIS A 1 324 ? 19.657 4.955 -13.140 1.00 83.25 324 HIS A C 1
ATOM 2557 O O . HIS A 1 324 ? 19.540 5.072 -11.921 1.00 83.25 324 HIS A O 1
ATOM 2563 N N . SER A 1 325 ? 18.819 5.529 -13.993 1.00 79.62 325 SER A N 1
ATOM 2564 C CA . SER A 1 325 ? 17.757 6.439 -13.581 1.00 79.62 325 SER A CA 1
ATOM 2565 C C . SER A 1 325 ? 16.385 5.787 -13.459 1.00 79.62 325 SER A C 1
ATOM 2567 O O . SER A 1 325 ? 15.421 6.485 -13.130 1.00 79.62 325 SER A O 1
ATOM 2569 N N . LEU A 1 326 ? 16.263 4.482 -13.717 1.00 80.69 326 LEU A N 1
ATOM 2570 C CA . LEU A 1 326 ? 15.042 3.749 -13.405 1.00 80.69 326 LEU A CA 1
ATOM 2571 C C . LEU A 1 326 ? 14.846 3.703 -11.890 1.00 80.69 326 LEU A C 1
ATOM 2573 O O . LEU A 1 326 ? 15.718 3.292 -11.127 1.00 80.69 326 LEU A O 1
ATOM 2577 N N . GLN A 1 327 ? 13.667 4.122 -11.458 1.00 78.31 327 GLN A N 1
ATOM 2578 C CA . GLN A 1 327 ? 13.238 4.049 -10.072 1.00 78.31 327 GLN A CA 1
ATOM 2579 C C . GLN A 1 327 ? 11.921 3.299 -10.022 1.00 78.31 327 GLN A C 1
ATOM 2581 O O . GLN A 1 327 ? 10.950 3.697 -10.671 1.00 78.31 327 GLN A O 1
ATOM 2586 N N . LEU A 1 328 ? 11.879 2.225 -9.240 1.00 77.00 328 LEU A N 1
ATOM 2587 C CA . LEU A 1 328 ? 10.628 1.561 -8.923 1.00 77.00 328 LEU A CA 1
ATOM 2588 C C . LEU A 1 328 ? 9.775 2.523 -8.105 1.00 77.00 328 LEU A C 1
ATOM 2590 O O . LEU A 1 328 ? 10.204 3.011 -7.063 1.00 77.00 328 LEU A O 1
ATOM 2594 N N . GLN A 1 329 ? 8.591 2.827 -8.612 1.00 72.44 329 GLN A N 1
ATOM 2595 C CA . GLN A 1 329 ? 7.622 3.636 -7.887 1.00 72.44 329 GLN A CA 1
ATOM 2596 C C . GLN A 1 329 ? 6.717 2.724 -7.076 1.00 72.44 329 GLN A C 1
ATOM 2598 O O . GLN A 1 329 ? 6.532 2.949 -5.881 1.00 72.44 329 GLN A O 1
ATOM 2603 N N . ASP A 1 330 ? 6.206 1.679 -7.726 1.00 67.38 330 ASP A N 1
ATOM 2604 C CA . ASP A 1 330 ? 5.223 0.795 -7.121 1.00 67.38 330 ASP A CA 1
ATOM 2605 C C . ASP A 1 330 ? 5.165 -0.581 -7.796 1.00 67.38 330 ASP A C 1
ATOM 2607 O O . ASP A 1 330 ? 5.634 -0.734 -8.930 1.00 67.38 330 ASP A O 1
ATOM 2611 N N . ILE A 1 331 ? 4.584 -1.563 -7.103 1.00 70.38 331 ILE A N 1
ATOM 2612 C CA . ILE A 1 331 ? 4.249 -2.878 -7.660 1.00 70.38 331 ILE A CA 1
ATOM 2613 C C . ILE A 1 331 ? 2.832 -3.274 -7.250 1.00 70.38 331 ILE A C 1
ATOM 2615 O O . ILE A 1 331 ? 2.495 -3.299 -6.070 1.00 70.38 331 ILE A O 1
ATOM 2619 N N . PHE A 1 332 ? 2.025 -3.649 -8.241 1.00 67.12 332 PHE A N 1
ATOM 2620 C CA . PHE A 1 332 ? 0.639 -4.079 -8.056 1.00 67.12 332 PHE A CA 1
ATOM 2621 C C . PHE A 1 332 ? 0.465 -5.552 -8.374 1.00 67.12 332 PHE A C 1
ATOM 2623 O O . PHE A 1 332 ? 1.221 -6.104 -9.166 1.00 67.12 332 PHE A O 1
ATOM 2630 N N . TYR A 1 333 ? -0.574 -6.173 -7.825 1.00 62.94 333 TYR A N 1
ATOM 2631 C CA . TYR A 1 333 ? -0.859 -7.589 -8.045 1.00 62.94 333 TYR A CA 1
ATOM 2632 C C . TYR A 1 333 ? -2.263 -7.797 -8.581 1.00 62.94 333 TYR A C 1
ATOM 2634 O O . TYR A 1 333 ? -3.222 -7.172 -8.129 1.00 62.94 333 TYR A O 1
ATOM 2642 N N . SER A 1 334 ? -2.344 -8.701 -9.551 1.00 57.97 334 SER A N 1
ATOM 2643 C CA . SER A 1 334 ? -3.560 -9.184 -10.201 1.00 57.97 334 SER A CA 1
ATOM 2644 C C . SER A 1 334 ? -3.586 -10.714 -10.210 1.00 57.97 334 SER A C 1
ATOM 2646 O O . SER A 1 334 ? -2.620 -11.365 -9.812 1.00 57.97 334 SER A O 1
ATOM 2648 N N . ASP A 1 335 ? -4.663 -11.280 -10.748 1.00 54.19 335 ASP A N 1
ATOM 2649 C CA . ASP A 1 335 ? -4.815 -12.708 -11.092 1.00 54.19 335 ASP A CA 1
ATOM 2650 C C . ASP A 1 335 ? -3.689 -13.239 -11.969 1.00 54.19 335 ASP A C 1
ATOM 2652 O O . ASP A 1 335 ? -3.286 -14.401 -11.934 1.00 54.19 335 ASP A O 1
ATOM 2656 N N . SER A 1 336 ? -3.224 -12.372 -12.846 1.00 52.44 336 SER A N 1
ATOM 2657 C CA . SER A 1 336 ? -2.378 -12.743 -13.954 1.00 52.44 336 SER A CA 1
ATOM 2658 C C . SER A 1 336 ? -0.896 -12.586 -13.633 1.00 52.44 336 SER A C 1
ATOM 2660 O O . SER A 1 336 ? -0.063 -13.042 -14.413 1.00 52.44 336 SER A O 1
ATOM 2662 N N . GLY A 1 337 ? -0.571 -11.976 -12.492 1.00 63.28 337 GLY A N 1
ATOM 2663 C CA . GLY A 1 337 ? 0.789 -11.646 -12.097 1.00 63.28 337 GLY A CA 1
ATOM 2664 C C . GLY A 1 337 ? 0.899 -10.267 -11.465 1.00 63.28 337 GLY A C 1
ATOM 2665 O O . GLY A 1 337 ? -0.100 -9.607 -11.158 1.00 63.28 337 GLY A O 1
ATOM 2666 N N . SER A 1 338 ? 2.141 -9.836 -11.289 1.00 68.56 338 SER A N 1
ATOM 2667 C CA . SER A 1 338 ? 2.470 -8.522 -10.756 1.00 68.56 338 SER A CA 1
ATOM 2668 C C . SER A 1 338 ? 2.749 -7.501 -11.843 1.00 68.56 338 SER A C 1
ATOM 2670 O O . SER A 1 338 ? 3.149 -7.876 -12.939 1.00 68.56 338 SER A O 1
ATOM 2672 N N . PHE A 1 339 ? 2.554 -6.222 -11.538 1.00 68.62 339 PHE A N 1
ATOM 2673 C CA . PHE A 1 339 ? 2.805 -5.089 -12.415 1.00 68.62 339 PHE A CA 1
ATOM 2674 C C . PHE A 1 339 ? 3.719 -4.092 -11.720 1.00 68.62 339 PHE A C 1
ATOM 2676 O O . PHE A 1 339 ? 3.277 -3.331 -10.862 1.00 68.62 339 PHE A O 1
ATOM 2683 N N . ALA A 1 340 ? 4.987 -4.070 -12.118 1.00 73.00 340 ALA A N 1
ATOM 2684 C CA . ALA A 1 340 ? 5.922 -3.050 -11.659 1.00 73.00 340 ALA A CA 1
ATOM 2685 C C . ALA A 1 340 ? 5.756 -1.760 -12.467 1.00 73.00 340 ALA A C 1
ATOM 2687 O O . ALA A 1 340 ? 5.729 -1.813 -13.698 1.00 73.00 340 ALA A O 1
ATOM 2688 N N . VAL A 1 341 ? 5.699 -0.619 -11.774 1.00 71.94 341 VAL A N 1
ATOM 2689 C CA . VAL A 1 341 ? 5.651 0.721 -12.365 1.00 71.94 341 VAL A CA 1
ATOM 2690 C C . VAL A 1 341 ? 6.952 1.461 -12.096 1.00 71.94 341 VAL A C 1
ATOM 2692 O O . VAL A 1 341 ? 7.354 1.684 -10.951 1.00 71.94 341 VAL A O 1
ATOM 2695 N N . PHE A 1 342 ? 7.585 1.908 -13.177 1.00 72.12 342 PHE A N 1
ATOM 2696 C CA . PHE A 1 342 ? 8.850 2.631 -13.123 1.00 72.12 342 PHE A CA 1
ATOM 2697 C C . PHE A 1 342 ? 8.684 4.117 -13.424 1.00 72.12 342 PHE A C 1
ATOM 2699 O O . PHE A 1 342 ? 7.866 4.528 -14.248 1.00 72.12 342 PHE A O 1
ATOM 2706 N N . ARG A 1 343 ? 9.517 4.925 -12.772 1.00 71.94 343 ARG A N 1
ATOM 2707 C CA . ARG A 1 343 ? 9.806 6.307 -13.147 1.00 71.94 343 ARG A CA 1
ATOM 2708 C C . ARG A 1 343 ? 11.201 6.367 -13.745 1.00 71.94 343 ARG A C 1
ATOM 2710 O O . ARG A 1 343 ? 12.128 5.760 -13.216 1.00 71.94 343 ARG A O 1
ATOM 2717 N N . LEU A 1 344 ? 11.338 7.139 -14.815 1.00 69.31 344 LEU A N 1
ATOM 2718 C CA . LEU A 1 344 ? 12.630 7.487 -15.378 1.00 69.31 344 LEU A CA 1
ATOM 2719 C C . LEU A 1 344 ? 13.054 8.864 -14.860 1.00 69.31 344 LEU A C 1
ATOM 2721 O O . LEU A 1 344 ? 12.372 9.856 -15.107 1.00 69.31 344 LEU A O 1
ATOM 2725 N N . SER A 1 345 ? 14.177 8.919 -14.154 1.00 65.56 345 SER A N 1
ATOM 2726 C CA . SER A 1 345 ? 14.785 10.158 -13.653 1.00 65.56 345 SER A CA 1
ATOM 2727 C C . SER A 1 345 ? 15.941 10.607 -14.561 1.00 65.56 345 SER A C 1
ATOM 2729 O O . SER A 1 345 ? 17.067 10.772 -14.093 1.00 65.56 345 SER A O 1
ATOM 2731 N N . VAL A 1 346 ? 15.703 10.716 -15.877 1.00 59.16 346 VAL A N 1
ATOM 2732 C CA . VAL A 1 346 ? 16.710 11.166 -16.862 1.00 59.16 346 VAL A CA 1
ATOM 2733 C C . VAL A 1 346 ? 16.254 12.426 -17.584 1.00 59.16 346 VAL A C 1
ATOM 2735 O O . VAL A 1 346 ? 15.181 12.431 -18.183 1.00 59.16 346 VAL A O 1
ATOM 2738 N N . GLY A 1 347 ? 17.136 13.430 -17.617 1.00 45.06 347 GLY A N 1
ATOM 2739 C CA . GLY A 1 347 ? 16.926 14.704 -18.308 1.00 45.06 347 GLY A CA 1
ATOM 2740 C C . GLY A 1 347 ? 16.054 15.661 -17.497 1.00 45.06 347 GLY A C 1
ATOM 2741 O O . GLY A 1 347 ? 15.102 15.235 -16.852 1.00 45.06 347 GLY A O 1
ATOM 2742 N N . GLU A 1 348 ? 16.383 16.956 -17.503 1.00 35.19 348 GLU A N 1
ATOM 2743 C CA . GLU A 1 348 ? 15.430 17.975 -17.058 1.00 35.19 348 GLU A CA 1
ATOM 2744 C C . GLU A 1 348 ? 14.319 18.066 -18.106 1.00 35.19 348 GLU A C 1
ATOM 2746 O O . GLU A 1 348 ? 14.603 18.374 -19.270 1.00 35.19 348 GLU A O 1
ATOM 2751 N N . PRO A 1 349 ? 13.050 17.851 -17.741 1.00 41.34 349 PRO A N 1
ATOM 2752 C CA . PRO A 1 349 ? 11.973 18.384 -18.547 1.00 41.34 349 PRO A CA 1
ATOM 2753 C C . PRO A 1 349 ? 12.100 19.911 -18.502 1.00 41.34 349 PRO A C 1
ATOM 2755 O O . PRO A 1 349 ? 12.240 20.498 -17.426 1.00 41.34 349 PRO A O 1
ATOM 2758 N N . GLN A 1 350 ? 12.130 20.566 -19.662 1.00 40.59 350 GLN A N 1
ATOM 2759 C CA . GLN A 1 350 ? 12.289 22.019 -19.740 1.00 40.59 350 GLN A CA 1
ATOM 2760 C C . GLN A 1 350 ? 11.228 22.709 -18.870 1.00 40.59 350 GLN A C 1
ATOM 2762 O O . GLN A 1 350 ? 10.031 22.504 -19.070 1.00 40.59 350 GLN A O 1
ATOM 2767 N N . LYS A 1 351 ? 11.667 23.524 -17.899 1.00 31.67 351 LYS A N 1
ATOM 2768 C CA . LYS A 1 351 ? 10.770 24.299 -17.032 1.00 31.67 351 LYS A CA 1
ATOM 2769 C C . LYS A 1 351 ? 9.781 25.095 -17.881 1.00 31.67 351 LYS A C 1
ATOM 2771 O O . LYS A 1 351 ? 10.182 25.988 -18.628 1.00 31.67 351 LYS A O 1
ATOM 2776 N N . LEU A 1 352 ? 8.492 24.839 -17.677 1.00 32.62 352 LEU A N 1
ATOM 2777 C CA . LEU A 1 352 ? 7.460 25.818 -17.982 1.00 32.62 352 LEU A CA 1
ATOM 2778 C C . LEU A 1 352 ? 7.734 27.057 -17.128 1.00 32.62 352 LEU A C 1
ATOM 2780 O O . LEU A 1 352 ? 7.674 27.019 -15.900 1.00 32.62 352 LEU A O 1
ATOM 2784 N N . LEU A 1 353 ? 8.046 28.167 -17.786 1.00 38.09 353 LEU A N 1
ATOM 2785 C CA . LEU A 1 353 ? 7.712 29.464 -17.226 1.00 38.09 353 LEU A CA 1
ATOM 2786 C C . LEU A 1 353 ? 6.222 29.703 -17.492 1.00 38.09 353 LEU A C 1
ATOM 2788 O O . LEU A 1 353 ? 5.823 29.811 -18.651 1.00 38.09 353 LEU A O 1
ATOM 2792 N N . ASN A 1 354 ? 5.482 29.835 -16.385 1.00 38.75 354 ASN A N 1
ATOM 2793 C CA . ASN A 1 354 ? 4.194 30.518 -16.170 1.00 38.75 354 ASN A CA 1
ATOM 2794 C C . ASN A 1 354 ? 2.959 29.628 -15.936 1.00 38.75 354 ASN A C 1
ATOM 2796 O O . ASN A 1 354 ? 2.846 28.582 -16.569 1.00 38.75 354 ASN A O 1
ATOM 2800 N N . PRO A 1 355 ? 1.957 30.100 -15.161 1.00 40.56 355 PRO A N 1
ATOM 2801 C CA . PRO A 1 355 ? 1.950 31.159 -14.148 1.00 40.56 355 PRO A CA 1
ATOM 2802 C C . PRO A 1 355 ? 1.955 30.544 -12.734 1.00 40.56 355 PRO A C 1
ATOM 2804 O O . PRO A 1 355 ? 2.081 29.338 -12.553 1.00 40.56 355 PRO A O 1
ATOM 2807 N N . ASP A 1 356 ? 1.859 31.391 -11.722 1.00 43.44 356 ASP A N 1
ATOM 2808 C CA . ASP A 1 356 ? 1.803 31.058 -10.302 1.00 43.44 356 ASP A CA 1
ATOM 2809 C C . ASP A 1 356 ? 0.625 30.099 -9.974 1.00 43.44 356 ASP A C 1
ATOM 2811 O O . ASP A 1 356 ? -0.427 30.533 -9.531 1.00 43.44 356 ASP A O 1
ATOM 2815 N N . MET A 1 357 ? 0.744 28.781 -10.205 1.00 40.62 357 MET A N 1
ATOM 2816 C CA . MET A 1 357 ? -0.306 27.781 -9.877 1.00 40.62 357 MET A CA 1
ATOM 2817 C C . MET A 1 357 ? -0.503 27.579 -8.371 1.00 40.62 357 MET A C 1
ATOM 2819 O O . MET A 1 357 ? -1.468 26.969 -7.927 1.00 40.62 357 MET A O 1
ATOM 2823 N N . ASN A 1 358 ? 0.381 28.162 -7.568 1.00 42.62 358 ASN A N 1
ATOM 2824 C CA . ASN A 1 358 ? 0.143 28.384 -6.153 1.00 42.62 358 ASN A CA 1
ATOM 2825 C C . ASN A 1 358 ? -1.023 29.366 -5.904 1.00 42.62 358 ASN A C 1
ATOM 2827 O O . ASN A 1 358 ? -1.475 29.499 -4.774 1.00 42.62 358 ASN A O 1
ATOM 2831 N N . SER A 1 359 ? -1.531 30.049 -6.927 1.00 43.94 359 SER A N 1
ATOM 2832 C CA . SER A 1 359 ? -2.737 30.871 -6.820 1.00 43.94 359 SER A CA 1
ATOM 2833 C C . SER A 1 359 ? -4.041 30.100 -7.042 1.00 43.94 359 SER A C 1
ATOM 2835 O O . SER A 1 359 ? -5.086 30.643 -6.698 1.00 43.94 359 SER A O 1
ATOM 2837 N N . ASP A 1 360 ? -4.006 28.857 -7.548 1.00 44.75 360 ASP A N 1
ATOM 2838 C CA . ASP A 1 360 ? -5.213 28.038 -7.701 1.00 44.75 360 ASP A CA 1
ATOM 2839 C C . ASP A 1 360 ? -5.500 27.285 -6.389 1.00 44.75 360 ASP A C 1
ATOM 2841 O O . ASP A 1 360 ? -4.745 26.373 -6.019 1.00 44.75 360 ASP A O 1
ATOM 2845 N N . PRO A 1 361 ? -6.556 27.664 -5.645 1.00 45.78 361 PRO A N 1
ATOM 2846 C CA . PRO A 1 361 ? -6.893 27.008 -4.395 1.00 45.78 361 PRO A CA 1
ATOM 2847 C C . PRO A 1 361 ? -7.136 25.514 -4.620 1.00 45.78 361 PRO A C 1
ATOM 2849 O O . PRO A 1 361 ? -6.509 24.713 -3.942 1.00 45.78 361 PRO A O 1
ATOM 2852 N N . SER A 1 362 ? -7.889 25.103 -5.646 1.00 40.09 362 SER A N 1
ATOM 2853 C CA . SER A 1 362 ? -8.263 23.694 -5.884 1.00 40.09 362 SER A CA 1
ATOM 2854 C C . SER A 1 362 ? -7.063 22.730 -5.964 1.00 40.09 362 SER A C 1
ATOM 2856 O O . SER A 1 362 ? -7.122 21.590 -5.494 1.00 40.09 362 SER A O 1
ATOM 2858 N N . VAL A 1 363 ? -5.929 23.224 -6.463 1.00 40.09 363 VAL A N 1
ATOM 2859 C CA . VAL A 1 363 ? -4.679 22.480 -6.621 1.00 40.09 363 VAL A CA 1
ATOM 2860 C C . VAL A 1 363 ? -3.866 22.398 -5.330 1.00 40.09 363 VAL A C 1
ATOM 2862 O O . VAL A 1 363 ? -3.283 21.352 -5.062 1.00 40.09 363 VAL A O 1
ATOM 2865 N N . ARG A 1 364 ? -3.819 23.441 -4.492 1.00 44.12 364 ARG A N 1
ATOM 2866 C CA . ARG A 1 364 ? -3.191 23.357 -3.149 1.00 44.12 364 ARG A CA 1
ATOM 2867 C C . ARG A 1 364 ? -3.963 22.430 -2.208 1.00 44.12 364 ARG A C 1
ATOM 2869 O O . ARG A 1 364 ? -3.400 21.803 -1.308 1.00 44.12 364 ARG A O 1
ATOM 2876 N N . ASN A 1 365 ? -5.254 22.362 -2.462 1.00 41.56 365 ASN A N 1
ATOM 2877 C CA . ASN A 1 365 ? -6.288 21.771 -1.646 1.00 41.56 365 ASN A CA 1
ATOM 2878 C C . ASN A 1 365 ? -6.256 20.235 -1.674 1.00 41.56 365 ASN A C 1
ATOM 2880 O O . ASN A 1 365 ? -6.221 19.578 -0.633 1.00 41.56 365 ASN A O 1
ATOM 2884 N N . LEU A 1 366 ? -6.116 19.648 -2.862 1.00 39.72 366 LEU A N 1
ATOM 2885 C CA . LEU A 1 366 ? -5.907 18.208 -3.027 1.00 39.72 366 LEU A CA 1
ATOM 2886 C C . LEU A 1 366 ? -4.526 17.736 -2.487 1.00 39.72 366 LEU A C 1
ATOM 2888 O O . LEU A 1 366 ? -4.371 16.582 -2.083 1.00 39.72 366 LEU A O 1
ATOM 2892 N N . GLN A 1 367 ? -3.514 18.614 -2.422 1.00 38.94 367 GLN A N 1
ATOM 2893 C CA . GLN A 1 367 ? -2.091 18.280 -2.152 1.00 38.94 367 GLN A CA 1
ATOM 2894 C C . GLN A 1 367 ? -1.913 17.828 -0.708 1.00 38.94 367 GLN A C 1
ATOM 2896 O O . GLN A 1 367 ? -1.113 16.944 -0.397 1.00 38.94 367 GLN A O 1
ATOM 2901 N N . ARG A 1 368 ? -2.724 18.421 0.170 1.00 39.81 368 ARG A N 1
ATOM 2902 C CA . ARG A 1 368 ? -2.841 18.054 1.578 1.00 39.81 368 ARG A CA 1
ATOM 2903 C C . ARG A 1 368 ? -3.584 16.729 1.765 1.00 39.81 368 ARG A C 1
ATOM 2905 O O . ARG A 1 368 ? -3.126 15.924 2.568 1.00 39.81 368 ARG A O 1
ATOM 2912 N N . SER A 1 369 ? -4.644 16.465 0.992 1.00 36.78 369 SER A N 1
ATOM 2913 C CA . SER A 1 369 ? -5.372 15.181 1.011 1.00 36.78 369 SER A CA 1
ATOM 2914 C C . SER A 1 369 ? -4.460 14.002 0.631 1.00 36.78 369 SER A C 1
ATOM 2916 O O . SER A 1 369 ? -4.446 12.982 1.317 1.00 36.78 369 SER A O 1
ATOM 2918 N N . LEU A 1 370 ? -3.581 14.172 -0.366 1.00 34.19 370 LEU A N 1
ATOM 2919 C CA . LEU A 1 370 ? -2.607 13.146 -0.766 1.00 34.19 370 LEU A CA 1
ATOM 2920 C C . LEU A 1 370 ? -1.462 12.900 0.219 1.00 34.19 370 LEU A C 1
ATOM 2922 O O . LEU A 1 370 ? -1.018 11.766 0.385 1.00 34.19 370 LEU A O 1
ATOM 2926 N N . ALA A 1 371 ? -0.932 13.953 0.845 1.00 33.53 371 ALA A N 1
ATOM 2927 C CA . ALA A 1 371 ? 0.087 13.797 1.884 1.00 33.53 371 ALA A CA 1
ATOM 2928 C C . ALA A 1 371 ? -0.455 12.987 3.075 1.00 33.53 371 ALA A C 1
ATOM 2930 O O . ALA A 1 371 ? 0.299 12.316 3.773 1.00 33.53 371 ALA A O 1
ATOM 2931 N N . VAL A 1 372 ? -1.773 13.032 3.266 1.00 34.84 372 VAL A N 1
ATOM 2932 C CA . VAL A 1 372 ? -2.507 12.311 4.296 1.00 34.84 372 VAL A CA 1
ATOM 2933 C C . VAL A 1 372 ? -2.894 10.902 3.823 1.00 34.84 372 VAL A C 1
ATOM 2935 O O . VAL A 1 372 ? -2.656 9.957 4.561 1.00 34.84 372 VAL A O 1
ATOM 2938 N N . SER A 1 373 ? -3.340 10.697 2.577 1.00 31.53 373 SER A N 1
ATOM 2939 C CA . SER A 1 373 ? -3.549 9.349 2.013 1.00 31.53 373 SER A CA 1
ATOM 2940 C C . SER A 1 373 ? -2.254 8.531 1.920 1.00 31.53 373 SER A C 1
ATOM 2942 O O . SER A 1 373 ? -2.282 7.330 2.147 1.00 31.53 373 SER A O 1
ATOM 2944 N N . ARG A 1 374 ? -1.102 9.172 1.671 1.00 32.44 374 ARG A N 1
ATOM 2945 C CA . ARG A 1 374 ? 0.233 8.545 1.760 1.00 32.44 374 ARG A CA 1
ATOM 2946 C C . ARG A 1 374 ? 0.767 8.400 3.186 1.00 32.44 374 ARG A C 1
ATOM 2948 O O . ARG A 1 374 ? 1.733 7.679 3.388 1.00 32.44 374 ARG A O 1
ATOM 2955 N N . ALA A 1 375 ? 0.165 9.077 4.165 1.00 30.84 375 ALA A N 1
ATOM 2956 C CA . ALA A 1 375 ? 0.338 8.741 5.579 1.00 30.84 375 ALA A CA 1
ATOM 2957 C C . ALA A 1 375 ? -0.567 7.562 6.000 1.00 30.84 375 ALA A C 1
ATOM 2959 O O . ALA A 1 375 ? -0.346 6.982 7.062 1.00 30.84 375 ALA A O 1
ATOM 2960 N N . TYR A 1 376 ? -1.559 7.212 5.167 1.00 34.81 376 TYR A N 1
ATOM 2961 C CA . TYR A 1 376 ? -2.421 6.031 5.291 1.00 34.81 376 TYR A CA 1
ATOM 2962 C C . TYR A 1 376 ? -1.952 4.831 4.437 1.00 34.81 376 TYR A C 1
ATOM 2964 O O . TYR A 1 376 ? -2.363 3.705 4.704 1.00 34.81 376 TYR A O 1
ATOM 2972 N N . GLU A 1 377 ? -1.042 5.031 3.477 1.00 26.73 377 GLU A N 1
ATOM 2973 C CA . GLU A 1 377 ? -0.122 3.994 2.985 1.00 26.73 377 GLU A CA 1
ATOM 2974 C C . GLU A 1 377 ? 1.052 3.868 3.966 1.00 26.73 377 GLU A C 1
ATOM 2976 O O . GLU A 1 377 ? 1.460 4.885 4.521 1.00 26.73 377 GLU A O 1
ATOM 2981 N N . PRO A 1 378 ? 1.631 2.678 4.206 1.00 26.08 378 PRO A N 1
ATOM 2982 C CA . PRO A 1 378 ? 2.814 2.577 5.050 1.00 26.08 378 PRO A CA 1
ATOM 2983 C C . PRO A 1 378 ? 3.956 3.384 4.409 1.00 26.08 378 PRO A C 1
ATOM 2985 O O . PRO A 1 378 ? 4.427 3.013 3.328 1.00 26.08 378 PRO A O 1
ATOM 2988 N N . PRO A 1 379 ? 4.462 4.466 5.030 1.00 23.25 379 PRO A N 1
ATOM 2989 C CA . PRO A 1 379 ? 5.723 5.012 4.585 1.00 23.25 379 PRO A CA 1
ATOM 2990 C C . PRO A 1 379 ? 6.831 4.033 4.983 1.00 23.25 379 PRO A C 1
ATOM 2992 O O . PRO A 1 379 ? 7.023 3.728 6.162 1.00 23.25 379 PRO A O 1
ATOM 2995 N N . ALA A 1 380 ? 7.630 3.625 3.997 1.00 25.58 380 ALA A N 1
ATOM 2996 C CA . ALA A 1 380 ? 9.055 3.461 4.232 1.00 25.58 380 ALA A CA 1
ATOM 2997 C C . ALA A 1 380 ? 9.576 4.823 4.728 1.00 25.58 380 ALA A C 1
ATOM 2999 O O . ALA A 1 380 ? 9.708 5.779 3.967 1.00 25.58 380 ALA A O 1
ATOM 3000 N N . THR A 1 381 ? 9.716 4.913 6.047 1.00 25.72 381 THR A N 1
ATOM 3001 C CA . THR A 1 381 ? 10.668 5.722 6.811 1.00 25.72 381 THR A CA 1
ATOM 3002 C C . THR A 1 381 ? 11.125 7.038 6.173 1.00 25.72 381 THR A C 1
ATOM 3004 O O . THR A 1 381 ? 12.048 7.027 5.375 1.00 25.72 381 THR A O 1
ATOM 3007 N N . VAL A 1 382 ? 10.625 8.185 6.653 1.00 23.17 382 VAL A N 1
ATOM 3008 C CA . VAL A 1 382 ? 11.468 9.342 7.032 1.00 23.17 382 VAL A CA 1
ATOM 3009 C C . VAL A 1 382 ? 10.707 10.168 8.074 1.00 23.17 382 VAL A C 1
ATOM 3011 O O . VAL A 1 382 ? 9.738 10.849 7.756 1.00 23.17 382 VAL A O 1
ATOM 3014 N N . SER A 1 383 ? 11.170 10.176 9.323 1.00 23.34 383 SER A N 1
ATOM 3015 C CA . SER A 1 383 ? 10.884 11.277 10.250 1.00 23.34 383 SER A CA 1
ATOM 3016 C C . SER A 1 383 ? 12.189 11.705 10.909 1.00 23.34 383 SER A C 1
ATOM 3018 O O . SER A 1 383 ? 12.738 11.011 11.760 1.00 23.34 383 SER A O 1
ATOM 3020 N N . ARG A 1 384 ? 12.713 12.858 10.478 1.00 23.47 384 ARG A N 1
ATOM 3021 C CA . ARG A 1 384 ? 13.734 13.600 11.221 1.00 23.47 384 ARG A CA 1
ATOM 3022 C C . ARG A 1 384 ? 13.022 14.420 12.288 1.00 23.47 384 ARG A C 1
ATOM 3024 O O . ARG A 1 384 ? 12.382 15.420 11.977 1.00 23.47 384 ARG A O 1
ATOM 3031 N N . VAL A 1 385 ? 13.175 14.004 13.539 1.00 24.34 385 VAL A N 1
ATOM 3032 C CA . VAL A 1 385 ? 12.938 14.857 14.702 1.00 24.34 385 VAL A CA 1
ATOM 3033 C C . VAL A 1 385 ? 14.169 15.744 14.868 1.00 24.34 385 VAL A C 1
ATOM 3035 O O . VAL A 1 385 ? 15.270 15.253 15.106 1.00 24.34 385 VAL A O 1
ATOM 3038 N N . ALA A 1 386 ? 13.990 17.056 14.728 1.00 23.50 386 ALA A N 1
ATOM 3039 C CA . ALA A 1 386 ? 14.925 18.020 15.284 1.00 23.50 386 ALA A CA 1
ATOM 3040 C C . ALA A 1 386 ? 14.611 18.149 16.780 1.00 23.50 386 ALA A C 1
ATOM 3042 O O . ALA A 1 386 ? 13.597 18.729 17.159 1.00 23.50 386 ALA A O 1
ATOM 3043 N N . SER A 1 387 ? 15.469 17.584 17.627 1.00 24.83 387 SER A N 1
ATOM 3044 C CA . SER A 1 387 ? 15.459 17.821 19.069 1.00 24.83 387 SER A CA 1
ATOM 3045 C C . SER A 1 387 ? 16.761 18.500 19.476 1.00 24.83 387 SER A C 1
ATOM 3047 O O . SER A 1 387 ? 17.838 17.922 19.340 1.00 24.83 387 SER A O 1
ATOM 3049 N N . GLY A 1 388 ? 16.637 19.711 20.010 1.00 24.53 388 GLY A N 1
ATOM 3050 C CA . GLY A 1 388 ? 17.690 20.442 20.704 1.00 24.53 388 GLY A CA 1
ATOM 3051 C C . GLY A 1 388 ? 17.050 21.435 21.672 1.00 24.53 388 GLY A C 1
ATOM 3052 O O . GLY A 1 388 ? 16.793 22.576 21.311 1.00 24.53 388 GLY A O 1
ATOM 3053 N N . ALA A 1 389 ? 16.720 20.954 22.870 1.00 21.50 389 ALA A N 1
ATOM 3054 C CA . ALA A 1 389 ? 16.334 21.733 24.053 1.00 21.50 389 ALA A CA 1
ATOM 3055 C C . ALA A 1 389 ? 17.590 22.346 24.735 1.00 21.50 389 ALA A C 1
ATOM 3057 O O . ALA A 1 389 ? 18.696 22.090 24.263 1.00 21.50 389 ALA A O 1
ATOM 3058 N N . PRO A 1 390 ? 17.517 22.925 25.952 1.00 33.34 390 PRO A N 1
ATOM 3059 C CA . PRO A 1 390 ? 16.678 24.007 26.492 1.00 33.34 390 PRO A CA 1
ATOM 3060 C C . PRO A 1 390 ? 17.547 25.179 27.039 1.00 33.34 390 PRO A C 1
ATOM 3062 O O . PRO A 1 390 ? 18.753 25.020 27.199 1.00 33.34 390 PRO A O 1
ATOM 3065 N N . ASN A 1 391 ? 16.953 26.321 27.434 1.00 25.36 391 ASN A N 1
ATOM 3066 C CA . ASN A 1 391 ? 17.307 26.957 28.721 1.00 25.36 391 ASN A CA 1
ATOM 3067 C C . ASN A 1 391 ? 16.362 28.076 29.192 1.00 25.36 391 ASN A C 1
ATOM 3069 O O . ASN A 1 391 ? 15.648 28.715 28.425 1.00 25.36 391 ASN A O 1
ATOM 3073 N N . ILE A 1 392 ? 16.368 28.238 30.514 1.00 27.69 392 ILE A N 1
ATOM 3074 C CA . ILE A 1 392 ? 15.433 28.954 31.384 1.00 27.69 392 ILE A CA 1
ATOM 3075 C C . ILE A 1 392 ? 15.751 30.464 31.494 1.00 27.69 392 ILE A C 1
ATOM 3077 O O . ILE A 1 392 ? 16.907 30.863 31.540 1.00 27.69 392 ILE A O 1
ATOM 3081 N N . ARG A 1 393 ? 14.664 31.252 31.571 1.00 25.88 393 ARG A N 1
ATOM 3082 C CA . ARG A 1 393 ? 14.424 32.631 32.076 1.00 25.88 393 ARG A CA 1
ATOM 3083 C C . ARG A 1 393 ? 15.598 33.490 32.599 1.00 25.88 393 ARG A C 1
ATOM 3085 O O . ARG A 1 393 ? 16.295 33.089 33.522 1.00 25.88 393 ARG A O 1
ATOM 3092 N N . GLY A 1 394 ? 15.575 34.782 32.234 1.00 24.56 394 GLY A N 1
ATOM 3093 C CA . GLY A 1 394 ? 16.072 35.871 33.096 1.00 24.56 394 GLY A CA 1
ATOM 3094 C C . GLY A 1 394 ? 16.266 37.234 32.410 1.00 24.56 394 GLY A C 1
ATOM 3095 O O . GLY A 1 394 ? 17.138 37.373 31.571 1.00 24.56 394 GLY A O 1
ATOM 3096 N N . ALA A 1 395 ? 15.440 38.210 32.793 1.00 24.88 395 ALA A N 1
ATOM 3097 C CA . ALA A 1 395 ? 15.321 39.621 32.384 1.00 24.88 395 ALA A CA 1
ATOM 3098 C C . ALA A 1 395 ? 16.598 40.474 32.141 1.00 24.88 395 ALA A C 1
ATOM 3100 O O . ALA A 1 395 ? 17.590 40.329 32.846 1.00 24.88 395 ALA A O 1
ATOM 3101 N N . GLY A 1 396 ? 16.472 41.495 31.269 1.00 24.30 396 GLY A N 1
ATOM 3102 C CA . GLY A 1 396 ? 17.260 42.744 31.328 1.00 24.30 396 GLY A CA 1
ATOM 3103 C C . GLY A 1 396 ? 17.731 43.317 29.977 1.00 24.30 396 GLY A C 1
ATOM 3104 O O . GLY A 1 396 ? 18.630 42.776 29.348 1.00 24.30 396 GLY A O 1
ATOM 3105 N N . THR A 1 397 ? 17.147 44.437 29.543 1.00 25.86 397 THR A N 1
ATOM 3106 C CA . THR A 1 397 ? 17.581 45.315 28.424 1.00 25.86 397 THR A CA 1
ATOM 3107 C C . THR A 1 397 ? 18.642 46.359 28.892 1.00 25.86 397 THR A C 1
ATOM 3109 O O . THR A 1 397 ? 18.985 46.356 30.070 1.00 25.86 397 THR A O 1
ATOM 3112 N N . PRO A 1 398 ? 19.126 47.328 28.071 1.00 43.34 398 PRO A N 1
ATOM 3113 C CA . PRO A 1 398 ? 20.240 47.197 27.117 1.00 43.34 398 PRO A CA 1
ATOM 3114 C C . PRO A 1 398 ? 21.297 48.338 27.227 1.00 43.34 398 PRO A C 1
ATOM 3116 O O . PRO A 1 398 ? 21.060 49.366 27.851 1.00 43.34 398 PRO A O 1
ATOM 3119 N N . SER A 1 399 ? 22.459 48.201 26.576 1.00 24.98 399 SER A N 1
ATOM 3120 C CA . SER A 1 399 ? 23.390 49.272 26.108 1.00 24.98 399 SER A CA 1
ATOM 3121 C C . SER A 1 399 ? 24.735 48.615 25.739 1.00 24.98 399 SER A C 1
ATOM 3123 O O . SER A 1 399 ? 24.979 47.501 26.179 1.00 24.98 399 SER A O 1
ATOM 3125 N N . ARG A 1 400 ? 25.719 49.168 25.020 1.00 24.16 400 ARG A N 1
ATOM 3126 C CA . ARG A 1 400 ? 25.954 50.212 23.994 1.00 24.16 400 ARG A CA 1
ATOM 3127 C C . ARG A 1 400 ? 27.506 50.228 23.867 1.00 24.16 400 ARG A C 1
ATOM 3129 O O . ARG A 1 400 ? 28.155 49.982 24.880 1.00 24.16 400 ARG A O 1
ATOM 3136 N N . THR A 1 401 ? 28.083 50.583 22.701 1.00 24.38 401 THR A N 1
ATOM 3137 C CA . THR A 1 401 ? 29.521 50.959 22.469 1.00 24.38 401 THR A CA 1
ATOM 3138 C C . THR A 1 401 ? 30.600 49.874 22.704 1.00 24.38 401 THR A C 1
ATOM 3140 O O . THR A 1 401 ? 30.460 49.058 23.594 1.00 24.38 401 THR A O 1
ATOM 3143 N N . SER A 1 402 ? 31.753 49.778 22.030 1.00 23.69 402 SER A N 1
ATOM 3144 C CA . SER A 1 402 ? 32.400 50.378 20.844 1.00 23.69 402 SER A CA 1
ATOM 3145 C C . SER A 1 402 ? 33.830 49.794 20.775 1.00 23.69 402 SER A C 1
ATOM 3147 O O . SER A 1 402 ? 34.385 49.567 21.842 1.00 23.69 402 SER A O 1
ATOM 3149 N N . SER A 1 403 ? 34.412 49.653 19.567 1.00 23.72 403 SER A N 1
ATOM 3150 C CA . SER A 1 403 ? 35.863 49.708 19.209 1.00 23.72 403 SER A CA 1
ATOM 3151 C C . SER A 1 403 ? 36.878 48.860 20.026 1.00 23.72 403 SER A C 1
ATOM 3153 O O . SER A 1 403 ? 36.895 48.865 21.244 1.00 23.72 403 SER A O 1
ATOM 3155 N N . THR A 1 404 ? 37.890 48.198 19.457 1.00 25.91 404 THR A N 1
ATOM 3156 C CA . THR A 1 404 ? 38.981 48.803 18.672 1.00 25.91 404 THR A CA 1
ATOM 3157 C C . THR A 1 404 ? 39.875 47.715 18.052 1.00 25.91 404 THR A C 1
ATOM 3159 O O . THR A 1 404 ? 39.961 46.589 18.532 1.00 25.91 404 THR A O 1
ATOM 3162 N N . ILE A 1 405 ? 40.524 48.137 16.975 1.00 24.59 405 ILE A N 1
ATOM 3163 C CA . ILE A 1 405 ? 41.467 47.511 16.046 1.00 24.59 405 ILE A CA 1
ATOM 3164 C C . ILE A 1 405 ? 42.797 47.090 16.702 1.00 24.59 405 ILE A C 1
ATOM 3166 O O . ILE A 1 405 ? 43.303 47.788 17.577 1.00 24.59 405 ILE A O 1
ATOM 3170 N N . GLY A 1 406 ? 43.412 46.025 16.175 1.00 23.09 406 GLY A N 1
ATOM 3171 C CA . GLY A 1 406 ? 44.828 45.685 16.356 1.00 23.09 406 GLY A CA 1
ATOM 3172 C C . GLY A 1 406 ? 45.288 44.656 15.316 1.00 23.09 406 GLY A C 1
ATOM 3173 O O . GLY A 1 406 ? 44.883 43.502 15.368 1.00 23.09 406 GLY A O 1
ATOM 3174 N N . VAL A 1 407 ? 46.082 45.113 14.347 1.00 23.25 407 VAL A N 1
ATOM 3175 C CA . VAL A 1 407 ? 46.550 44.432 13.124 1.00 23.25 407 VAL A CA 1
ATOM 3176 C C . VAL A 1 407 ? 48.006 43.981 13.278 1.00 23.25 407 VAL A C 1
ATOM 3178 O O . VAL A 1 407 ? 48.808 44.768 13.769 1.00 23.25 407 VAL A O 1
ATOM 3181 N N . SER A 1 408 ? 48.346 42.791 12.763 1.00 23.44 408 SER A N 1
ATOM 3182 C CA . SER A 1 408 ? 49.610 42.458 12.056 1.00 23.44 408 SER A CA 1
ATOM 3183 C C . SER A 1 408 ? 49.483 41.021 11.501 1.00 23.44 408 SER A C 1
ATOM 3185 O O . SER A 1 408 ? 49.298 40.099 12.292 1.00 23.44 408 SER A O 1
ATOM 3187 N N . SER A 1 409 ? 49.239 40.816 10.194 1.00 23.42 409 SER A N 1
ATOM 3188 C CA . SER A 1 409 ? 50.225 40.462 9.135 1.00 23.42 409 SER A CA 1
ATOM 3189 C C . SER A 1 409 ? 51.004 39.171 9.468 1.00 23.42 409 SER A C 1
ATOM 3191 O O . SER A 1 409 ? 51.636 39.096 10.510 1.00 23.42 409 SER A O 1
ATOM 3193 N N . ASP A 1 410 ? 50.997 38.086 8.688 1.00 22.44 410 ASP A N 1
ATOM 3194 C CA . ASP A 1 410 ? 51.207 38.005 7.241 1.00 22.44 410 ASP A CA 1
ATOM 3195 C C . ASP A 1 410 ? 50.835 36.623 6.659 1.00 22.44 410 ASP A C 1
ATOM 3197 O O . ASP A 1 410 ? 50.872 35.609 7.358 1.00 22.44 410 ASP A O 1
ATOM 3201 N N . ARG A 1 411 ? 50.635 36.619 5.329 1.00 24.39 411 ARG A N 1
ATOM 3202 C CA . ARG A 1 411 ? 50.452 35.503 4.367 1.00 24.39 411 ARG A CA 1
ATOM 3203 C C . ARG A 1 411 ? 49.018 35.085 4.031 1.00 24.39 411 ARG A C 1
ATOM 3205 O O . ARG A 1 411 ? 48.611 33.942 4.223 1.00 24.39 411 ARG A O 1
ATOM 3212 N N . SER A 1 412 ? 48.316 36.005 3.373 1.00 21.50 412 SER A N 1
ATOM 3213 C CA . SER A 1 412 ? 47.366 35.690 2.304 1.00 21.50 412 SER A CA 1
ATOM 3214 C C . SER A 1 412 ? 48.113 35.463 0.981 1.00 21.50 412 SER A C 1
ATOM 3216 O O . SER A 1 412 ? 48.974 36.251 0.596 1.00 21.50 412 SER A O 1
ATOM 3218 N N . ASN A 1 413 ? 47.760 34.384 0.282 1.00 22.98 413 ASN A N 1
ATOM 3219 C CA . ASN A 1 413 ? 47.894 34.279 -1.167 1.00 22.98 413 ASN A CA 1
ATOM 3220 C C . ASN A 1 413 ? 46.486 34.462 -1.739 1.00 22.98 413 ASN A C 1
ATOM 3222 O O . ASN A 1 413 ? 45.657 33.555 -1.669 1.00 22.98 413 ASN A O 1
ATOM 3226 N N . ASP A 1 414 ? 46.236 35.656 -2.264 1.00 22.03 414 ASP A N 1
ATOM 3227 C CA . ASP A 1 414 ? 45.163 35.933 -3.209 1.00 22.03 414 ASP A CA 1
ATOM 3228 C C . ASP A 1 414 ? 45.540 35.374 -4.591 1.00 22.03 414 ASP A C 1
ATOM 3230 O O . ASP A 1 414 ? 46.706 35.400 -4.981 1.00 22.03 414 ASP A O 1
ATOM 3234 N N . PHE A 1 415 ? 44.553 34.893 -5.346 1.00 22.02 415 PHE A N 1
ATOM 3235 C CA . PHE A 1 415 ? 44.043 35.566 -6.552 1.00 22.02 415 PHE A CA 1
ATOM 3236 C C . PHE A 1 415 ? 43.321 34.573 -7.469 1.00 22.02 415 PHE A C 1
ATOM 3238 O O . PHE A 1 415 ? 43.909 33.685 -8.085 1.00 22.02 415 PHE A O 1
ATOM 3245 N N . SER A 1 416 ? 42.017 34.801 -7.605 1.00 25.36 416 SER A N 1
ATOM 3246 C CA . SER A 1 416 ? 41.203 34.381 -8.744 1.00 25.36 416 SER A CA 1
ATOM 3247 C C . SER A 1 416 ? 41.780 34.899 -10.067 1.00 25.36 416 SER A C 1
ATOM 3249 O O . SER A 1 416 ? 42.387 35.973 -10.092 1.00 25.36 416 SER A O 1
ATOM 3251 N N . PRO A 1 417 ? 41.395 34.281 -11.195 1.00 23.70 417 PRO A N 1
ATOM 3252 C CA . PRO A 1 417 ? 41.076 35.081 -12.363 1.00 23.70 417 PRO A CA 1
ATOM 3253 C C . PRO A 1 417 ? 39.643 34.849 -12.852 1.00 23.70 417 PRO A C 1
ATOM 3255 O O . PRO A 1 417 ? 39.157 33.733 -13.023 1.00 23.70 417 PRO A O 1
ATOM 3258 N N . LEU A 1 418 ? 38.999 35.992 -13.074 1.00 23.55 418 LEU A N 1
ATOM 3259 C CA . LEU A 1 418 ? 37.909 36.267 -14.000 1.00 23.55 418 LEU A CA 1
ATOM 3260 C C . LEU A 1 418 ? 37.858 35.341 -15.225 1.00 23.55 418 LEU A C 1
ATOM 3262 O O . LEU A 1 418 ? 38.843 35.218 -15.944 1.00 23.55 418 LEU A O 1
ATOM 3266 N N . LEU A 1 419 ? 36.649 34.882 -15.561 1.00 24.06 419 LEU A N 1
ATOM 3267 C CA . LEU A 1 419 ? 36.158 34.872 -16.941 1.00 24.06 419 LEU A CA 1
ATOM 3268 C C . LEU A 1 419 ? 34.634 35.046 -16.937 1.00 24.06 419 LEU A C 1
ATOM 3270 O O . LEU A 1 419 ? 33.840 34.108 -16.972 1.00 24.06 419 LEU A O 1
ATOM 3274 N N . SER A 1 420 ? 34.241 36.316 -16.896 1.00 26.23 420 SER A N 1
ATOM 3275 C CA . SER A 1 420 ? 32.976 36.800 -17.422 1.00 26.23 420 SER A CA 1
ATOM 3276 C C . SER A 1 420 ? 32.928 36.522 -18.927 1.00 26.23 420 SER A C 1
ATOM 3278 O O . SER A 1 420 ? 33.496 37.268 -19.723 1.00 26.23 420 SER A O 1
ATOM 3280 N N . SER A 1 421 ? 32.225 35.470 -19.332 1.00 24.30 421 SER A N 1
ATOM 3281 C CA . SER A 1 421 ? 31.591 35.448 -20.646 1.00 24.30 421 SER A CA 1
ATOM 3282 C C . SER A 1 421 ? 30.099 35.584 -20.396 1.00 24.30 421 SER A C 1
ATOM 3284 O O . SER A 1 421 ? 29.504 34.776 -19.679 1.00 24.30 421 SER A O 1
ATOM 3286 N N . ALA A 1 422 ? 29.519 36.661 -20.916 1.00 30.16 422 ALA A N 1
ATOM 3287 C CA . ALA A 1 422 ? 28.089 36.873 -20.927 1.00 30.16 422 ALA A CA 1
ATOM 3288 C C . ALA A 1 422 ? 27.425 35.655 -21.580 1.00 30.16 422 ALA A C 1
ATOM 3290 O O . ALA A 1 422 ? 27.431 35.519 -22.805 1.00 30.16 422 ALA A O 1
ATOM 3291 N N . TYR A 1 423 ? 26.842 34.772 -20.767 1.00 23.41 423 TYR A N 1
ATOM 3292 C CA . TYR A 1 423 ? 25.869 33.817 -21.266 1.00 23.41 423 TYR A CA 1
ATOM 3293 C C . TYR A 1 423 ? 24.685 34.645 -21.757 1.00 23.41 423 TYR A C 1
ATOM 3295 O O . TYR A 1 423 ? 23.822 35.064 -20.984 1.00 23.41 423 TYR A O 1
ATOM 3303 N N . LYS A 1 424 ? 24.684 34.933 -23.064 1.00 26.05 424 LYS A N 1
ATOM 3304 C CA . LYS A 1 424 ? 23.481 35.310 -23.797 1.00 26.05 424 LYS A CA 1
ATOM 3305 C C . LYS A 1 424 ? 22.409 34.318 -23.368 1.00 26.05 424 LYS A C 1
ATOM 3307 O O . LYS A 1 424 ? 22.552 33.125 -23.628 1.00 26.05 424 LYS A O 1
ATOM 3312 N N . LYS A 1 425 ? 21.372 34.812 -22.685 1.00 25.36 425 LYS A N 1
ATOM 3313 C CA . LYS A 1 425 ? 20.147 34.049 -22.446 1.00 25.36 425 LYS A CA 1
ATOM 3314 C C . LYS A 1 425 ? 19.747 33.430 -23.790 1.00 25.36 425 LYS A C 1
ATOM 3316 O O . LYS A 1 425 ? 19.497 34.200 -24.723 1.00 25.36 425 LYS A O 1
ATOM 3321 N N . PRO A 1 426 ? 19.720 32.095 -23.931 1.00 25.59 426 PRO A N 1
ATOM 3322 C CA . PRO A 1 426 ? 19.087 31.510 -25.095 1.00 25.59 426 PRO A CA 1
ATOM 3323 C C . PRO A 1 426 ? 17.613 31.943 -25.080 1.00 25.59 426 PRO A C 1
ATOM 3325 O O . PRO A 1 426 ? 17.043 32.138 -23.998 1.00 25.59 426 PRO A O 1
ATOM 3328 N N . PRO A 1 427 ? 17.000 32.170 -26.252 1.00 25.33 427 PRO A N 1
ATOM 3329 C CA . PRO A 1 427 ? 15.598 32.545 -26.304 1.00 25.33 427 PRO A CA 1
ATOM 3330 C C . PRO A 1 427 ? 14.750 31.453 -25.628 1.00 25.33 427 PRO A C 1
ATOM 3332 O O . PRO A 1 427 ? 15.112 30.274 -25.693 1.00 25.33 427 PRO A O 1
ATOM 3335 N N . PRO A 1 428 ? 13.638 31.819 -24.968 1.00 27.23 428 PRO A N 1
ATOM 3336 C CA . PRO A 1 428 ? 12.742 30.844 -24.365 1.00 27.23 428 PRO A CA 1
ATOM 3337 C C . PRO A 1 428 ? 12.145 29.967 -25.470 1.00 27.23 428 PRO A C 1
ATOM 3339 O O . PRO A 1 428 ? 11.491 30.466 -26.384 1.00 27.23 428 PRO A O 1
ATOM 3342 N N . LEU A 1 429 ? 12.397 28.661 -25.399 1.00 28.56 429 LEU A N 1
ATOM 3343 C CA . LEU A 1 429 ? 11.808 27.677 -26.301 1.00 28.56 429 LEU A CA 1
ATOM 3344 C C . LEU A 1 429 ? 10.600 27.032 -25.615 1.00 28.56 429 LEU A C 1
ATOM 3346 O O . LEU A 1 429 ? 10.705 26.475 -24.526 1.00 28.56 429 LEU A O 1
ATOM 3350 N N . LEU A 1 430 ? 9.450 27.156 -26.275 1.00 28.73 430 LEU A N 1
ATOM 3351 C CA . LEU A 1 430 ? 8.172 26.538 -25.935 1.00 28.73 430 LEU A CA 1
ATOM 3352 C C . LEU A 1 430 ? 8.208 25.053 -26.318 1.00 28.73 430 LEU A C 1
ATOM 3354 O O . LEU A 1 430 ? 8.301 24.733 -27.501 1.00 28.73 430 LEU A O 1
ATOM 3358 N N . SER A 1 431 ? 8.063 24.147 -25.354 1.00 32.81 431 SER A N 1
ATOM 3359 C CA . SER A 1 431 ? 7.759 22.742 -25.639 1.00 32.81 431 SER A CA 1
ATOM 3360 C C . SER A 1 431 ? 6.644 22.256 -24.721 1.00 32.81 431 SER A C 1
ATOM 3362 O O . SER A 1 431 ? 6.837 22.098 -23.520 1.00 32.81 431 SER A O 1
ATOM 3364 N N . ARG A 1 432 ? 5.468 22.011 -25.308 1.00 35.91 432 ARG A N 1
ATOM 3365 C CA . ARG A 1 432 ? 4.387 21.230 -24.699 1.00 35.91 432 ARG A CA 1
ATOM 3366 C C . ARG A 1 432 ? 4.722 19.745 -24.820 1.00 35.91 432 ARG A C 1
ATOM 3368 O O . ARG A 1 432 ? 5.168 19.296 -25.879 1.00 35.91 432 ARG A O 1
ATOM 3375 N N . ALA A 1 433 ? 4.444 18.968 -23.780 1.00 36.62 433 ALA A N 1
ATOM 3376 C CA . ALA A 1 433 ? 4.335 17.527 -23.931 1.00 36.62 433 ALA A CA 1
ATOM 3377 C C . ALA A 1 433 ? 3.123 17.214 -24.816 1.00 36.62 433 ALA A C 1
ATOM 3379 O O . ALA A 1 433 ? 1.984 17.324 -24.383 1.00 36.62 433 ALA A O 1
ATOM 3380 N N . SER A 1 434 ? 3.375 16.865 -26.074 1.00 40.88 434 SER A N 1
ATOM 3381 C CA . SER A 1 434 ? 2.356 16.275 -26.947 1.00 40.88 434 SER A CA 1
ATOM 3382 C C . SER A 1 434 ? 2.251 14.776 -26.667 1.00 40.88 434 SER A C 1
ATOM 3384 O O . SER A 1 434 ? 3.208 14.166 -26.172 1.00 40.88 434 SER A O 1
ATOM 3386 N N . GLY A 1 435 ? 1.162 14.126 -27.089 1.00 39.72 435 GLY A N 1
ATOM 3387 C CA . GLY A 1 435 ? 1.020 12.656 -27.046 1.00 39.72 435 GLY A CA 1
ATOM 3388 C C . GLY A 1 435 ? 2.146 11.841 -27.735 1.00 39.72 435 GLY A C 1
ATOM 3389 O O . GLY A 1 435 ? 2.129 10.602 -27.727 1.00 39.72 435 GLY A O 1
ATOM 3390 N N . ARG A 1 436 ? 3.140 12.505 -28.350 1.00 39.06 436 ARG A N 1
ATOM 3391 C CA . ARG A 1 436 ? 4.342 11.918 -28.966 1.00 39.06 436 ARG A CA 1
ATOM 3392 C C . ARG A 1 436 ? 5.563 11.838 -28.036 1.00 39.06 436 ARG A C 1
ATOM 3394 O O . ARG A 1 436 ? 6.380 10.946 -28.255 1.00 39.06 436 ARG A O 1
ATOM 3401 N N . ASN A 1 437 ? 5.658 12.695 -27.014 1.00 40.47 437 ASN A N 1
ATOM 3402 C CA . ASN A 1 437 ? 6.847 12.841 -26.150 1.00 40.47 437 ASN A CA 1
ATOM 3403 C C . ASN A 1 437 ? 6.570 12.551 -24.669 1.00 40.47 437 ASN A C 1
ATOM 3405 O O . ASN A 1 437 ? 7.403 12.830 -23.813 1.00 40.47 437 ASN A O 1
ATOM 3409 N N . ALA A 1 438 ? 5.394 12.015 -24.362 1.00 41.53 438 ALA A N 1
ATOM 3410 C CA . ALA A 1 438 ? 4.958 11.868 -22.992 1.00 41.53 438 ALA A CA 1
ATOM 3411 C C . ALA A 1 438 ? 5.587 10.627 -22.305 1.00 41.53 438 ALA A C 1
ATOM 3413 O O . ALA A 1 438 ? 5.720 9.574 -22.948 1.00 41.53 438 ALA A O 1
ATOM 3414 N N . PRO A 1 439 ? 6.009 10.732 -21.030 1.00 44.03 439 PRO A N 1
ATOM 3415 C CA . PRO A 1 439 ? 6.630 9.652 -20.277 1.00 44.03 439 PRO A CA 1
ATOM 3416 C C . PRO A 1 439 ? 5.753 8.403 -20.246 1.00 44.03 439 PRO A C 1
ATOM 3418 O O . PRO A 1 439 ? 4.540 8.431 -20.030 1.00 44.03 439 PRO A O 1
ATOM 3421 N N . LYS A 1 440 ? 6.406 7.269 -20.481 1.00 53.69 440 LYS A N 1
ATOM 3422 C CA . LYS A 1 440 ? 5.744 5.976 -20.568 1.00 53.69 440 LYS A CA 1
ATOM 3423 C C . LYS A 1 440 ? 5.598 5.387 -19.179 1.00 53.69 440 LYS A C 1
ATOM 3425 O O . LYS A 1 440 ? 6.595 5.185 -18.490 1.00 53.69 440 LYS A O 1
ATOM 3430 N N . ILE A 1 441 ? 4.371 5.049 -18.805 1.00 54.91 441 ILE A N 1
ATOM 3431 C CA . ILE A 1 441 ? 4.162 4.096 -17.720 1.00 54.91 441 ILE A CA 1
ATOM 3432 C C . ILE A 1 441 ? 4.448 2.724 -18.318 1.00 54.91 441 ILE A C 1
ATOM 3434 O O . ILE A 1 441 ? 3.848 2.322 -19.320 1.00 54.91 441 ILE A O 1
ATOM 3438 N N . ILE A 1 442 ? 5.433 2.047 -17.746 1.00 59.88 442 ILE A N 1
ATOM 3439 C CA . ILE A 1 442 ? 5.812 0.698 -18.139 1.00 59.88 442 ILE A CA 1
ATOM 3440 C C . ILE A 1 442 ? 5.187 -0.231 -17.121 1.00 59.88 442 ILE A C 1
ATOM 3442 O O . ILE A 1 442 ? 5.437 -0.071 -15.931 1.00 59.88 442 ILE A O 1
ATOM 3446 N N . PHE A 1 443 ? 4.415 -1.187 -17.612 1.00 60.34 443 PHE A N 1
ATOM 3447 C CA . PHE A 1 443 ? 3.896 -2.292 -16.833 1.00 60.34 443 PHE A CA 1
ATOM 3448 C C . PHE A 1 443 ? 4.696 -3.526 -17.215 1.00 60.34 443 PHE A C 1
ATOM 3450 O O . PHE A 1 443 ? 4.652 -3.961 -18.366 1.00 60.34 443 PHE A O 1
ATOM 3457 N N . VAL A 1 444 ? 5.439 -4.092 -16.272 1.00 62.12 444 VAL A N 1
ATOM 3458 C CA . VAL A 1 444 ? 6.046 -5.411 -16.467 1.00 62.12 444 VAL A CA 1
ATOM 3459 C C . VAL A 1 444 ? 5.180 -6.419 -15.738 1.00 62.12 444 VAL A C 1
ATOM 3461 O O . VAL A 1 444 ? 5.123 -6.384 -14.515 1.00 62.12 444 VAL A O 1
ATOM 3464 N N . LYS A 1 445 ? 4.498 -7.266 -16.511 1.00 64.62 445 LYS A N 1
ATOM 3465 C CA . LYS A 1 445 ? 3.711 -8.399 -16.044 1.00 64.62 445 LYS A CA 1
ATOM 3466 C C . LYS A 1 445 ? 4.636 -9.576 -15.764 1.00 64.62 445 LYS A C 1
ATOM 3468 O O . LYS A 1 445 ? 5.254 -10.104 -16.692 1.00 64.62 445 LYS A O 1
ATOM 3473 N N . LEU A 1 446 ? 4.701 -10.019 -14.516 1.00 61.16 446 LEU A N 1
ATOM 3474 C CA . LEU A 1 446 ? 5.418 -11.244 -14.160 1.00 61.16 446 LEU A CA 1
ATOM 3475 C C . LEU A 1 446 ? 4.456 -12.436 -14.195 1.00 61.16 446 LEU A C 1
ATOM 3477 O O . LEU A 1 446 ? 3.609 -12.566 -13.315 1.00 61.16 446 LEU A O 1
ATOM 3481 N N . ASP A 1 447 ? 4.565 -13.296 -15.214 1.00 58.34 447 ASP A N 1
ATOM 3482 C CA . ASP A 1 447 ? 3.724 -14.491 -15.326 1.00 58.34 447 ASP A CA 1
ATOM 3483 C C . ASP A 1 447 ? 4.150 -15.568 -14.315 1.00 58.34 447 ASP A C 1
ATOM 3485 O O . ASP A 1 447 ? 5.330 -15.740 -13.978 1.00 58.34 447 ASP A O 1
ATOM 3489 N N . LYS A 1 448 ? 3.172 -16.371 -13.886 1.00 56.69 448 LYS A N 1
ATOM 3490 C CA . LYS A 1 448 ? 3.356 -17.480 -12.932 1.00 56.69 448 LYS A CA 1
ATOM 3491 C C . LYS A 1 448 ? 4.426 -18.478 -13.411 1.00 56.69 448 LYS A C 1
ATOM 3493 O O . LYS A 1 448 ? 5.296 -18.884 -12.626 1.00 56.69 448 LYS A O 1
ATOM 3498 N N . ASP A 1 449 ? 4.452 -18.740 -14.721 1.00 50.34 449 ASP A N 1
ATOM 3499 C CA . ASP A 1 449 ? 5.252 -19.784 -15.379 1.00 50.34 449 ASP A CA 1
ATOM 3500 C C . ASP A 1 449 ? 6.567 -19.294 -16.012 1.00 50.34 449 ASP A C 1
ATOM 3502 O O . ASP A 1 449 ? 7.074 -19.901 -16.952 1.00 50.34 449 ASP A O 1
ATOM 3506 N N . ARG A 1 450 ? 7.185 -18.241 -15.453 1.00 49.66 450 ARG A N 1
ATOM 3507 C CA . ARG A 1 450 ? 8.520 -17.713 -15.844 1.00 49.66 450 ARG A CA 1
ATOM 3508 C C . ARG A 1 450 ? 8.552 -16.842 -17.108 1.00 49.66 450 ARG A C 1
ATOM 3510 O O . ARG A 1 450 ? 9.636 -16.429 -17.515 1.00 49.66 450 ARG A O 1
ATOM 3517 N N . GLY A 1 451 ? 7.402 -16.528 -17.697 1.00 53.59 451 GLY A N 1
ATOM 3518 C CA . GLY A 1 451 ? 7.283 -15.459 -18.689 1.00 53.59 451 GLY A CA 1
ATOM 3519 C C . GLY A 1 451 ? 7.305 -14.083 -18.021 1.00 53.59 451 GLY A C 1
ATOM 3520 O O . GLY A 1 451 ? 6.788 -13.911 -16.920 1.00 53.59 451 GLY A O 1
ATOM 3521 N N . ALA A 1 452 ? 7.909 -13.096 -18.674 1.00 56.97 452 ALA A N 1
ATOM 3522 C CA . ALA A 1 452 ? 7.664 -11.696 -18.361 1.00 56.97 452 ALA A CA 1
ATOM 3523 C C . ALA A 1 452 ? 7.092 -11.053 -19.621 1.00 56.97 452 ALA A C 1
ATOM 3525 O O . ALA A 1 452 ? 7.769 -10.979 -20.647 1.00 56.97 452 ALA A O 1
ATOM 3526 N N . ASN A 1 453 ? 5.840 -10.621 -19.547 1.00 57.31 453 ASN A N 1
ATOM 3527 C CA . ASN A 1 453 ? 5.221 -9.813 -20.586 1.00 57.31 453 ASN A CA 1
ATOM 3528 C C . ASN A 1 453 ? 5.337 -8.348 -20.175 1.00 57.31 453 ASN A C 1
ATOM 3530 O O . ASN A 1 453 ? 5.319 -8.027 -18.991 1.00 57.31 453 ASN A O 1
ATOM 3534 N N . TRP A 1 454 ? 5.473 -7.430 -21.123 1.00 58.22 454 TRP A N 1
ATOM 3535 C CA . TRP A 1 454 ? 5.536 -6.012 -20.787 1.00 58.22 454 TRP A CA 1
ATOM 3536 C C . TRP A 1 454 ? 4.641 -5.193 -21.704 1.00 58.22 454 TRP A C 1
ATOM 3538 O O . TRP A 1 454 ? 4.506 -5.463 -22.896 1.00 58.22 454 TRP A O 1
ATOM 3548 N N . TYR A 1 455 ? 4.022 -4.180 -21.113 1.00 58.84 455 TYR A N 1
ATOM 3549 C CA . TYR A 1 455 ? 3.118 -3.252 -21.768 1.00 58.84 455 TYR A CA 1
ATOM 3550 C C . TYR A 1 455 ? 3.607 -1.829 -21.511 1.00 58.84 455 TYR A C 1
ATOM 3552 O O . TYR A 1 455 ? 4.127 -1.513 -20.440 1.00 58.84 455 TYR A O 1
ATOM 3560 N N . THR A 1 456 ? 3.435 -0.944 -22.488 1.00 51.81 456 THR A N 1
ATOM 3561 C CA . THR A 1 456 ? 3.707 0.487 -22.305 1.00 51.81 456 THR A CA 1
ATOM 3562 C C . THR A 1 456 ? 2.443 1.282 -22.560 1.00 51.81 456 THR A C 1
ATOM 3564 O O . THR A 1 456 ? 1.908 1.229 -23.668 1.00 51.81 456 THR A O 1
ATOM 3567 N N . GLY A 1 457 ? 2.007 2.053 -21.568 1.00 50.38 457 GLY A N 1
ATOM 3568 C CA . GLY A 1 457 ? 0.991 3.087 -21.732 1.00 50.38 457 GLY A CA 1
ATOM 3569 C C . GLY A 1 457 ? 1.648 4.440 -22.003 1.00 50.38 457 GLY A C 1
ATOM 3570 O O . GLY A 1 457 ? 2.686 4.761 -21.418 1.00 50.38 457 GLY A O 1
ATOM 3571 N N . ARG A 1 458 ? 1.057 5.246 -22.892 1.00 50.47 458 ARG A N 1
ATOM 3572 C CA . ARG A 1 458 ? 1.406 6.670 -23.002 1.00 50.47 458 ARG A CA 1
ATOM 3573 C C . ARG A 1 458 ? 0.540 7.435 -22.005 1.00 50.47 458 ARG A C 1
ATOM 3575 O O . ARG A 1 458 ? -0.679 7.386 -22.111 1.00 50.47 458 ARG A O 1
ATOM 3582 N N . SER A 1 459 ? 1.164 8.117 -21.055 1.00 47.59 459 SER A N 1
ATOM 3583 C CA . SER A 1 459 ? 0.507 9.075 -20.159 1.00 47.59 459 SER A CA 1
ATOM 3584 C C . SER A 1 459 ? 1.073 10.444 -20.484 1.00 47.59 459 SER A C 1
ATOM 3586 O O . SER A 1 459 ? 2.267 10.511 -20.762 1.00 47.59 459 SER A O 1
ATOM 3588 N N . LEU A 1 460 ? 0.260 11.510 -20.456 1.00 45.22 460 LEU A N 1
ATOM 3589 C CA . LEU A 1 460 ? 0.779 12.878 -20.590 1.00 45.22 460 LEU A CA 1
ATOM 3590 C C . LEU A 1 460 ? 1.893 13.137 -19.561 1.00 45.22 460 LEU A C 1
ATOM 3592 O O . LEU A 1 460 ? 1.968 12.457 -18.534 1.00 45.22 460 LEU A O 1
ATOM 3596 N N . ASP A 1 461 ? 2.777 14.089 -19.868 1.00 42.50 461 ASP A N 1
ATOM 3597 C CA . ASP A 1 461 ? 3.911 14.480 -19.024 1.00 42.50 461 ASP A CA 1
ATOM 3598 C C . ASP A 1 461 ? 3.422 15.140 -17.739 1.00 42.50 461 ASP A C 1
ATOM 3600 O O . ASP A 1 461 ? 3.221 16.344 -17.642 1.00 42.50 461 ASP A O 1
ATOM 3604 N N . VAL A 1 462 ? 3.162 14.277 -16.772 1.00 41.50 462 VAL A N 1
ATOM 3605 C CA . VAL A 1 462 ? 2.535 14.565 -15.487 1.00 41.50 462 VAL A CA 1
ATOM 3606 C C . VAL A 1 462 ? 3.606 14.430 -14.396 1.00 41.50 462 VAL A C 1
ATOM 3608 O O . VAL A 1 462 ? 3.439 13.774 -13.376 1.00 41.50 462 VAL A O 1
ATOM 3611 N N . PHE A 1 463 ? 4.808 14.935 -14.667 1.00 41.97 463 PHE A N 1
ATOM 3612 C CA . PHE A 1 463 ? 5.961 14.782 -13.774 1.00 41.97 463 PHE A CA 1
ATOM 3613 C C . PHE A 1 463 ? 6.622 16.112 -13.404 1.00 41.97 463 PHE A C 1
ATOM 3615 O O . PHE A 1 463 ? 7.660 16.091 -12.738 1.00 41.97 463 PHE A O 1
ATOM 3622 N N . ASN A 1 464 ? 6.031 17.248 -13.795 1.00 37.47 464 ASN A N 1
ATOM 3623 C CA . ASN A 1 464 ? 6.644 18.573 -13.635 1.00 37.47 464 ASN A CA 1
ATOM 3624 C C . ASN A 1 464 ? 5.818 19.581 -12.848 1.00 37.47 464 ASN A C 1
ATOM 3626 O O . ASN A 1 464 ? 6.357 20.623 -12.473 1.00 37.47 464 ASN A O 1
ATOM 3630 N N . SER A 1 465 ? 4.550 19.298 -12.563 1.00 37.19 465 SER A N 1
ATOM 3631 C CA . SER A 1 465 ? 3.747 20.121 -11.671 1.00 37.19 465 SER A CA 1
ATOM 3632 C C . SER A 1 465 ? 3.674 19.464 -10.291 1.00 37.19 465 SER A C 1
ATOM 3634 O O . SER A 1 465 ? 3.544 18.250 -10.149 1.00 37.19 465 SER A O 1
ATOM 3636 N N . SER A 1 466 ? 3.742 20.262 -9.226 1.00 37.53 466 SER A N 1
ATOM 3637 C CA . SER A 1 466 ? 3.467 19.775 -7.870 1.00 37.53 466 SER A CA 1
ATOM 3638 C C . SER A 1 466 ? 2.020 19.280 -7.720 1.00 37.53 466 SER A C 1
ATOM 3640 O O . SER A 1 466 ? 1.731 18.508 -6.805 1.00 37.53 466 SER A O 1
ATOM 3642 N N . ALA A 1 467 ? 1.109 19.687 -8.614 1.00 37.28 467 ALA A N 1
ATOM 3643 C CA . ALA A 1 467 ? -0.258 19.177 -8.720 1.00 37.28 467 ALA A CA 1
ATOM 3644 C C . ALA A 1 467 ? -0.314 17.757 -9.312 1.00 37.28 467 ALA A C 1
ATOM 3646 O O . ALA A 1 467 ? -1.296 17.050 -9.160 1.00 37.28 467 ALA A O 1
ATOM 3647 N N . ASP A 1 468 ? 0.753 17.275 -9.941 1.00 43.09 468 ASP A N 1
ATOM 3648 C CA . ASP A 1 468 ? 0.746 15.992 -10.647 1.00 43.09 468 ASP A CA 1
ATOM 3649 C C . ASP A 1 468 ? 0.832 14.771 -9.712 1.00 43.09 468 ASP A C 1
ATOM 3651 O O . ASP A 1 468 ? 0.763 13.618 -10.144 1.00 43.09 468 ASP A O 1
ATOM 3655 N N . LEU A 1 469 ? 0.930 15.017 -8.401 1.00 37.69 469 LEU A N 1
ATOM 3656 C CA . LEU A 1 469 ? 0.789 14.004 -7.360 1.00 37.69 469 LEU A CA 1
ATOM 3657 C C . LEU A 1 469 ? -0.610 13.344 -7.374 1.00 37.69 469 LEU A C 1
ATOM 3659 O O . LEU A 1 469 ? -0.714 12.206 -6.915 1.00 37.69 469 LEU A O 1
ATOM 3663 N N . TYR A 1 470 ? -1.652 13.996 -7.924 1.00 38.69 470 TYR A N 1
ATOM 3664 C CA . TYR A 1 470 ? -3.041 13.477 -7.995 1.00 38.69 470 TYR A CA 1
ATOM 3665 C C . TYR A 1 470 ? -3.248 12.361 -9.015 1.00 38.69 470 TYR A C 1
ATOM 3667 O O . TYR A 1 470 ? -4.237 11.640 -8.947 1.00 38.69 470 TYR A O 1
ATOM 3675 N N . ASN A 1 471 ? -2.306 12.174 -9.936 1.00 44.06 471 ASN A N 1
ATOM 3676 C CA . ASN A 1 471 ? -2.545 11.443 -11.181 1.00 44.06 471 ASN A CA 1
ATOM 3677 C C . ASN A 1 471 ? -2.081 9.980 -11.139 1.00 44.06 471 ASN A C 1
ATOM 3679 O O . ASN A 1 471 ? -1.795 9.368 -12.168 1.00 44.06 471 ASN A O 1
ATOM 3683 N N . ARG A 1 472 ? -1.951 9.434 -9.928 1.00 49.59 472 ARG A N 1
ATOM 3684 C CA . ARG A 1 472 ? -1.442 8.091 -9.647 1.00 49.59 472 ARG A CA 1
ATOM 3685 C C . ARG A 1 472 ? -2.218 7.504 -8.496 1.00 49.59 472 ARG A C 1
ATOM 3687 O O . ARG A 1 472 ? -1.876 7.711 -7.335 1.00 49.59 472 ARG A O 1
ATOM 3694 N N . GLN A 1 473 ? -3.307 6.844 -8.833 1.00 51.22 473 GLN A N 1
ATOM 3695 C CA . GLN A 1 473 ? -4.210 6.288 -7.848 1.00 51.22 473 GLN A CA 1
ATOM 3696 C C . GLN A 1 473 ? -4.438 4.855 -8.249 1.00 51.22 473 GLN A C 1
ATOM 3698 O O . GLN A 1 473 ? -5.174 4.550 -9.187 1.00 51.22 473 GLN A O 1
ATOM 3703 N N . PHE A 1 474 ? -3.657 4.012 -7.597 1.00 51.44 474 PHE A N 1
ATOM 3704 C CA . PHE A 1 474 ? -3.549 2.608 -7.895 1.00 51.44 474 PHE A CA 1
ATOM 3705 C C . PHE A 1 474 ? -4.006 1.846 -6.667 1.00 51.44 474 PHE A C 1
ATOM 3707 O O . PHE A 1 474 ? -3.679 2.211 -5.541 1.00 51.44 474 PHE A O 1
ATOM 3714 N N . MET A 1 475 ? -4.745 0.773 -6.890 1.00 49.84 475 MET A N 1
ATOM 3715 C CA . MET A 1 475 ? -5.055 -0.177 -5.843 1.00 49.84 475 MET A CA 1
ATOM 3716 C C . MET A 1 475 ? -4.526 -1.556 -6.172 1.00 49.84 475 MET A C 1
ATOM 3718 O O . MET A 1 475 ? -4.557 -2.001 -7.322 1.00 49.84 475 MET A O 1
ATOM 3722 N N . ALA A 1 476 ? -4.163 -2.255 -5.102 1.00 43.94 476 ALA A N 1
ATOM 3723 C CA . ALA A 1 476 ? -4.044 -3.699 -5.051 1.00 43.94 476 ALA A CA 1
ATOM 3724 C C . ALA A 1 476 ? -5.432 -4.334 -4.858 1.00 43.94 476 ALA A C 1
ATOM 3726 O O . ALA A 1 476 ? -6.212 -3.895 -4.012 1.00 43.94 476 ALA A O 1
ATOM 3727 N N . GLY A 1 477 ? -5.741 -5.352 -5.662 1.00 39.69 477 GLY A N 1
ATOM 3728 C CA . GLY A 1 477 ? -7.036 -6.024 -5.637 1.00 39.69 477 GLY A CA 1
ATOM 3729 C C . GLY A 1 477 ? -7.219 -6.988 -4.458 1.00 39.69 477 GLY A C 1
ATOM 3730 O O . GLY A 1 477 ? -6.295 -7.685 -4.046 1.00 39.69 477 GLY A O 1
ATOM 3731 N N . ALA A 1 478 ? -8.457 -7.117 -3.987 1.00 37.28 478 ALA A N 1
ATOM 3732 C CA . ALA A 1 478 ? -8.949 -8.239 -3.193 1.00 37.28 478 ALA A CA 1
ATOM 3733 C C . ALA A 1 478 ? -10.406 -8.575 -3.567 1.00 37.28 478 ALA A C 1
ATOM 3735 O O . ALA A 1 478 ? -11.216 -7.693 -3.814 1.00 37.28 478 ALA A O 1
ATOM 3736 N N . LEU A 1 479 ? -10.728 -9.874 -3.637 1.00 40.97 479 LEU A N 1
ATOM 3737 C CA . LEU A 1 479 ? -11.981 -10.453 -4.163 1.00 40.97 479 LEU A CA 1
ATOM 3738 C C . LEU A 1 479 ? -12.244 -10.123 -5.644 1.00 40.97 479 LEU A C 1
ATOM 3740 O O . LEU A 1 479 ? -13.151 -9.378 -5.988 1.00 40.97 479 LEU A O 1
ATOM 3744 N N . GLY A 1 480 ? -11.453 -10.702 -6.551 1.00 46.62 480 GLY A N 1
ATOM 3745 C CA . GLY A 1 480 ? -11.712 -10.621 -7.998 1.00 46.62 480 GLY A CA 1
ATOM 3746 C C . GLY A 1 480 ? -10.496 -10.325 -8.864 1.00 46.62 480 GLY A C 1
ATOM 3747 O O . GLY A 1 480 ? -10.599 -10.464 -10.072 1.00 46.62 480 GLY A O 1
ATOM 3748 N N . GLN A 1 481 ? -9.349 -10.006 -8.255 1.00 55.66 481 GLN A N 1
ATOM 3749 C CA . GLN A 1 481 ? -8.036 -10.039 -8.911 1.00 55.66 481 GLN A CA 1
ATOM 3750 C C . GLN A 1 481 ? -7.831 -9.056 -10.086 1.00 55.66 481 GLN A C 1
ATOM 3752 O O . GLN A 1 481 ? -6.915 -9.221 -10.889 1.00 55.66 481 GLN A O 1
ATOM 3757 N N . GLN A 1 482 ? -8.658 -8.014 -10.151 1.00 61.94 482 GLN A N 1
ATOM 3758 C CA . GLN A 1 482 ? -8.592 -6.939 -11.137 1.00 61.94 482 GLN A CA 1
ATOM 3759 C C . GLN A 1 482 ? -7.753 -5.780 -10.585 1.00 61.94 482 GLN A C 1
ATOM 3761 O O . GLN A 1 482 ? -7.897 -5.417 -9.416 1.00 61.94 482 GLN A O 1
ATOM 3766 N N . VAL A 1 483 ? -6.910 -5.176 -11.424 1.00 67.25 483 VAL A N 1
ATOM 3767 C CA . VAL A 1 483 ? -6.220 -3.917 -11.095 1.00 67.25 483 VAL A CA 1
ATOM 3768 C C . VAL A 1 483 ? -6.951 -2.786 -11.796 1.00 67.25 483 VAL A C 1
ATOM 3770 O O . VAL A 1 483 ? -7.056 -2.805 -13.019 1.00 67.25 483 VAL A O 1
ATOM 3773 N N . GLY A 1 484 ? -7.449 -1.821 -11.026 1.00 73.50 484 GLY A N 1
ATOM 3774 C CA . GLY A 1 484 ? -8.048 -0.588 -11.528 1.00 73.50 484 GLY A CA 1
ATOM 3775 C C . GLY A 1 484 ? -7.144 0.601 -11.224 1.00 73.50 484 GLY A C 1
ATOM 3776 O O . GLY A 1 484 ? -6.636 0.728 -10.109 1.00 73.50 484 GLY A O 1
ATOM 3777 N N . MET A 1 485 ? -6.933 1.467 -12.209 1.00 75.69 485 MET A N 1
ATOM 3778 C CA . MET A 1 485 ? -6.159 2.694 -12.044 1.00 75.69 485 MET A CA 1
ATOM 3779 C C . MET A 1 485 ? -6.759 3.831 -12.859 1.00 75.69 485 MET A C 1
ATOM 3781 O O . MET A 1 485 ? -7.294 3.612 -13.944 1.00 75.69 485 MET A O 1
ATOM 3785 N N . ILE A 1 486 ? -6.627 5.055 -12.357 1.00 75.69 486 ILE A N 1
ATOM 3786 C CA . ILE A 1 486 ? -6.993 6.262 -13.101 1.00 75.69 486 ILE A CA 1
ATOM 3787 C C . ILE A 1 486 ? -5.709 6.934 -13.590 1.00 75.69 486 ILE A C 1
ATOM 3789 O O . ILE A 1 486 ? -4.811 7.218 -12.797 1.00 75.69 486 ILE A O 1
ATOM 3793 N N . LEU A 1 487 ? -5.622 7.168 -14.900 1.00 72.81 487 LEU A N 1
ATOM 3794 C CA . LEU A 1 487 ? -4.515 7.850 -15.576 1.00 72.81 487 LEU A CA 1
ATOM 3795 C C . LEU A 1 487 ? -5.041 9.050 -16.367 1.00 72.81 487 LEU A C 1
ATOM 3797 O O . LEU A 1 487 ? -6.228 9.117 -16.658 1.00 72.81 487 LEU A O 1
ATOM 3801 N N . TYR A 1 488 ? -4.157 9.956 -16.788 1.00 69.94 488 TYR A N 1
ATOM 3802 C CA . TYR A 1 488 ? -4.516 11.067 -17.675 1.00 69.94 488 TYR A CA 1
ATOM 3803 C C . TYR A 1 488 ? -3.792 10.945 -19.008 1.00 69.94 488 TYR A C 1
ATOM 3805 O O . TYR A 1 488 ? -2.563 10.845 -19.078 1.00 69.94 488 TYR A O 1
ATOM 3813 N N . GLN A 1 489 ? -4.565 10.963 -20.086 1.00 67.38 489 GLN A N 1
ATOM 3814 C CA . GLN A 1 489 ? -4.056 10.914 -21.449 1.00 67.38 489 GLN A CA 1
ATOM 3815 C C . GLN A 1 489 ? -4.311 12.223 -22.173 1.00 67.38 489 GLN A C 1
ATOM 3817 O O . GLN A 1 489 ? -5.269 12.923 -21.871 1.00 67.38 489 GLN A O 1
ATOM 3822 N N . ALA A 1 490 ? -3.460 12.526 -23.151 1.00 60.25 490 ALA A N 1
ATOM 3823 C CA . ALA A 1 490 ? -3.731 13.604 -24.089 1.00 60.25 490 ALA A CA 1
ATOM 3824 C C . ALA A 1 490 ? -4.860 13.151 -25.000 1.00 60.25 490 ALA A C 1
ATOM 3826 O O . ALA A 1 490 ? -4.776 12.081 -25.615 1.00 60.25 490 ALA A O 1
ATOM 3827 N N . ASP A 1 491 ? -5.901 13.960 -25.095 1.00 61.78 491 ASP A N 1
ATOM 3828 C CA . ASP A 1 491 ? -6.866 13.807 -26.164 1.00 61.78 491 ASP A CA 1
ATOM 3829 C C . ASP A 1 491 ? -6.304 14.330 -27.502 1.00 61.78 491 ASP A C 1
ATOM 3831 O O . ASP A 1 491 ? -5.128 14.673 -27.635 1.00 61.78 491 ASP A O 1
ATOM 3835 N N . VAL A 1 492 ? -7.145 14.360 -28.538 1.00 67.56 492 VAL A N 1
ATOM 3836 C CA . VAL A 1 492 ? -6.751 14.829 -29.880 1.00 67.56 492 VAL A CA 1
ATOM 3837 C C . VAL A 1 492 ? -6.333 16.304 -29.917 1.00 67.56 492 VAL A C 1
ATOM 3839 O O . VAL A 1 492 ? -5.700 16.726 -30.882 1.00 67.56 492 VAL A O 1
ATOM 3842 N N . THR A 1 493 ? -6.676 17.070 -28.881 1.00 63.38 493 THR A N 1
ATOM 3843 C CA . THR A 1 493 ? -6.337 18.485 -28.694 1.00 63.38 493 THR A CA 1
ATOM 3844 C C . THR A 1 493 ? -5.190 18.702 -27.700 1.00 63.38 493 THR A C 1
ATOM 3846 O O . THR A 1 493 ? -4.887 19.845 -27.367 1.00 63.38 493 THR A O 1
ATOM 3849 N N . ASP A 1 494 ? -4.520 17.624 -27.269 1.00 58.09 494 ASP A N 1
ATOM 3850 C CA . ASP A 1 494 ? -3.507 17.612 -26.205 1.00 58.09 494 ASP A CA 1
ATOM 3851 C C . ASP A 1 494 ? -4.042 18.117 -24.839 1.00 58.09 494 ASP A C 1
ATOM 3853 O O . ASP A 1 494 ? -3.266 18.541 -23.980 1.00 58.09 494 ASP A O 1
ATOM 3857 N N . GLU A 1 495 ? -5.358 18.048 -24.601 1.00 63.25 495 GLU A N 1
ATOM 3858 C CA . GLU A 1 495 ? -5.961 18.313 -23.288 1.00 63.25 495 GLU A CA 1
ATOM 3859 C C . GLU A 1 495 ? -5.922 17.053 -22.405 1.00 63.25 495 GLU A C 1
ATOM 3861 O O . GLU A 1 495 ? -6.056 15.934 -22.920 1.00 63.25 495 GLU A O 1
ATOM 3866 N N . PRO A 1 496 ? -5.749 17.195 -21.076 1.00 65.88 496 PRO A N 1
ATOM 3867 C CA . PRO A 1 496 ? -5.744 16.061 -20.163 1.00 65.88 496 PRO A CA 1
ATOM 3868 C C . PRO A 1 496 ? -7.148 15.458 -20.025 1.00 65.88 496 PRO A C 1
ATOM 3870 O O . PRO A 1 496 ? -8.088 16.098 -19.559 1.00 65.88 496 PRO A O 1
ATOM 3873 N N . LEU A 1 497 ? -7.273 14.183 -20.381 1.00 71.31 497 LEU A N 1
ATOM 3874 C CA . LEU A 1 497 ? -8.490 13.394 -20.245 1.00 71.31 497 LEU A CA 1
ATOM 3875 C C . LEU A 1 497 ? -8.246 12.231 -19.276 1.00 71.31 497 LEU A C 1
ATOM 3877 O O . LEU A 1 497 ? -7.361 11.407 -19.543 1.00 71.31 497 LEU A O 1
ATOM 3881 N N . PRO A 1 498 ? -9.023 12.115 -18.186 1.00 79.56 498 PRO A N 1
ATOM 3882 C CA . PRO A 1 498 ? -8.924 10.963 -17.314 1.00 79.56 498 PRO A CA 1
ATOM 3883 C C . PRO A 1 498 ? -9.410 9.697 -18.024 1.00 79.56 498 PRO A C 1
ATOM 3885 O O . PRO A 1 498 ? -10.425 9.683 -18.729 1.00 79.56 498 PRO A O 1
ATOM 3888 N N . VAL A 1 499 ? -8.679 8.610 -17.814 1.00 79.81 499 VAL A N 1
ATOM 3889 C CA . VAL A 1 499 ? -8.981 7.273 -18.316 1.00 79.81 499 VAL A CA 1
ATOM 3890 C C . VAL A 1 499 ? -8.876 6.273 -17.176 1.00 79.81 499 VAL A C 1
ATOM 3892 O O . VAL A 1 499 ? -7.938 6.319 -16.380 1.00 79.81 499 VAL A O 1
ATOM 3895 N N . PHE A 1 500 ? -9.833 5.359 -17.103 1.00 84.25 500 PHE A N 1
ATOM 3896 C CA . PHE A 1 500 ? -9.761 4.207 -16.225 1.00 84.25 500 PHE A CA 1
ATOM 3897 C C . PHE A 1 500 ? -9.080 3.071 -16.982 1.00 84.25 500 PHE A C 1
ATOM 3899 O O . PHE A 1 500 ? -9.560 2.631 -18.025 1.00 84.25 500 PHE A O 1
ATOM 3906 N N . VAL A 1 501 ? -7.938 2.618 -16.479 1.00 78.00 501 VAL A N 1
ATOM 3907 C CA . VAL A 1 501 ? -7.257 1.428 -16.979 1.00 78.00 501 VAL A CA 1
ATOM 3908 C C . VAL A 1 501 ? -7.562 0.279 -16.037 1.00 78.00 501 VAL A C 1
ATOM 3910 O O . VAL A 1 501 ? -7.315 0.354 -14.835 1.00 78.00 501 VAL A O 1
ATOM 3913 N N . GLN A 1 502 ? -8.072 -0.799 -16.614 1.00 78.12 502 GLN A N 1
ATOM 3914 C CA . GLN A 1 502 ? -8.301 -2.054 -15.931 1.00 78.12 502 GLN A CA 1
ATOM 3915 C C . GLN A 1 502 ? -7.359 -3.108 -16.494 1.00 78.12 502 GLN A C 1
ATOM 3917 O O . GLN A 1 502 ? -7.194 -3.221 -17.708 1.00 78.12 502 GLN A O 1
ATOM 3922 N N . VAL A 1 503 ? -6.783 -3.926 -15.622 1.00 70.44 503 VAL A N 1
ATOM 3923 C CA . VAL A 1 503 ? -6.083 -5.140 -16.034 1.00 70.44 503 VAL A CA 1
ATOM 3924 C C . VAL A 1 503 ? -6.777 -6.351 -15.433 1.00 70.44 503 VAL A C 1
ATOM 3926 O O . VAL A 1 503 ? -7.021 -6.409 -14.228 1.00 70.44 503 VAL A O 1
ATOM 3929 N N . THR A 1 504 ? -7.153 -7.301 -16.286 1.00 69.38 504 THR A N 1
ATOM 3930 C CA . THR A 1 504 ? -7.855 -8.535 -15.905 1.00 69.38 504 THR A CA 1
ATOM 3931 C C . THR A 1 504 ? -7.368 -9.662 -16.796 1.00 69.38 504 THR A C 1
ATOM 3933 O O . THR A 1 504 ? -7.270 -9.481 -18.012 1.00 69.38 504 THR A O 1
ATOM 3936 N N . GLU A 1 505 ? -6.978 -10.790 -16.201 1.00 66.19 505 GLU A N 1
ATOM 3937 C CA . GLU A 1 505 ? -6.401 -11.936 -16.918 1.00 66.19 505 GLU A CA 1
ATOM 3938 C C . GLU A 1 505 ? -5.219 -11.547 -17.834 1.00 66.19 505 GLU A C 1
ATOM 3940 O O . GLU A 1 505 ? -4.984 -12.116 -18.901 1.00 66.19 505 GLU A O 1
ATOM 3945 N N . GLY A 1 506 ? -4.455 -10.526 -17.436 1.00 59.50 506 GLY A N 1
ATOM 3946 C CA . GLY A 1 506 ? -3.300 -10.024 -18.180 1.00 59.50 506 GLY A CA 1
ATOM 3947 C C . GLY A 1 506 ? -3.639 -9.216 -19.432 1.00 59.50 506 GLY A C 1
ATOM 3948 O O . GLY A 1 506 ? -2.714 -8.823 -20.145 1.00 59.50 506 GLY A O 1
ATOM 3949 N N . LYS A 1 507 ? -4.922 -8.947 -19.695 1.00 67.38 507 LYS A N 1
ATOM 3950 C CA . LYS A 1 507 ? -5.383 -8.032 -20.742 1.00 67.38 507 LYS A CA 1
ATOM 3951 C C . LYS A 1 507 ? -5.658 -6.665 -20.133 1.00 67.38 507 LYS A C 1
ATOM 3953 O O . LYS A 1 507 ? -6.350 -6.553 -19.124 1.00 67.38 507 LYS A O 1
ATOM 3958 N N . MET A 1 508 ? -5.110 -5.632 -20.763 1.00 72.81 508 MET A N 1
ATOM 3959 C CA . MET A 1 508 ? -5.358 -4.244 -20.392 1.00 72.81 508 MET A CA 1
ATOM 3960 C C . MET A 1 508 ? -6.554 -3.714 -21.184 1.00 72.81 508 MET A C 1
ATOM 3962 O O . MET A 1 508 ? -6.547 -3.741 -22.415 1.00 72.81 508 MET A O 1
ATOM 3966 N N . MET A 1 509 ? -7.554 -3.216 -20.473 1.00 77.94 509 MET A N 1
ATOM 3967 C CA . MET A 1 509 ? -8.658 -2.430 -21.004 1.00 77.94 509 MET A CA 1
ATOM 3968 C C . MET A 1 509 ? -8.472 -0.985 -20.560 1.00 77.94 509 MET A C 1
ATOM 3970 O O . MET A 1 509 ? -7.957 -0.714 -19.475 1.00 77.94 509 MET A O 1
ATOM 3974 N N . GLN A 1 510 ? -8.883 -0.053 -21.404 1.00 81.38 510 GLN A N 1
ATOM 3975 C CA . GLN A 1 510 ? -8.852 1.356 -21.084 1.00 81.38 510 GLN A CA 1
ATOM 3976 C C . GLN A 1 510 ? -10.164 1.993 -21.516 1.00 81.38 510 GLN A C 1
ATOM 3978 O O . GLN A 1 510 ? -10.507 1.933 -22.694 1.00 81.38 510 GLN A O 1
ATOM 3983 N N . GLU A 1 511 ? -10.825 2.659 -20.579 1.00 86.62 511 GLU A N 1
ATOM 3984 C CA . GLU A 1 511 ? -12.072 3.377 -20.806 1.00 86.62 511 GLU A CA 1
ATOM 3985 C C . GLU A 1 511 ? -11.890 4.861 -20.478 1.00 86.62 511 GLU A C 1
ATOM 3987 O O . GLU A 1 511 ? -11.192 5.228 -19.530 1.00 86.62 511 GLU A O 1
ATOM 3992 N N . LYS A 1 512 ? -12.488 5.739 -21.282 1.00 86.94 512 LYS A N 1
ATOM 3993 C CA . LYS A 1 512 ? -12.452 7.186 -21.038 1.00 86.94 512 LYS A CA 1
ATOM 3994 C C . LYS A 1 512 ? -13.561 7.560 -20.068 1.00 86.94 512 LYS A C 1
ATOM 3996 O O . LYS A 1 512 ? -14.684 7.088 -20.209 1.00 86.94 512 LYS A O 1
ATOM 4001 N N . PHE A 1 513 ? -13.271 8.453 -19.129 1.00 87.12 513 PHE A N 1
ATOM 4002 C CA . PHE A 1 513 ? -14.342 9.034 -18.328 1.00 87.12 513 PHE A CA 1
ATOM 4003 C C . PHE A 1 513 ? -15.243 9.917 -19.211 1.00 87.12 513 PHE A C 1
ATOM 4005 O O . PHE A 1 513 ? -14.753 10.550 -20.152 1.00 87.12 513 PHE A O 1
ATOM 4012 N N . PRO A 1 514 ? -16.553 9.987 -18.914 1.00 84.75 514 PRO A N 1
ATOM 4013 C CA . PRO A 1 514 ? -17.513 10.739 -19.723 1.00 84.75 514 PRO A CA 1
ATOM 4014 C C . PRO A 1 514 ? -17.332 12.262 -19.626 1.00 84.75 514 PRO A C 1
ATOM 4016 O O . PRO A 1 514 ? -17.873 12.994 -20.451 1.00 84.75 514 PRO A O 1
ATOM 4019 N N . VAL A 1 515 ? -16.582 12.743 -18.630 1.00 83.12 515 VAL A N 1
ATOM 4020 C CA . VAL A 1 515 ? -16.388 14.167 -18.338 1.00 83.12 515 VAL A CA 1
ATOM 4021 C C . VAL A 1 515 ? -14.892 14.490 -18.344 1.00 83.12 515 VAL A C 1
ATOM 4023 O O . VAL A 1 515 ? -14.078 13.753 -17.782 1.00 83.12 515 VAL A O 1
ATOM 4026 N N . LYS A 1 516 ? -14.532 15.592 -19.010 1.00 77.62 516 LYS A N 1
ATOM 4027 C CA . LYS A 1 516 ? -13.175 16.161 -19.019 1.00 77.62 516 LYS A CA 1
ATOM 4028 C C . LYS A 1 516 ? -12.892 16.906 -17.709 1.00 77.62 516 LYS A C 1
ATOM 4030 O O . LYS A 1 516 ? -13.814 17.214 -16.966 1.00 77.62 516 LYS A O 1
ATOM 4035 N N . ASN A 1 517 ? -11.625 17.212 -17.426 1.00 78.06 517 ASN A N 1
ATOM 4036 C CA . ASN A 1 517 ? -11.234 18.060 -16.287 1.00 78.06 517 ASN A CA 1
ATOM 4037 C C . ASN A 1 517 ? -11.697 17.555 -14.906 1.00 78.06 517 ASN A C 1
ATOM 4039 O O . ASN A 1 517 ? -11.827 18.336 -13.962 1.00 78.06 517 ASN A O 1
ATOM 4043 N N . LEU A 1 518 ? -11.924 16.245 -14.770 1.00 80.31 518 LEU A N 1
ATOM 4044 C CA . LEU A 1 518 ? -12.092 15.619 -13.464 1.00 80.31 518 LEU A CA 1
ATOM 4045 C C . LEU A 1 518 ? -10.728 15.460 -12.797 1.00 80.31 518 LEU A C 1
ATOM 4047 O O . LEU A 1 518 ? -9.772 15.066 -13.455 1.00 80.31 518 LEU A O 1
ATOM 4051 N N . LEU A 1 519 ? -10.671 15.731 -11.498 1.00 78.19 519 LEU A N 1
ATOM 4052 C CA . LEU A 1 519 ? -9.571 15.419 -10.594 1.00 78.19 519 LEU A CA 1
ATOM 4053 C C . LEU A 1 519 ? -10.065 14.400 -9.575 1.00 78.19 519 LEU A C 1
ATOM 4055 O O . LEU A 1 519 ? -11.196 14.515 -9.114 1.00 78.19 519 LEU A O 1
ATOM 4059 N N . PHE A 1 520 ? -9.228 13.437 -9.199 1.00 77.94 520 PHE A N 1
ATOM 4060 C CA . PHE A 1 520 ? -9.627 12.321 -8.337 1.00 77.94 520 PHE A CA 1
ATOM 4061 C C . PHE A 1 520 ? -8.804 12.260 -7.042 1.00 77.94 520 PHE A C 1
ATOM 4063 O O . PHE A 1 520 ? -7.657 12.714 -7.021 1.00 77.94 520 PHE A O 1
ATOM 4070 N N . SER A 1 521 ? -9.359 11.687 -5.965 1.00 74.44 521 SER A N 1
ATOM 4071 C CA . SER A 1 521 ? -8.622 11.194 -4.780 1.00 74.44 521 SER A CA 1
ATOM 4072 C C . SER A 1 521 ? -8.325 9.701 -4.910 1.00 74.44 521 SER A C 1
ATOM 4074 O O . SER A 1 521 ? -9.100 9.032 -5.589 1.00 74.44 521 SER A O 1
ATOM 4076 N N . PRO A 1 522 ? -7.320 9.126 -4.214 1.00 73.56 522 PRO A N 1
ATOM 4077 C CA . PRO A 1 522 ? -6.962 7.718 -4.370 1.00 73.56 522 PRO A CA 1
ATOM 4078 C C . PRO A 1 522 ? -8.166 6.789 -4.436 1.00 73.56 522 PRO A C 1
ATOM 4080 O O . PRO A 1 522 ? -9.051 6.849 -3.581 1.00 73.56 522 PRO A O 1
ATOM 4083 N N . ILE A 1 523 ? -8.205 5.987 -5.498 1.00 76.44 523 ILE A N 1
ATOM 4084 C CA . ILE A 1 523 ? -9.237 4.986 -5.708 1.00 76.44 523 ILE A CA 1
ATOM 4085 C C . ILE A 1 523 ? -9.146 3.946 -4.586 1.00 76.44 523 ILE A C 1
ATOM 4087 O O . ILE A 1 523 ? -8.051 3.588 -4.153 1.00 76.44 523 ILE A O 1
ATOM 4091 N N . GLN A 1 524 ? -10.293 3.505 -4.079 1.00 76.38 524 GLN A N 1
ATOM 4092 C CA . GLN A 1 524 ? -10.428 2.517 -3.010 1.00 76.38 524 GLN A CA 1
ATOM 4093 C C . GLN A 1 524 ? -11.336 1.372 -3.437 1.00 76.38 524 GLN A C 1
ATOM 4095 O O . GLN A 1 524 ? -12.326 1.584 -4.141 1.00 76.38 524 GLN A O 1
ATOM 4100 N N . GLN A 1 525 ? -11.000 0.148 -3.017 1.00 75.19 525 GLN A N 1
ATOM 4101 C CA . GLN A 1 525 ? -11.837 -0.999 -3.326 1.00 75.19 525 GLN A CA 1
ATOM 4102 C C . GLN A 1 525 ? -12.998 -1.020 -2.369 1.00 75.19 525 GLN A C 1
ATOM 4104 O O . GLN A 1 525 ? -12.800 -1.030 -1.160 1.00 75.19 525 GLN A O 1
ATOM 4109 N N . LEU A 1 526 ? -14.195 -1.099 -2.925 1.00 76.38 526 LEU A N 1
ATOM 4110 C CA . LEU A 1 526 ? -15.415 -1.226 -2.142 1.00 76.38 526 LEU A CA 1
ATOM 4111 C C . LEU A 1 526 ? -15.882 -2.677 -2.081 1.00 76.38 526 LEU A C 1
ATOM 4113 O O . LEU A 1 526 ? -16.503 -3.088 -1.107 1.00 76.38 526 LEU A O 1
ATOM 4117 N N . GLY A 1 527 ? -15.553 -3.457 -3.110 1.00 73.12 527 GLY A N 1
ATOM 4118 C CA . GLY A 1 527 ? -15.889 -4.867 -3.211 1.00 73.12 527 GLY A CA 1
ATOM 4119 C C . GLY A 1 527 ? -15.406 -5.470 -4.526 1.00 73.12 527 GLY A C 1
ATOM 4120 O O . GLY A 1 527 ? -14.626 -4.869 -5.272 1.00 73.12 527 GLY A O 1
ATOM 4121 N N . ALA A 1 528 ? -15.876 -6.678 -4.827 1.00 74.94 528 ALA A N 1
ATOM 4122 C CA . ALA A 1 528 ? -15.560 -7.345 -6.083 1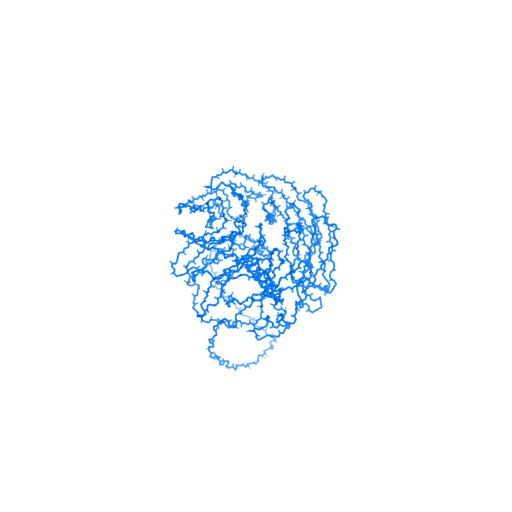.00 74.94 528 ALA A CA 1
ATOM 4123 C C . ALA A 1 528 ? -16.068 -6.526 -7.281 1.00 74.94 528 ALA A C 1
ATOM 4125 O O . ALA A 1 528 ? -17.269 -6.293 -7.403 1.00 74.94 528 ALA A O 1
ATOM 4126 N N . GLY A 1 529 ? -15.151 -6.079 -8.146 1.00 76.50 529 GLY A N 1
ATOM 4127 C CA . GLY A 1 529 ? -15.474 -5.249 -9.313 1.00 76.50 529 GLY A CA 1
ATOM 4128 C C . GLY A 1 529 ? -16.036 -3.864 -8.972 1.00 76.50 529 GLY A C 1
ATOM 4129 O O . GLY A 1 529 ? -16.612 -3.223 -9.843 1.00 76.50 529 GLY A O 1
ATOM 4130 N N . GLN A 1 530 ? -15.916 -3.400 -7.724 1.00 83.06 530 GLN A N 1
ATOM 4131 C CA . GLN A 1 530 ? -16.418 -2.095 -7.293 1.00 83.06 530 GLN A CA 1
ATOM 4132 C C . GLN A 1 530 ? -15.296 -1.257 -6.696 1.00 83.06 530 GLN A C 1
ATOM 4134 O O . GLN A 1 530 ? -14.633 -1.663 -5.737 1.00 83.06 530 GLN A O 1
ATOM 4139 N N . PHE A 1 531 ? -15.136 -0.059 -7.242 1.00 85.31 531 PHE A N 1
ATOM 4140 C CA . PHE A 1 531 ? -14.137 0.910 -6.824 1.00 85.31 531 PHE A CA 1
ATOM 4141 C C . PHE A 1 531 ? -14.811 2.245 -6.529 1.00 85.31 531 PHE A C 1
ATOM 4143 O O . PHE A 1 531 ? -15.843 2.556 -7.120 1.00 85.31 531 PHE A O 1
ATOM 4150 N N . GLY A 1 532 ? -14.226 3.045 -5.644 1.00 87.31 532 GLY A N 1
ATOM 4151 C CA . GLY A 1 532 ? -14.705 4.389 -5.347 1.00 87.31 532 GLY A CA 1
ATOM 4152 C C . GLY A 1 532 ? -13.568 5.388 -5.214 1.00 87.31 532 GLY A C 1
ATOM 4153 O O . GLY A 1 532 ? -12.472 5.037 -4.792 1.00 87.31 532 GLY A O 1
ATOM 4154 N N . SER A 1 533 ? -13.815 6.631 -5.595 1.00 86.69 533 SER A N 1
ATOM 4155 C CA . SER A 1 533 ? -12.850 7.727 -5.520 1.00 86.69 533 SER A CA 1
ATOM 4156 C C . SER A 1 533 ? -13.613 9.034 -5.342 1.00 86.69 533 SER A C 1
ATOM 4158 O O . SER A 1 533 ? -14.710 9.182 -5.878 1.00 86.69 533 SER A O 1
ATOM 4160 N N . LEU A 1 534 ? -13.064 9.992 -4.597 1.00 86.62 534 LEU A N 1
ATOM 4161 C CA . LEU A 1 534 ? -13.611 11.343 -4.620 1.00 86.62 534 LEU A CA 1
ATOM 4162 C C . LEU A 1 534 ? -13.258 12.006 -5.942 1.00 86.62 534 LEU A C 1
ATOM 4164 O O . LEU A 1 534 ? -12.146 11.824 -6.429 1.00 86.62 534 LEU A O 1
ATOM 4168 N N . TYR A 1 535 ? -14.158 12.823 -6.479 1.00 86.94 535 TYR A N 1
ATOM 4169 C CA . TYR A 1 535 ? -13.890 13.617 -7.671 1.00 86.94 535 TYR A CA 1
ATOM 4170 C C . TYR A 1 535 ? -14.169 15.106 -7.455 1.00 86.94 535 TYR A C 1
ATOM 4172 O O . TYR A 1 535 ? -15.000 15.489 -6.631 1.00 86.94 535 TYR A O 1
ATOM 4180 N N . VAL A 1 536 ? -13.479 15.937 -8.235 1.00 84.44 536 VAL A N 1
ATOM 4181 C CA . VAL A 1 536 ? -13.773 17.358 -8.455 1.00 84.44 536 VAL A CA 1
ATOM 4182 C C . VAL A 1 536 ? -13.810 17.600 -9.949 1.00 84.44 536 VAL A C 1
ATOM 4184 O O . VAL A 1 536 ? -12.889 17.211 -10.658 1.00 84.44 536 VAL A O 1
ATOM 4187 N N . ASN A 1 537 ? -14.838 18.281 -10.426 1.00 85.56 537 ASN A N 1
ATOM 4188 C CA . ASN A 1 537 ? -14.869 18.837 -11.762 1.00 85.56 537 ASN A CA 1
ATOM 4189 C C . ASN A 1 537 ? -14.236 20.235 -11.736 1.00 85.56 537 ASN A C 1
ATOM 4191 O O . ASN A 1 537 ? -14.773 21.154 -11.119 1.00 85.56 537 ASN A O 1
ATOM 4195 N N . GLY A 1 538 ? -13.091 20.393 -12.402 1.00 76.81 538 GLY A N 1
ATOM 4196 C CA . GLY A 1 538 ? -12.353 21.657 -12.444 1.00 76.81 538 GLY A CA 1
ATOM 4197 C C . GLY A 1 538 ? -13.070 22.787 -13.191 1.00 76.81 538 GLY A C 1
ATOM 4198 O O . GLY A 1 538 ? -12.765 23.950 -12.954 1.00 76.81 538 GLY A O 1
ATOM 4199 N N . GLU A 1 539 ? -14.034 22.475 -14.062 1.00 80.06 539 GLU A N 1
ATOM 4200 C CA . GLU A 1 539 ? -14.820 23.481 -14.789 1.00 80.06 539 GLU A CA 1
ATOM 4201 C C . GLU A 1 539 ? -16.023 23.966 -13.979 1.00 80.06 539 GLU A C 1
ATOM 4203 O O . GLU A 1 539 ? -16.299 25.164 -13.927 1.00 80.06 539 GLU A O 1
ATOM 4208 N N . THR A 1 540 ? -16.761 23.039 -13.364 1.00 84.00 540 THR A N 1
ATOM 4209 C CA . THR A 1 540 ? -18.026 23.355 -12.681 1.00 84.00 540 THR A CA 1
ATOM 4210 C C . THR A 1 540 ? -17.864 23.574 -11.180 1.00 84.00 540 THR A C 1
ATOM 4212 O O . THR A 1 540 ? -18.762 24.123 -10.543 1.00 84.00 540 THR A O 1
ATOM 4215 N N . GLY A 1 541 ? -16.752 23.122 -10.595 1.00 81.19 541 GLY A N 1
ATOM 4216 C CA . GLY A 1 541 ? -16.551 23.061 -9.147 1.00 81.19 541 GLY A CA 1
ATOM 4217 C C . GLY A 1 541 ? -17.387 21.983 -8.448 1.00 81.19 541 GLY A C 1
ATOM 4218 O O . GLY A 1 541 ? -17.348 21.883 -7.221 1.00 81.19 541 GLY A O 1
ATOM 4219 N N . GLU A 1 542 ? -18.150 21.175 -9.195 1.00 88.19 542 GLU A N 1
ATOM 4220 C CA . GLU A 1 542 ? -18.892 20.047 -8.634 1.00 88.19 542 GLU A CA 1
ATOM 4221 C C . GLU A 1 542 ? -17.921 19.034 -8.028 1.00 88.19 542 GLU A C 1
ATOM 4223 O O . GLU A 1 542 ? -16.877 18.732 -8.603 1.00 88.19 542 GLU A O 1
ATOM 4228 N N . SER A 1 543 ? -18.268 18.492 -6.867 1.00 88.56 543 SER A N 1
ATOM 4229 C CA . SER A 1 543 ? -17.479 17.463 -6.204 1.00 88.56 543 SER A CA 1
ATOM 4230 C C . SER A 1 543 ? -18.380 16.396 -5.602 1.00 88.56 543 SER A C 1
ATOM 4232 O O . SER A 1 543 ? -19.565 16.623 -5.346 1.00 88.56 543 SER A O 1
ATOM 4234 N N . GLY A 1 544 ? -17.829 15.203 -5.423 1.00 90.69 544 GLY A N 1
ATOM 4235 C CA . GLY A 1 544 ? -18.604 14.044 -5.008 1.00 90.69 544 GLY A CA 1
ATOM 4236 C C . GLY A 1 544 ? -17.768 12.779 -4.946 1.00 90.69 544 GLY A C 1
ATOM 4237 O O . GLY A 1 544 ? -16.540 12.828 -4.893 1.00 90.69 544 GLY A O 1
ATOM 4238 N N . VAL A 1 545 ? -18.445 11.637 -4.983 1.00 91.31 545 VAL A N 1
ATOM 4239 C CA . VAL A 1 545 ? -17.816 10.318 -5.103 1.00 91.31 545 VAL A CA 1
ATOM 4240 C C . VAL A 1 545 ? -18.168 9.729 -6.461 1.00 91.31 545 VAL A C 1
ATOM 4242 O O . VAL A 1 545 ? -19.333 9.696 -6.845 1.00 91.31 545 VAL A O 1
ATOM 4245 N N . VAL A 1 546 ? -17.170 9.242 -7.191 1.00 91.62 546 VAL A N 1
ATOM 4246 C CA . VAL A 1 546 ? -17.386 8.360 -8.334 1.00 91.62 546 VAL A CA 1
ATOM 4247 C C . VAL A 1 546 ? -17.284 6.923 -7.844 1.00 91.62 546 VAL A C 1
ATOM 4249 O O . VAL A 1 546 ? -16.322 6.559 -7.168 1.00 91.62 546 VAL A O 1
ATOM 4252 N N . MET A 1 547 ? -18.270 6.098 -8.179 1.00 91.44 547 MET A N 1
ATOM 4253 C CA . MET A 1 547 ? -18.152 4.649 -8.112 1.00 91.44 547 MET A CA 1
ATOM 4254 C C . MET A 1 547 ? -17.909 4.095 -9.511 1.00 91.44 547 MET A C 1
ATOM 4256 O O . MET A 1 547 ? -18.591 4.461 -10.464 1.00 91.44 547 MET A O 1
ATOM 4260 N N . ILE A 1 548 ? -16.944 3.193 -9.625 1.00 89.50 548 ILE A N 1
ATOM 4261 C CA . ILE A 1 548 ? -16.629 2.470 -10.854 1.00 89.50 548 ILE A CA 1
ATOM 4262 C C . ILE A 1 548 ? -17.072 1.027 -10.631 1.00 89.50 548 ILE A C 1
ATOM 4264 O O . ILE A 1 548 ? -16.564 0.355 -9.729 1.00 89.50 548 ILE A O 1
ATOM 4268 N N . VAL A 1 549 ? -18.041 0.565 -11.418 1.00 88.44 549 VAL A N 1
ATOM 4269 C CA . VAL A 1 549 ? -18.651 -0.762 -11.281 1.00 88.44 549 VAL A CA 1
ATOM 4270 C C . VAL A 1 549 ? -18.360 -1.596 -12.519 1.00 88.44 549 VAL A C 1
ATOM 4272 O O . VAL A 1 549 ? -18.645 -1.198 -13.641 1.00 88.44 549 VAL A O 1
ATOM 4275 N N . ILE A 1 550 ? -17.821 -2.787 -12.305 1.00 82.75 550 ILE A N 1
ATOM 4276 C CA . ILE A 1 550 ? -17.458 -3.743 -13.345 1.00 82.75 550 ILE A CA 1
ATOM 4277 C C . ILE A 1 550 ? -18.374 -4.946 -13.164 1.00 82.75 550 ILE A C 1
ATOM 4279 O O . ILE A 1 550 ? -18.186 -5.765 -12.260 1.00 82.75 550 ILE A O 1
ATOM 4283 N N . ARG A 1 551 ? -19.433 -5.010 -13.974 1.00 78.19 551 ARG A N 1
ATOM 4284 C CA . ARG A 1 551 ? -20.419 -6.094 -13.901 1.00 78.19 551 ARG A CA 1
ATOM 4285 C C . ARG A 1 551 ? -19.843 -7.339 -14.573 1.00 78.19 551 ARG A C 1
ATOM 4287 O O . ARG A 1 551 ? -19.298 -7.238 -15.671 1.00 78.19 551 ARG A O 1
ATOM 4294 N N . LYS A 1 552 ? -19.936 -8.480 -13.884 1.00 64.06 552 LYS A N 1
ATOM 4295 C CA . LYS A 1 552 ? -19.473 -9.765 -14.412 1.00 64.06 552 LYS A CA 1
ATOM 4296 C C . LYS A 1 552 ? -20.355 -10.292 -15.531 1.00 64.06 552 LYS A C 1
ATOM 4298 O O . LYS A 1 552 ? -21.590 -10.181 -15.376 1.00 64.06 552 LYS A O 1
#

Radius of gyration: 29.56 Å; chains: 1; bounding box: 84×96×99 Å

pLDDT: mean 70.25, std 22.17, range [21.5, 95.19]